Protein AF-A0A355SZR7-F1 (afdb_monomer_lite)

pLDDT: mean 87.85, std 13.96, range [32.34, 98.88]

Structure (mmCIF, N/CA/C/O backbone):
data_AF-A0A355SZR7-F1
#
_entry.id   AF-A0A355SZR7-F1
#
loop_
_atom_site.group_PDB
_atom_site.id
_atom_site.type_symbol
_atom_site.label_atom_id
_atom_site.label_alt_id
_atom_site.label_comp_id
_atom_site.label_asym_id
_atom_site.label_entity_id
_atom_site.label_seq_id
_atom_site.pdbx_PDB_ins_code
_atom_site.Cartn_x
_atom_site.Cartn_y
_atom_site.Cartn_z
_atom_site.occupancy
_atom_site.B_iso_or_equiv
_atom_site.auth_seq_id
_atom_site.auth_comp_id
_atom_site.auth_asym_id
_atom_site.auth_atom_id
_atom_site.pdbx_PDB_model_num
ATOM 1 N N . TYR A 1 1 ? -19.620 11.421 -10.846 1.00 67.75 1 TYR A N 1
ATOM 2 C CA . TYR A 1 1 ? -19.493 11.780 -9.419 1.00 67.75 1 TYR A CA 1
ATOM 3 C C . TYR A 1 1 ? -18.507 12.932 -9.353 1.00 67.75 1 TYR A C 1
ATOM 5 O O . TYR A 1 1 ? -17.582 12.926 -10.152 1.00 67.75 1 TYR A O 1
ATOM 13 N N . VAL A 1 2 ? -18.749 13.939 -8.517 1.00 82.75 2 VAL A N 1
ATOM 14 C CA . VAL A 1 2 ? -17.862 15.102 -8.353 1.00 82.75 2 VAL A CA 1
ATOM 15 C C . VAL A 1 2 ? -17.537 15.192 -6.868 1.00 82.75 2 VAL A C 1
ATOM 17 O O . VAL A 1 2 ? -18.458 15.197 -6.051 1.00 82.75 2 VAL A O 1
ATOM 20 N N . GLU A 1 3 ? -16.251 15.234 -6.526 1.00 87.06 3 GLU A N 1
ATOM 21 C CA . GLU A 1 3 ? -15.758 15.321 -5.148 1.00 87.06 3 GLU A CA 1
ATOM 22 C C . GLU A 1 3 ? -14.974 16.613 -4.923 1.00 87.06 3 GLU A C 1
ATOM 24 O O . GLU A 1 3 ? -14.355 17.156 -5.839 1.00 87.06 3 GLU A O 1
ATOM 29 N N . ARG A 1 4 ? -14.971 17.099 -3.678 1.00 88.81 4 ARG A N 1
ATOM 30 C CA . ARG A 1 4 ? -14.112 18.212 -3.262 1.00 88.81 4 ARG A CA 1
ATOM 31 C C . ARG A 1 4 ? -12.655 17.738 -3.202 1.00 88.81 4 ARG A C 1
ATOM 33 O O . ARG A 1 4 ? -12.348 16.795 -2.482 1.00 88.81 4 ARG A O 1
ATOM 40 N N . LEU A 1 5 ? -11.756 18.454 -3.877 1.00 90.38 5 LEU A N 1
ATOM 41 C CA . LEU A 1 5 ? -10.311 18.232 -3.783 1.00 90.38 5 LEU A CA 1
ATOM 42 C C . LEU A 1 5 ? -9.752 18.743 -2.442 1.00 90.38 5 LEU A C 1
ATOM 44 O O . LEU A 1 5 ? -10.014 19.883 -2.055 1.00 90.38 5 LEU A O 1
ATOM 48 N N . ILE A 1 6 ? -8.936 17.921 -1.777 1.00 91.62 6 ILE A N 1
ATOM 49 C CA . ILE A 1 6 ? -8.095 18.305 -0.633 1.00 91.62 6 ILE A CA 1
ATOM 50 C C . ILE A 1 6 ? -6.640 18.248 -1.105 1.00 91.62 6 ILE A C 1
ATOM 52 O O . ILE A 1 6 ? -6.151 17.183 -1.471 1.00 91.62 6 ILE A O 1
ATOM 56 N N . THR A 1 7 ? -5.958 19.393 -1.143 1.00 86.25 7 THR A N 1
ATOM 57 C CA . THR A 1 7 ? -4.625 19.513 -1.761 1.00 86.25 7 THR A CA 1
ATOM 58 C C . THR A 1 7 ? -3.520 18.914 -0.897 1.00 86.25 7 THR A C 1
ATOM 60 O O . THR A 1 7 ? -2.723 18.120 -1.388 1.00 86.25 7 THR A O 1
ATOM 63 N N . LYS A 1 8 ? -3.485 19.259 0.395 1.00 90.06 8 LYS A N 1
ATOM 64 C CA . LYS A 1 8 ? -2.507 18.747 1.363 1.00 90.06 8 LYS A CA 1
ATOM 65 C C . LYS A 1 8 ? -3.199 17.815 2.356 1.00 90.06 8 LYS A C 1
ATOM 67 O O . LYS A 1 8 ? -3.413 18.150 3.517 1.00 90.06 8 LYS A O 1
ATOM 72 N N . ALA A 1 9 ? -3.615 16.656 1.850 1.00 94.69 9 ALA A N 1
ATOM 73 C CA . ALA A 1 9 ? -4.318 15.657 2.644 1.00 94.69 9 ALA A CA 1
ATOM 74 C C . ALA A 1 9 ? -3.345 14.707 3.348 1.00 94.69 9 ALA A C 1
ATOM 76 O O . ALA A 1 9 ? -2.375 14.247 2.735 1.00 94.69 9 ALA A O 1
ATOM 77 N N . ARG A 1 10 ? -3.669 14.334 4.586 1.00 96.81 10 ARG A N 1
ATOM 78 C CA . ARG A 1 10 ? -3.119 13.164 5.276 1.00 96.81 10 ARG A CA 1
ATOM 79 C C . ARG A 1 10 ? -4.080 11.996 5.122 1.00 96.81 10 ARG A C 1
ATOM 81 O O . ARG A 1 10 ? -5.279 12.146 5.352 1.00 96.81 10 ARG A O 1
ATOM 88 N N . HIS A 1 11 ? -3.558 10.843 4.729 1.00 97.75 11 HIS A N 1
ATOM 89 C CA . HIS A 1 11 ? -4.358 9.636 4.555 1.00 97.75 11 HIS A CA 1
ATOM 90 C C . HIS A 1 11 ? -4.323 8.833 5.857 1.00 97.75 11 HIS A C 1
ATOM 92 O O . HIS A 1 11 ? -3.301 8.228 6.186 1.00 97.75 11 HIS A O 1
ATOM 98 N N . ILE A 1 12 ? -5.430 8.858 6.603 1.00 98.44 12 ILE A N 1
ATOM 99 C CA . ILE A 1 12 ? -5.568 8.191 7.900 1.00 98.44 12 ILE A CA 1
ATOM 100 C C . ILE A 1 12 ? -6.597 7.073 7.805 1.00 98.44 12 ILE A C 1
ATOM 102 O O . ILE A 1 12 ? -7.681 7.245 7.256 1.00 98.44 12 ILE A O 1
ATOM 106 N N . GLU A 1 13 ? -6.281 5.932 8.395 1.00 98.44 13 GLU A N 1
ATOM 107 C CA . GLU A 1 13 ? -7.115 4.742 8.334 1.00 98.44 13 GLU A CA 1
ATOM 108 C C . GLU A 1 13 ? -7.401 4.185 9.709 1.00 98.44 13 GLU A C 1
ATOM 110 O O . GLU A 1 13 ? -6.502 4.126 10.542 1.00 98.44 13 GLU A O 1
ATOM 115 N N . ILE A 1 14 ? -8.617 3.692 9.928 1.00 98.75 14 ILE A N 1
ATOM 116 C CA . ILE A 1 14 ? -9.007 3.048 11.181 1.00 98.75 14 ILE A CA 1
ATOM 117 C C . ILE A 1 14 ? -9.177 1.546 10.961 1.00 98.75 14 ILE A C 1
ATOM 119 O O . ILE A 1 14 ? -9.977 1.120 10.122 1.00 98.75 14 ILE A O 1
ATOM 123 N N . GLN A 1 15 ? -8.461 0.737 11.747 1.00 98.75 15 GLN A N 1
ATOM 124 C CA . GLN A 1 15 ? -8.649 -0.713 11.763 1.00 98.75 15 GLN A CA 1
ATOM 125 C C . GLN A 1 15 ? -9.904 -1.062 12.558 1.00 98.75 15 GLN A C 1
ATOM 127 O O . GLN A 1 15 ? -9.945 -0.839 13.766 1.00 98.75 15 GLN A O 1
ATOM 132 N N . ILE A 1 16 ? -10.888 -1.671 11.905 1.00 98.56 16 ILE A N 1
ATOM 133 C CA . ILE A 1 16 ? -12.131 -2.145 12.515 1.00 98.56 16 ILE A CA 1
ATOM 134 C C . ILE A 1 16 ? -12.128 -3.672 12.622 1.00 98.56 16 ILE A C 1
ATOM 136 O O . ILE A 1 16 ? -11.580 -4.368 11.761 1.00 98.56 16 ILE A O 1
ATOM 140 N N . VAL A 1 17 ? -12.755 -4.180 13.685 1.00 98.50 17 VAL A N 1
ATOM 141 C CA . VAL A 1 17 ? -13.134 -5.586 13.865 1.00 98.50 17 VAL A CA 1
ATOM 142 C C . VAL A 1 17 ? -14.590 -5.625 14.325 1.00 98.50 17 VAL A C 1
ATOM 144 O O . VAL A 1 17 ? -14.932 -5.003 15.331 1.00 98.50 17 VAL A O 1
ATOM 147 N N . GLY A 1 18 ? -15.437 -6.351 13.604 1.00 98.12 18 GLY A N 1
ATOM 148 C CA . GLY A 1 18 ? -16.821 -6.615 13.982 1.00 98.12 18 GLY A CA 1
ATOM 149 C C . GLY A 1 18 ? -17.134 -8.108 14.005 1.00 98.12 18 GLY A C 1
ATOM 150 O O . GLY A 1 18 ? -16.450 -8.899 13.359 1.00 98.12 18 GLY A O 1
ATOM 151 N N . ASP A 1 19 ? -18.152 -8.499 14.767 1.00 97.56 19 ASP A N 1
ATOM 152 C CA . ASP A 1 19 ? -18.697 -9.868 14.800 1.00 97.56 19 ASP A CA 1
ATOM 153 C C . ASP A 1 19 ? -20.162 -9.936 14.315 1.00 97.56 19 ASP A C 1
ATOM 155 O O . ASP A 1 19 ? -20.910 -10.861 14.647 1.00 97.56 19 ASP A O 1
ATOM 159 N N . GLY A 1 20 ? -20.590 -8.909 13.569 1.00 95.81 20 GLY A N 1
ATOM 160 C CA . GLY A 1 20 ? -21.965 -8.707 13.114 1.00 95.81 20 GLY A CA 1
ATOM 161 C C . GLY A 1 20 ? -22.907 -8.121 14.172 1.00 95.81 20 GLY A C 1
ATOM 162 O O . GLY A 1 20 ? -24.040 -7.770 13.842 1.00 95.81 20 GLY A O 1
ATOM 163 N N . LYS A 1 21 ? -22.474 -8.001 15.436 1.00 94.25 21 LYS A N 1
ATOM 164 C CA . LYS A 1 21 ? -23.260 -7.407 16.534 1.00 94.25 21 LYS A CA 1
ATOM 165 C C . LYS A 1 21 ? -22.503 -6.283 17.222 1.00 94.25 21 LYS A C 1
ATOM 167 O O . LYS A 1 21 ? -23.014 -5.172 17.345 1.00 94.25 21 LYS A O 1
ATOM 172 N N . ASP A 1 22 ? -21.289 -6.585 17.655 1.00 97.12 22 ASP A N 1
ATOM 173 C CA . ASP A 1 22 ? -20.379 -5.670 18.314 1.00 97.12 22 ASP A CA 1
ATOM 174 C C . ASP A 1 22 ? -19.264 -5.261 17.348 1.00 97.12 22 ASP A C 1
ATOM 176 O O . ASP A 1 22 ? -18.869 -6.006 16.450 1.00 97.12 22 ASP A O 1
ATOM 180 N N . VAL A 1 23 ? -18.755 -4.044 17.538 1.00 97.94 23 VAL A N 1
ATOM 181 C CA . VAL A 1 23 ? -17.706 -3.445 16.709 1.00 97.94 23 VAL A CA 1
ATOM 182 C C . VAL A 1 23 ? -16.707 -2.735 17.609 1.00 97.94 23 VAL A C 1
ATOM 184 O O . VAL A 1 23 ? -17.099 -1.929 18.458 1.00 97.94 23 VAL A O 1
ATOM 187 N N . VAL A 1 24 ? -15.422 -2.989 17.371 1.00 98.00 24 VAL A N 1
ATOM 188 C CA . VAL A 1 24 ? -14.289 -2.309 18.010 1.00 98.00 24 VAL A CA 1
ATOM 189 C C . VAL A 1 24 ? -13.316 -1.771 16.960 1.00 98.00 24 VAL A C 1
ATOM 191 O O . VAL A 1 24 ? -13.308 -2.228 15.816 1.00 98.00 24 VAL A O 1
ATOM 194 N N . HIS A 1 25 ? -12.477 -0.810 17.353 1.00 98.06 25 HIS A N 1
ATOM 195 C CA . HIS A 1 25 ? -11.328 -0.378 16.558 1.00 98.06 25 HIS A CA 1
ATOM 196 C C . HIS A 1 25 ? -10.021 -0.808 17.226 1.00 98.06 25 HIS A C 1
ATOM 198 O O . HIS A 1 25 ? -9.967 -0.920 18.445 1.00 98.06 25 HIS A O 1
ATOM 204 N N . LEU A 1 26 ? -8.962 -1.006 16.442 1.00 98.25 26 LEU A N 1
ATOM 205 C CA . LEU A 1 26 ? -7.605 -1.304 16.931 1.00 98.25 26 LEU A CA 1
ATOM 206 C C . LEU A 1 26 ? -6.631 -0.137 16.703 1.00 98.25 26 LEU A C 1
ATOM 208 O O . LEU A 1 26 ? -5.421 -0.325 16.624 1.00 98.25 26 LEU A O 1
ATOM 212 N N . GLY A 1 27 ? -7.181 1.073 16.593 1.00 97.25 27 GLY A N 1
ATOM 213 C CA . GLY A 1 27 ? -6.425 2.309 16.401 1.00 97.25 27 GLY A CA 1
ATOM 214 C C . GLY A 1 27 ? -6.285 2.690 14.932 1.00 97.25 27 GLY A C 1
ATOM 215 O O . GLY A 1 27 ? -6.945 2.114 14.058 1.00 97.25 27 GLY A O 1
ATOM 216 N N . GLU A 1 28 ? -5.456 3.698 14.688 1.00 98.19 28 GLU A N 1
ATOM 217 C CA . GLU A 1 28 ? -5.255 4.292 13.375 1.00 98.19 28 GLU A CA 1
ATOM 218 C C . GLU A 1 28 ? -3.884 4.000 12.756 1.00 98.19 28 GLU A C 1
ATOM 220 O O . GLU A 1 28 ? -2.905 3.717 13.451 1.00 98.19 28 GLU A O 1
ATOM 225 N N . ARG A 1 29 ? -3.821 4.137 11.431 1.00 98.62 29 ARG A N 1
ATOM 226 C CA . ARG A 1 29 ? -2.591 4.142 10.639 1.00 98.62 29 ARG A CA 1
ATOM 227 C C . ARG A 1 29 ? -2.522 5.398 9.787 1.00 98.62 29 ARG A C 1
ATOM 229 O O . ARG A 1 29 ? -3.537 5.850 9.266 1.00 98.62 29 ARG A O 1
ATOM 236 N N . GLU A 1 30 ? -1.320 5.919 9.608 1.00 98.06 30 GLU A N 1
ATOM 237 C CA . GLU A 1 30 ? -1.019 6.957 8.634 1.00 98.06 30 GLU A CA 1
ATOM 238 C C . GLU A 1 30 ? -0.367 6.350 7.393 1.00 98.06 30 GLU A C 1
ATOM 240 O O . GLU A 1 30 ? 0.720 5.779 7.470 1.00 98.06 30 GLU A O 1
ATOM 245 N N . CYS A 1 31 ? -1.035 6.516 6.252 1.00 97.94 31 CYS A N 1
ATOM 246 C CA . CYS A 1 31 ? -0.628 6.005 4.943 1.00 97.94 31 CYS A CA 1
ATOM 247 C C . CYS A 1 31 ? -0.402 7.144 3.931 1.00 97.94 31 CYS A C 1
ATOM 249 O O . CYS A 1 31 ? -0.522 6.953 2.721 1.00 97.94 31 CYS A O 1
ATOM 251 N N . SER A 1 32 ? -0.090 8.349 4.425 1.00 97.50 32 SER A N 1
ATOM 252 C CA . SER A 1 32 ? 0.128 9.558 3.617 1.00 97.50 32 SER A CA 1
ATOM 253 C C . SER A 1 32 ? 1.284 9.411 2.619 1.00 97.50 32 SER A C 1
ATOM 255 O O . SER A 1 32 ? 1.269 10.021 1.556 1.00 97.50 32 SER A O 1
ATOM 257 N N . LEU A 1 33 ? 2.294 8.600 2.934 1.00 96.88 33 LEU A N 1
ATOM 258 C CA . LEU A 1 33 ? 3.495 8.435 2.116 1.00 96.88 33 LEU A CA 1
ATOM 259 C C . LEU A 1 33 ? 3.252 7.427 0.991 1.00 96.88 33 LEU A C 1
ATOM 261 O O . LEU A 1 33 ? 3.540 6.231 1.099 1.00 96.88 33 LEU A O 1
ATOM 265 N N . GLN A 1 34 ? 2.718 7.949 -0.109 1.00 94.25 34 GLN A N 1
ATOM 266 C CA . GLN A 1 34 ? 2.347 7.193 -1.297 1.00 94.25 34 GLN A CA 1
ATOM 267 C C . GLN A 1 34 ? 2.900 7.834 -2.575 1.00 94.25 34 GLN A C 1
ATOM 269 O O . GLN A 1 34 ? 3.091 9.046 -2.656 1.00 94.25 34 GLN A O 1
ATOM 274 N N . ARG A 1 35 ? 3.123 7.019 -3.608 1.00 90.12 35 ARG A N 1
ATOM 275 C CA . ARG A 1 35 ? 3.522 7.457 -4.954 1.00 90.12 35 ARG A CA 1
ATOM 276 C C . ARG A 1 35 ? 2.450 7.047 -5.947 1.00 90.12 35 ARG A C 1
ATOM 278 O O . ARG A 1 35 ? 2.148 5.865 -6.041 1.00 90.12 35 ARG A O 1
ATOM 285 N N . ARG A 1 36 ? 1.882 7.995 -6.702 1.00 86.19 36 ARG A N 1
ATOM 286 C CA . ARG A 1 36 ? 0.797 7.720 -7.672 1.00 86.19 36 ARG A CA 1
ATOM 287 C C . ARG A 1 36 ? -0.298 6.808 -7.068 1.00 86.19 36 ARG A C 1
ATOM 289 O O . ARG A 1 36 ? -0.761 5.875 -7.712 1.00 86.19 36 ARG A O 1
ATOM 296 N N . ARG A 1 37 ? -0.692 7.084 -5.812 1.00 87.25 37 ARG A N 1
ATOM 297 C CA . ARG A 1 37 ? -1.677 6.320 -5.006 1.00 87.25 37 ARG A CA 1
ATOM 298 C C . ARG A 1 37 ? -1.243 4.908 -4.568 1.00 87.25 37 ARG A C 1
ATOM 300 O O . ARG A 1 37 ? -2.048 4.162 -4.024 1.00 87.25 37 ARG A O 1
ATOM 307 N N . GLN A 1 38 ? 0.023 4.542 -4.748 1.00 90.94 38 GLN A N 1
ATOM 308 C CA . GLN A 1 38 ? 0.617 3.333 -4.181 1.00 90.94 38 GLN A CA 1
ATOM 309 C C . GLN A 1 38 ? 1.293 3.668 -2.848 1.00 90.94 38 GLN A C 1
ATOM 311 O O . GLN A 1 38 ? 2.256 4.435 -2.817 1.00 90.94 38 GLN A O 1
ATOM 316 N N . LYS A 1 39 ? 0.791 3.107 -1.745 1.00 96.50 39 LYS A N 1
ATOM 317 C CA . LYS A 1 39 ? 1.373 3.283 -0.405 1.00 96.50 39 LYS A CA 1
ATOM 318 C C . LYS A 1 39 ? 2.787 2.700 -0.359 1.00 96.50 39 LYS A C 1
ATOM 320 O O . LYS A 1 39 ? 3.010 1.602 -0.865 1.00 96.50 39 LYS A O 1
ATOM 325 N N . LEU A 1 40 ? 3.725 3.439 0.227 1.00 97.19 40 LEU A N 1
ATOM 326 C CA . LEU A 1 40 ? 5.130 3.037 0.359 1.00 97.19 40 LEU A CA 1
ATOM 327 C C . LEU A 1 40 ? 5.542 2.869 1.821 1.00 97.19 40 LEU A C 1
ATOM 329 O O . LEU A 1 40 ? 6.317 1.961 2.133 1.00 97.19 40 LEU A O 1
ATOM 333 N N . VAL A 1 41 ? 5.037 3.748 2.690 1.00 98.50 41 VAL A N 1
ATOM 334 C CA . VAL A 1 41 ? 5.330 3.754 4.124 1.00 98.50 41 VAL A CA 1
ATOM 335 C C . VAL A 1 41 ? 4.043 3.932 4.909 1.00 98.50 41 VAL A C 1
ATOM 337 O O . VAL A 1 41 ? 3.251 4.827 4.613 1.00 98.50 41 VAL A O 1
ATOM 340 N N . GLU A 1 42 ? 3.866 3.102 5.930 1.00 98.69 42 GLU A N 1
ATOM 341 C CA . GLU A 1 42 ? 2.735 3.170 6.849 1.00 98.69 42 GLU A CA 1
ATOM 342 C C . GLU A 1 42 ? 3.217 3.267 8.291 1.00 98.69 42 GLU A C 1
ATOM 344 O O . GLU A 1 42 ? 4.174 2.598 8.685 1.00 98.69 42 GLU A O 1
ATOM 349 N N . ILE A 1 43 ? 2.555 4.103 9.087 1.00 98.75 43 ILE A N 1
ATOM 350 C CA . ILE A 1 43 ? 2.958 4.406 10.463 1.00 98.75 43 ILE A CA 1
ATOM 351 C C . ILE A 1 43 ? 1.770 4.167 11.390 1.00 98.75 43 ILE A C 1
ATOM 353 O O . ILE A 1 43 ? 0.656 4.586 11.083 1.00 98.75 43 ILE A O 1
ATOM 357 N N . ALA A 1 44 ? 1.989 3.513 12.530 1.00 98.50 44 ALA A N 1
ATOM 358 C CA . ALA A 1 44 ? 0.962 3.352 13.553 1.00 98.50 44 ALA A CA 1
ATOM 359 C C . ALA A 1 44 ? 1.545 3.482 14.972 1.00 98.50 44 ALA A C 1
ATOM 361 O O . ALA A 1 44 ? 2.606 2.911 15.234 1.00 98.50 44 ALA A O 1
ATOM 362 N N . PRO A 1 45 ? 0.864 4.174 15.903 1.00 98.12 45 PRO A N 1
ATOM 363 C CA . PRO A 1 45 ? -0.180 5.169 15.636 1.00 98.12 45 PRO A CA 1
ATOM 364 C C . PRO A 1 45 ? 0.396 6.371 14.865 1.00 98.12 45 PRO A C 1
ATOM 366 O O . PRO A 1 45 ? 1.612 6.501 14.729 1.00 98.12 45 PRO A O 1
ATOM 369 N N . SER A 1 46 ? -0.460 7.269 14.377 1.00 96.94 46 SER A N 1
ATOM 370 C CA . SER A 1 46 ? -0.006 8.498 13.710 1.00 96.94 46 SER A CA 1
ATOM 371 C C . SER A 1 46 ? 0.657 9.460 14.721 1.00 96.94 46 SER A C 1
ATOM 373 O O . SER A 1 46 ? -0.045 9.950 15.616 1.00 96.94 46 SER A O 1
ATOM 375 N N . PRO A 1 47 ? 1.956 9.808 14.581 1.00 95.56 47 PRO A N 1
ATOM 376 C CA . PRO A 1 47 ? 2.699 10.599 15.573 1.00 95.56 47 PRO A CA 1
ATOM 377 C C . PRO A 1 47 ? 2.142 12.000 15.846 1.00 95.56 47 PRO A C 1
ATOM 379 O O . PRO A 1 47 ? 2.165 12.468 16.981 1.00 95.56 47 PRO A O 1
ATOM 382 N N . THR A 1 48 ? 1.639 12.683 14.816 1.00 93.31 48 THR A N 1
ATOM 383 C CA . THR A 1 48 ? 1.209 14.095 14.902 1.00 93.31 48 THR A CA 1
ATOM 384 C C . THR A 1 48 ? -0.308 14.272 14.919 1.00 93.31 48 THR A C 1
ATOM 386 O O . THR A 1 48 ? -0.799 15.395 14.837 1.00 93.31 48 THR A O 1
ATOM 389 N N . LEU A 1 49 ? -1.081 13.184 15.009 1.00 94.69 49 LEU A N 1
ATOM 390 C CA . LEU A 1 49 ? -2.542 13.276 15.075 1.00 94.69 49 LEU A CA 1
ATOM 391 C C . LEU A 1 49 ? -2.985 13.603 16.506 1.00 94.69 49 LEU A C 1
ATOM 393 O O . LEU A 1 49 ? -2.681 12.856 17.444 1.00 94.69 49 LEU A O 1
ATOM 397 N N . SER A 1 50 ? -3.719 14.707 16.674 1.00 94.94 50 SER A N 1
ATOM 398 C CA . SER A 1 50 ? -4.240 15.110 17.985 1.00 94.94 50 SER A CA 1
ATOM 399 C C . SER A 1 50 ? -5.203 14.062 18.551 1.00 94.94 50 SER A C 1
ATOM 401 O O . SER A 1 50 ? -5.920 13.391 17.809 1.00 94.94 50 SER A O 1
ATOM 403 N N . GLU A 1 51 ? -5.254 13.926 19.877 1.00 95.19 51 GLU A N 1
ATOM 404 C CA . GLU A 1 51 ? -6.157 12.977 20.544 1.00 95.19 51 GLU A CA 1
ATOM 405 C C . GLU A 1 51 ? -7.633 13.249 20.212 1.00 95.19 51 GLU A C 1
ATOM 407 O O . GLU A 1 51 ? -8.395 12.319 19.953 1.00 95.19 51 GLU A O 1
ATOM 412 N N . GLY A 1 52 ? -8.018 14.528 20.132 1.00 97.25 52 GLY A N 1
ATOM 413 C CA . GLY A 1 52 ? -9.370 14.934 19.754 1.00 97.25 52 GLY A CA 1
ATOM 414 C C . GLY A 1 52 ? -9.748 14.480 18.343 1.00 97.25 52 GLY A C 1
ATOM 415 O O . GLY A 1 52 ? -10.801 13.871 18.163 1.00 97.25 52 GLY A O 1
ATOM 416 N N . LEU A 1 53 ? -8.878 14.717 17.356 1.00 97.00 53 LEU A N 1
ATOM 417 C CA . LEU A 1 53 ? -9.132 14.303 15.974 1.00 97.00 53 LEU A CA 1
ATOM 418 C C . LEU A 1 53 ? -9.087 12.777 15.819 1.00 97.00 53 LEU A C 1
ATOM 420 O O . LEU A 1 53 ? -9.950 12.202 15.160 1.00 97.00 53 LEU A O 1
ATOM 424 N N . ARG A 1 54 ? -8.143 12.103 16.491 1.00 97.50 54 ARG A N 1
ATOM 425 C CA . ARG A 1 54 ? -8.089 10.634 16.560 1.00 97.50 54 ARG A CA 1
ATOM 426 C C . ARG A 1 54 ? -9.420 10.064 17.037 1.00 97.50 54 ARG A C 1
ATOM 428 O O . ARG A 1 54 ? -9.964 9.180 16.384 1.00 97.50 54 ARG A O 1
ATOM 435 N N . LYS A 1 55 ? -9.968 10.611 18.126 1.00 97.44 55 LYS A N 1
ATOM 436 C CA . LYS A 1 55 ? -11.260 10.181 18.663 1.00 97.44 55 LYS A CA 1
ATOM 437 C C . LYS A 1 55 ? -12.405 10.410 17.672 1.00 97.44 55 LYS A C 1
ATOM 439 O O . LYS A 1 55 ? -13.266 9.551 17.531 1.00 97.44 55 LYS A O 1
ATOM 444 N N . GLN A 1 56 ? -12.427 11.545 16.975 1.00 98.25 56 GLN A N 1
ATOM 445 C CA . GLN A 1 56 ? -13.463 11.821 15.974 1.00 98.25 56 GLN A CA 1
ATOM 446 C C . GLN A 1 56 ? -13.424 10.821 14.810 1.00 98.25 56 GLN A C 1
ATOM 448 O O . GLN A 1 56 ? -14.473 10.319 14.404 1.00 98.25 56 GLN A O 1
ATOM 453 N N . LEU A 1 57 ? -12.228 10.499 14.308 1.00 98.44 57 LEU A N 1
ATOM 454 C CA . LEU A 1 57 ? -12.033 9.523 13.234 1.00 98.44 57 LEU A CA 1
ATOM 455 C C . LEU A 1 57 ? -12.437 8.109 13.674 1.00 98.44 57 LEU A C 1
ATOM 457 O O . LEU A 1 57 ? -13.173 7.427 12.957 1.00 98.44 57 LEU A O 1
ATOM 461 N N . THR A 1 58 ? -12.016 7.672 14.867 1.00 98.12 58 THR A N 1
ATOM 462 C CA . THR A 1 58 ? -12.381 6.344 15.385 1.00 98.12 58 THR A CA 1
ATOM 463 C C . THR A 1 58 ? -13.876 6.236 15.680 1.00 98.12 58 THR A C 1
ATOM 465 O O . THR A 1 58 ? -14.494 5.244 15.291 1.00 98.12 58 THR A O 1
ATOM 468 N N . ASP A 1 59 ? -14.489 7.258 16.286 1.00 98.38 59 ASP A N 1
ATOM 469 C CA . ASP A 1 59 ? -15.934 7.305 16.535 1.00 98.38 59 ASP A CA 1
ATOM 470 C C . ASP A 1 59 ? -16.725 7.238 15.214 1.00 98.38 59 ASP A C 1
ATOM 472 O O . ASP A 1 59 ? -17.721 6.514 15.122 1.00 98.38 59 ASP A O 1
ATOM 476 N N . ALA A 1 60 ? -16.279 7.957 14.174 1.00 98.56 60 ALA A N 1
ATOM 477 C CA . ALA A 1 60 ? -16.905 7.937 12.853 1.00 98.56 60 ALA A CA 1
ATOM 478 C C . ALA A 1 60 ? -16.809 6.552 12.193 1.00 98.56 60 ALA A C 1
ATOM 480 O O . ALA A 1 60 ? -17.824 6.025 11.731 1.00 98.56 60 ALA A O 1
ATOM 481 N N . ALA A 1 61 ? -15.625 5.931 12.204 1.00 98.62 61 ALA A N 1
ATOM 482 C CA . ALA A 1 61 ? -15.413 4.589 11.662 1.00 98.62 61 ALA A CA 1
ATOM 483 C C . ALA A 1 61 ? -16.272 3.537 12.379 1.00 98.62 61 ALA A C 1
ATOM 485 O O . ALA A 1 61 ? -16.968 2.752 11.735 1.00 98.62 61 ALA A O 1
ATOM 486 N N . VAL A 1 62 ? -16.291 3.558 13.717 1.00 98.38 62 VAL A N 1
ATOM 487 C CA . VAL A 1 62 ? -17.114 2.641 14.519 1.00 98.38 62 VAL A CA 1
ATOM 488 C C . VAL A 1 62 ? -18.601 2.860 14.251 1.00 98.38 62 VAL A C 1
ATOM 490 O O . VAL A 1 62 ? -19.347 1.887 14.156 1.00 98.38 62 VAL A O 1
ATOM 493 N N . LYS A 1 63 ? -19.054 4.111 14.109 1.00 98.44 63 LYS A N 1
ATOM 494 C CA . LYS A 1 63 ? -20.454 4.415 13.785 1.00 98.44 63 LYS A CA 1
ATOM 495 C C . LYS A 1 63 ? -20.858 3.830 12.430 1.00 98.44 63 LYS A C 1
ATOM 497 O O . LYS A 1 63 ? -21.893 3.174 12.354 1.00 98.44 63 LYS A O 1
ATOM 502 N N . LEU A 1 64 ? -20.045 4.039 11.391 1.00 98.19 64 LEU A N 1
ATOM 503 C CA . LEU A 1 64 ? -20.299 3.496 10.052 1.00 98.19 64 LEU A CA 1
ATOM 504 C C . LEU A 1 64 ? -20.322 1.962 10.063 1.00 98.19 64 LEU A C 1
ATOM 506 O O . LEU A 1 64 ? -21.238 1.351 9.517 1.00 98.19 64 LEU A O 1
ATOM 510 N N . ALA A 1 65 ? -19.356 1.337 10.736 1.00 98.31 65 ALA A N 1
ATOM 511 C CA . ALA A 1 65 ? -19.283 -0.113 10.862 1.00 98.31 65 ALA A CA 1
ATOM 512 C C . ALA A 1 65 ? -20.481 -0.707 11.629 1.00 98.31 65 ALA A C 1
ATOM 514 O O . ALA A 1 65 ? -21.032 -1.725 11.213 1.00 98.31 65 ALA A O 1
ATOM 515 N N . LYS A 1 66 ? -20.933 -0.067 12.715 1.00 98.12 66 LYS A N 1
ATOM 516 C CA . LYS A 1 66 ? -22.125 -0.511 13.459 1.00 98.12 66 LYS A CA 1
ATOM 517 C C . LYS A 1 66 ? -23.387 -0.458 12.606 1.00 98.12 66 LYS A C 1
ATOM 519 O O . LYS A 1 66 ? -24.139 -1.426 12.593 1.00 98.12 66 LYS A O 1
ATOM 524 N N . GLU A 1 67 ? -23.593 0.634 11.872 1.00 97.75 67 GLU A N 1
ATOM 525 C CA . GLU A 1 67 ? -24.748 0.775 10.975 1.00 97.75 67 GLU A CA 1
ATOM 526 C C . GLU A 1 67 ? -24.746 -0.303 9.880 1.00 97.75 67 GLU A C 1
ATOM 528 O O . GLU A 1 67 ? -25.782 -0.873 9.550 1.00 97.75 67 GLU A O 1
ATOM 533 N N . ALA A 1 68 ? -23.563 -0.653 9.371 1.00 96.81 68 ALA A N 1
ATOM 534 C CA . ALA A 1 68 ? -23.391 -1.713 8.384 1.00 96.81 68 ALA A CA 1
ATOM 535 C C . ALA A 1 68 ? -23.482 -3.139 8.965 1.00 96.81 68 ALA A C 1
ATOM 537 O O . ALA A 1 68 ? -23.353 -4.096 8.204 1.00 96.81 68 ALA A O 1
ATOM 538 N N . SER A 1 69 ? -23.677 -3.299 10.284 1.00 97.25 69 SER A N 1
ATOM 539 C CA . SER A 1 69 ? -23.573 -4.590 10.987 1.00 97.25 69 SER A CA 1
ATOM 540 C C . SER A 1 69 ? -22.289 -5.339 10.607 1.00 97.25 69 SER A C 1
ATOM 542 O O . SER A 1 69 ? -22.328 -6.504 10.213 1.00 97.25 69 SER A O 1
ATOM 544 N N . TYR A 1 70 ? -21.158 -4.625 10.650 1.00 97.88 70 TYR A N 1
ATOM 545 C CA . TYR A 1 70 ? -19.894 -5.099 10.098 1.00 97.88 70 TYR A CA 1
ATOM 546 C C . TYR A 1 70 ? -19.480 -6.447 10.688 1.00 97.88 70 TYR A C 1
ATOM 548 O O . TYR A 1 70 ? -19.481 -6.637 11.907 1.00 97.88 70 TYR A O 1
ATOM 556 N N . ASP A 1 71 ? -19.084 -7.363 9.813 1.00 97.56 71 ASP A N 1
ATOM 557 C CA . ASP A 1 71 ? -18.613 -8.691 10.175 1.00 97.56 71 ASP A CA 1
ATOM 558 C C . ASP A 1 71 ? -17.173 -8.857 9.695 1.00 97.56 71 ASP A C 1
ATOM 560 O O . ASP A 1 71 ? -16.821 -8.460 8.582 1.00 97.56 71 ASP A O 1
ATOM 564 N N . ASN A 1 72 ? -16.349 -9.465 10.542 1.00 97.94 72 ASN A N 1
ATOM 565 C CA . ASN A 1 72 ? -14.916 -9.622 10.355 1.00 97.94 72 ASN A CA 1
ATOM 566 C C . ASN A 1 72 ? -14.142 -8.290 10.447 1.00 97.94 72 ASN A C 1
ATOM 568 O O . ASN A 1 72 ? -14.577 -7.325 11.077 1.00 97.94 72 ASN A O 1
ATOM 572 N N . ILE A 1 73 ? -12.927 -8.252 9.903 1.00 98.06 73 ILE A N 1
ATOM 573 C CA . ILE A 1 73 ? -12.071 -7.065 9.937 1.00 98.06 73 ILE A CA 1
ATOM 574 C C . ILE A 1 73 ? -12.254 -6.196 8.697 1.00 98.06 73 ILE A C 1
ATOM 576 O O . ILE A 1 73 ? -12.527 -6.687 7.601 1.00 98.06 73 ILE A O 1
ATOM 580 N N . GLY A 1 74 ? -12.008 -4.905 8.863 1.00 98.25 74 GLY A N 1
ATOM 581 C CA . GLY A 1 74 ? -12.069 -3.938 7.780 1.00 98.25 74 GLY A CA 1
ATOM 582 C C . GLY A 1 74 ? -11.239 -2.710 8.070 1.00 98.25 74 GLY A C 1
ATOM 583 O O . GLY A 1 74 ? -10.793 -2.493 9.196 1.00 98.25 74 GLY A O 1
ATOM 584 N N . THR A 1 75 ? -11.029 -1.898 7.046 1.00 98.62 75 THR A N 1
ATOM 585 C CA . THR A 1 75 ? -10.350 -0.613 7.183 1.00 98.62 75 THR A CA 1
ATOM 586 C C . THR A 1 75 ? -11.235 0.498 6.652 1.00 98.62 75 THR A C 1
ATOM 588 O O . THR A 1 75 ? -11.750 0.392 5.542 1.00 98.62 75 THR A O 1
ATOM 591 N N . PHE A 1 76 ? -11.407 1.549 7.448 1.00 98.62 76 PHE A N 1
ATOM 592 C CA . PHE A 1 76 ? -12.158 2.745 7.079 1.00 98.62 76 PHE A CA 1
ATOM 593 C C . PHE A 1 76 ? -11.163 3.872 6.836 1.00 98.62 76 PHE A C 1
ATOM 595 O O . PHE A 1 76 ? -10.390 4.205 7.735 1.00 98.62 76 PHE A O 1
ATOM 602 N N . GLU A 1 77 ? -11.162 4.409 5.622 1.00 98.56 77 GLU A N 1
ATOM 603 C CA . GLU A 1 77 ? -10.147 5.344 5.145 1.00 98.56 77 GLU A CA 1
ATOM 604 C C . GLU A 1 77 ? -10.696 6.772 5.132 1.00 98.56 77 GLU A C 1
ATOM 606 O O . GLU A 1 77 ? -11.837 7.023 4.729 1.00 98.56 77 GLU A O 1
ATOM 611 N N . PHE A 1 78 ? -9.875 7.709 5.591 1.00 98.38 78 PHE A N 1
ATOM 612 C CA . PHE A 1 78 ? -10.203 9.118 5.719 1.00 98.38 78 PHE A CA 1
ATOM 613 C C . PHE A 1 78 ? -9.090 9.983 5.133 1.00 98.38 78 PHE A C 1
ATOM 615 O O . PHE A 1 78 ? -7.901 9.674 5.240 1.00 98.38 78 PHE A O 1
ATOM 622 N N . LEU A 1 79 ? -9.491 11.121 4.576 1.00 97.38 79 LEU A N 1
ATOM 623 C CA . LEU A 1 79 ? -8.590 12.209 4.222 1.00 97.38 79 LEU A CA 1
ATOM 624 C C . LEU A 1 79 ? -8.739 13.312 5.261 1.00 97.38 79 LEU A C 1
ATOM 626 O O . LEU A 1 79 ? -9.830 13.854 5.423 1.00 97.38 79 LEU A O 1
ATOM 630 N N . VAL A 1 80 ? -7.654 13.632 5.958 1.00 97.06 80 VAL A N 1
ATOM 631 C CA . VAL A 1 80 ? -7.573 14.763 6.887 1.00 97.06 80 VAL A CA 1
ATOM 632 C C . VAL A 1 80 ? -6.934 15.938 6.155 1.00 97.06 80 VAL A C 1
ATOM 634 O O . VAL A 1 80 ? -5.832 15.803 5.626 1.00 97.06 80 VAL A O 1
ATOM 637 N N . ASP A 1 81 ? -7.608 17.081 6.123 1.00 94.50 81 ASP A N 1
ATOM 638 C CA . ASP A 1 81 ? -7.067 18.326 5.582 1.00 94.50 81 ASP A CA 1
ATOM 639 C C . ASP A 1 81 ? -6.125 18.960 6.613 1.00 94.50 81 ASP A C 1
ATOM 641 O O . ASP A 1 81 ? -6.520 19.253 7.744 1.00 94.50 81 ASP A O 1
ATOM 645 N N . GLU A 1 82 ? -4.856 19.165 6.255 1.00 87.06 82 GLU A N 1
ATOM 646 C CA . GLU A 1 82 ? -3.909 19.793 7.176 1.00 87.06 82 GLU A CA 1
ATOM 647 C C . GLU A 1 82 ? -4.265 21.244 7.511 1.00 87.06 82 GLU A C 1
ATOM 649 O O . GLU A 1 82 ? -3.931 21.700 8.607 1.00 87.06 82 GLU A O 1
ATOM 654 N N . ALA A 1 83 ? -4.940 21.959 6.604 1.00 85.81 83 ALA A N 1
ATOM 655 C CA . ALA A 1 83 ? -5.186 23.390 6.741 1.00 85.81 83 ALA A CA 1
ATOM 656 C C . ALA A 1 83 ? -6.145 23.716 7.893 1.00 85.81 83 ALA A C 1
ATOM 658 O O . ALA A 1 83 ? -5.924 24.681 8.627 1.00 85.81 83 ALA A O 1
ATOM 659 N N . ASP A 1 84 ? -7.203 22.920 8.054 1.00 87.19 84 ASP A N 1
ATOM 660 C CA . ASP A 1 84 ? -8.263 23.160 9.038 1.00 87.19 84 ASP A CA 1
ATOM 661 C C . ASP A 1 84 ? -8.550 21.959 9.953 1.00 87.19 84 ASP A C 1
ATOM 663 O O . ASP A 1 84 ? -9.416 22.051 10.825 1.00 87.19 84 ASP A O 1
ATOM 667 N N . GLN A 1 85 ? -7.804 20.856 9.801 1.00 88.25 85 GLN A N 1
ATOM 668 C CA . GLN A 1 85 ? -7.976 19.607 10.552 1.00 88.25 85 GLN A CA 1
ATOM 669 C C . GLN A 1 85 ? -9.365 18.968 10.373 1.00 88.25 85 GLN A C 1
ATOM 671 O O . GLN A 1 85 ? -9.752 18.094 11.155 1.00 88.25 85 GLN A O 1
ATOM 676 N N . SER A 1 86 ? -10.123 19.380 9.352 1.00 93.94 86 SER A N 1
ATOM 677 C CA . SER A 1 86 ? -11.339 18.686 8.943 1.00 93.94 86 SER A CA 1
ATOM 678 C C . SER A 1 86 ? -10.992 17.351 8.286 1.00 93.94 86 SER A C 1
ATOM 680 O O . SER A 1 86 ? -9.863 17.118 7.851 1.00 93.94 86 SER A O 1
ATOM 682 N N . PHE A 1 87 ? -11.961 16.440 8.227 1.00 97.00 87 PHE A N 1
ATOM 683 C CA . PHE A 1 87 ? -11.765 15.158 7.566 1.00 97.00 87 PHE A CA 1
ATOM 684 C C . PHE A 1 87 ? -12.968 14.762 6.718 1.00 97.00 87 PHE A C 1
ATOM 686 O O . PHE A 1 87 ? -14.115 15.089 7.030 1.00 97.00 87 PHE A O 1
ATOM 693 N N . ALA A 1 88 ? -12.688 14.017 5.656 1.00 97.12 88 ALA A N 1
ATOM 694 C CA . ALA A 1 88 ? -13.674 13.379 4.804 1.00 97.12 88 ALA A CA 1
ATOM 695 C C . ALA A 1 88 ? -13.504 11.860 4.874 1.00 97.12 88 ALA A C 1
ATOM 697 O O . ALA A 1 88 ? -12.384 11.350 4.895 1.00 97.12 88 ALA A O 1
ATOM 698 N N . PHE A 1 89 ? -14.621 11.137 4.913 1.00 97.62 89 PHE A N 1
ATOM 699 C CA . PHE A 1 89 ? -14.624 9.698 4.668 1.00 97.62 89 PHE A CA 1
ATOM 700 C C . PHE A 1 89 ? -14.359 9.450 3.182 1.00 97.62 89 PHE A C 1
ATOM 702 O O . PHE A 1 89 ? -14.989 10.097 2.347 1.00 97.62 89 PHE A O 1
ATOM 709 N N . MET A 1 90 ? -13.449 8.529 2.874 1.00 95.44 90 MET A N 1
ATOM 710 C CA . MET A 1 90 ? -13.085 8.179 1.504 1.00 95.44 90 MET A CA 1
ATOM 711 C C . MET A 1 90 ? -13.745 6.861 1.099 1.00 95.44 90 MET A C 1
ATOM 713 O O . MET A 1 90 ? -14.628 6.836 0.247 1.00 95.44 90 MET A O 1
ATOM 717 N N . GLU A 1 91 ? -13.363 5.762 1.747 1.00 96.50 91 GLU A N 1
ATOM 718 C CA . GLU A 1 91 ? -13.912 4.445 1.439 1.00 96.50 91 GLU A CA 1
ATOM 719 C C . GLU A 1 91 ? -13.767 3.454 2.598 1.00 96.50 91 GLU A C 1
ATOM 721 O O . GLU A 1 91 ? -13.181 3.729 3.648 1.00 96.50 91 GLU A O 1
ATOM 726 N N . THR A 1 92 ? -14.341 2.265 2.414 1.00 97.56 92 THR A N 1
ATOM 727 C CA . THR A 1 92 ? -14.151 1.126 3.311 1.00 97.56 92 THR A CA 1
ATOM 728 C C . THR A 1 92 ? -13.607 -0.058 2.536 1.00 97.56 92 THR A C 1
ATOM 730 O O . THR A 1 92 ? -14.233 -0.550 1.599 1.00 97.56 92 THR A O 1
ATOM 733 N N . ASN A 1 93 ? -12.483 -0.584 3.000 1.00 97.88 93 ASN A N 1
ATOM 734 C CA . ASN A 1 93 ? -11.882 -1.800 2.488 1.00 97.88 93 ASN A CA 1
ATOM 735 C C . ASN A 1 93 ? -12.293 -2.988 3.369 1.00 97.88 93 ASN A C 1
ATOM 737 O O . ASN A 1 93 ? -11.765 -3.183 4.466 1.00 97.88 93 ASN A O 1
ATOM 741 N N . ALA A 1 94 ? -13.242 -3.792 2.877 1.00 97.00 94 ALA A N 1
ATOM 742 C CA . ALA A 1 94 ? -13.774 -4.983 3.553 1.00 97.00 94 ALA A CA 1
ATOM 743 C C . ALA A 1 94 ? -12.883 -6.220 3.417 1.00 97.00 94 ALA A C 1
ATOM 745 O O . ALA A 1 94 ? -13.294 -7.279 2.945 1.00 97.00 94 ALA A O 1
ATOM 746 N N . ARG A 1 95 ? -11.616 -6.048 3.794 1.00 97.69 95 ARG A N 1
ATOM 747 C CA . ARG A 1 95 ? -10.566 -7.066 3.754 1.00 97.69 95 ARG A CA 1
ATOM 748 C C . ARG A 1 95 ? -9.432 -6.694 4.707 1.00 97.69 95 ARG A C 1
ATOM 750 O O . ARG A 1 95 ? -9.308 -5.545 5.131 1.00 97.69 95 ARG A O 1
ATOM 757 N N . LEU A 1 96 ? -8.552 -7.657 4.973 1.00 98.19 96 LEU A N 1
ATOM 758 C CA . LEU A 1 96 ? -7.247 -7.384 5.572 1.00 98.19 96 LEU A CA 1
ATOM 759 C C . LEU A 1 96 ? -6.452 -6.444 4.649 1.00 98.19 96 LEU A C 1
ATOM 761 O O . LEU A 1 96 ? -6.335 -6.696 3.445 1.00 98.19 96 LEU A O 1
ATOM 765 N N . GLN A 1 97 ? -5.917 -5.359 5.205 1.00 98.19 97 GLN A N 1
ATOM 766 C CA . GLN A 1 97 ? -5.011 -4.465 4.482 1.00 98.19 97 GLN A CA 1
ATOM 767 C C . GLN A 1 97 ? -3.571 -4.982 4.540 1.00 98.19 97 GLN A C 1
ATOM 769 O O . GLN A 1 97 ? -3.206 -5.738 5.439 1.00 98.19 97 GLN A O 1
ATOM 774 N N . VAL A 1 98 ? -2.730 -4.586 3.584 1.00 98.44 98 VAL A N 1
ATOM 775 C CA . VAL A 1 98 ? -1.322 -5.031 3.510 1.00 98.44 98 VAL A CA 1
ATOM 776 C C . VAL A 1 98 ? -0.552 -4.597 4.768 1.00 98.44 98 VAL A C 1
ATOM 778 O O . VAL A 1 98 ? 0.200 -5.380 5.353 1.00 98.44 98 VAL A O 1
ATOM 781 N N . GLU A 1 99 ? -0.837 -3.377 5.207 1.00 98.38 99 GLU A N 1
ATOM 782 C CA . GLU A 1 99 ? -0.329 -2.615 6.346 1.00 98.38 99 GLU A CA 1
ATOM 783 C C . GLU A 1 99 ? -0.995 -2.939 7.691 1.00 98.38 99 GLU A C 1
ATOM 785 O O . GLU A 1 99 ? -0.785 -2.238 8.674 1.00 98.38 99 GLU A O 1
ATOM 790 N N . HIS A 1 100 ? -1.768 -4.023 7.788 1.00 98.75 100 HIS A N 1
ATOM 791 C CA . HIS A 1 100 ? -2.320 -4.470 9.074 1.00 98.75 100 HIS A CA 1
ATOM 792 C C . HIS A 1 100 ? -1.231 -4.747 10.128 1.00 98.75 100 HIS A C 1
ATOM 794 O O . HIS A 1 100 ? -1.477 -4.641 11.325 1.00 98.75 100 HIS A O 1
ATOM 800 N N . THR A 1 101 ? -0.020 -5.075 9.679 1.00 98.81 101 THR A N 1
ATOM 801 C CA . THR A 1 101 ? 1.132 -5.457 10.504 1.00 98.81 101 THR A CA 1
ATOM 802 C C . THR A 1 101 ? 1.532 -4.377 11.506 1.00 98.81 101 THR A C 1
ATOM 804 O O . THR A 1 101 ? 1.824 -4.710 12.648 1.00 98.81 101 THR A O 1
ATOM 807 N N . VAL A 1 102 ? 1.482 -3.087 11.145 1.00 98.81 102 VAL A N 1
ATOM 808 C CA . VAL A 1 102 ? 1.798 -2.004 12.094 1.00 98.81 102 VAL A CA 1
ATOM 809 C C . VAL A 1 102 ? 0.758 -1.915 13.207 1.00 98.81 102 VAL A C 1
ATOM 811 O O . VAL A 1 102 ? 1.110 -1.611 14.343 1.00 98.81 102 VAL A O 1
ATOM 814 N N . THR A 1 103 ? -0.504 -2.251 12.916 1.00 98.75 103 THR A N 1
ATOM 815 C CA . THR A 1 103 ? -1.548 -2.379 13.937 1.00 98.75 103 THR A CA 1
ATOM 816 C C . THR A 1 103 ? -1.277 -3.582 14.844 1.00 98.75 103 THR A C 1
ATOM 818 O O . THR A 1 103 ? -1.415 -3.462 16.061 1.00 98.75 103 THR A O 1
ATOM 821 N N . GLU A 1 104 ? -0.853 -4.723 14.294 1.00 98.69 104 GLU A N 1
ATOM 822 C CA . GLU A 1 104 ? -0.492 -5.897 15.105 1.00 98.69 104 GLU A CA 1
ATOM 823 C C . GLU A 1 104 ? 0.676 -5.596 16.054 1.00 98.69 104 GLU A C 1
ATOM 825 O O . GLU A 1 104 ? 0.596 -5.935 17.231 1.00 98.69 104 GLU A O 1
ATOM 830 N N . GLU A 1 105 ? 1.730 -4.915 15.587 1.00 98.50 105 GLU A N 1
ATOM 831 C CA . GLU A 1 105 ? 2.915 -4.617 16.407 1.00 98.50 105 GLU A CA 1
ATOM 832 C C . GLU A 1 105 ? 2.601 -3.719 17.613 1.00 98.50 105 GLU A C 1
ATOM 834 O O . GLU A 1 105 ? 3.115 -3.952 18.708 1.00 98.50 105 GLU A O 1
ATOM 839 N N . ILE A 1 106 ? 1.739 -2.707 17.450 1.00 98.31 106 ILE A N 1
ATOM 840 C CA . ILE A 1 106 ? 1.409 -1.784 18.551 1.00 98.31 106 ILE A CA 1
ATOM 841 C C . ILE A 1 106 ? 0.333 -2.326 19.496 1.00 98.31 106 ILE A C 1
ATOM 843 O O . ILE A 1 106 ? 0.269 -1.886 20.643 1.00 98.31 106 ILE A O 1
ATOM 847 N N . THR A 1 107 ? -0.513 -3.257 19.043 1.00 98.12 107 THR A N 1
ATOM 848 C CA . THR A 1 107 ? -1.630 -3.795 19.845 1.00 98.12 107 THR A CA 1
ATOM 849 C C . THR A 1 107 ? -1.373 -5.197 20.399 1.00 98.12 107 THR A C 1
ATOM 851 O O . THR A 1 107 ? -2.002 -5.600 21.377 1.00 98.12 107 THR A O 1
ATOM 854 N N . GLY A 1 108 ? -0.473 -5.963 19.779 1.00 97.56 108 GLY A N 1
ATOM 855 C CA . GLY A 1 108 ? -0.271 -7.388 20.043 1.00 97.56 108 GLY A CA 1
ATOM 856 C C . GLY A 1 108 ? -1.413 -8.288 19.551 1.00 97.56 108 GLY A C 1
ATOM 857 O O . GLY A 1 108 ? -1.447 -9.472 19.897 1.00 97.56 108 GLY A O 1
ATOM 858 N N . VAL A 1 109 ? -2.368 -7.753 18.783 1.00 98.12 109 VAL A N 1
ATOM 859 C CA . VAL A 1 109 ? -3.499 -8.516 18.243 1.00 98.12 109 VAL A CA 1
ATOM 860 C C . VAL A 1 109 ? -3.105 -9.140 16.910 1.00 98.12 109 VAL A C 1
ATOM 862 O O . VAL A 1 109 ? -2.813 -8.432 15.957 1.00 98.12 109 VAL A O 1
ATOM 865 N N . ASP A 1 110 ? -3.162 -10.468 16.829 1.00 98.31 110 ASP A N 1
ATOM 866 C CA . ASP A 1 110 ? -3.049 -11.212 15.570 1.00 98.31 110 ASP A CA 1
ATOM 867 C C . ASP A 1 110 ? -4.367 -11.080 14.791 1.00 98.31 110 ASP A C 1
ATOM 869 O O . ASP A 1 110 ? -5.406 -11.649 15.167 1.00 98.31 110 ASP A O 1
ATOM 873 N N . LEU A 1 111 ? -4.338 -10.273 13.734 1.00 98.44 111 LEU A N 1
ATOM 874 C CA . LEU A 1 111 ? -5.506 -9.910 12.947 1.00 98.44 111 LEU A CA 1
ATOM 875 C C . LEU A 1 111 ? -5.979 -11.076 12.087 1.00 98.44 111 LEU A C 1
ATOM 877 O O . LEU A 1 111 ? -7.183 -11.314 12.026 1.00 98.44 111 LEU A O 1
ATOM 881 N N . VAL A 1 112 ? -5.074 -11.869 11.510 1.00 98.44 112 VAL A N 1
ATOM 882 C CA . VAL A 1 112 ? -5.440 -13.052 10.709 1.00 98.44 112 VAL A CA 1
ATOM 883 C C . VAL A 1 112 ? -6.143 -14.095 11.580 1.00 98.44 112 VAL A C 1
ATOM 885 O O . VAL A 1 112 ? -7.215 -14.600 11.238 1.00 98.44 112 VAL A O 1
ATOM 888 N N . LYS A 1 113 ? -5.601 -14.384 12.765 1.00 98.25 113 LYS A N 1
ATOM 889 C CA . LYS A 1 113 ? -6.237 -15.270 13.749 1.00 98.25 113 LYS A CA 1
ATOM 890 C C . LYS A 1 113 ? -7.572 -14.719 14.232 1.00 98.25 113 LYS A C 1
ATOM 892 O O . LYS A 1 113 ? -8.496 -15.498 14.474 1.00 98.25 113 LYS A O 1
ATOM 897 N N . THR A 1 114 ? -7.683 -13.401 14.376 1.00 98.19 114 THR A N 1
ATOM 898 C CA . THR A 1 114 ? -8.944 -12.725 14.697 1.00 98.19 114 THR A CA 1
ATOM 899 C C . THR A 1 114 ? -9.978 -12.968 13.598 1.00 98.19 114 THR A C 1
ATOM 901 O O . THR A 1 114 ? -11.061 -13.459 13.918 1.00 98.19 114 THR A O 1
ATOM 904 N N . GLN A 1 115 ? -9.628 -12.769 12.319 1.00 98.12 115 GLN A N 1
ATOM 905 C CA . GLN A 1 115 ? -10.518 -13.061 11.185 1.00 98.12 115 GLN A CA 1
ATOM 906 C C . GLN A 1 115 ? -11.039 -14.493 11.219 1.00 98.12 115 GLN A C 1
ATOM 908 O O . GLN A 1 115 ? -12.243 -14.717 11.095 1.00 98.12 115 GLN A O 1
ATOM 913 N N . LEU A 1 116 ? -10.136 -15.463 11.402 1.00 98.44 116 LEU A N 1
ATOM 914 C CA . LEU A 1 116 ? -10.485 -16.882 11.428 1.00 98.44 116 LEU A CA 1
ATOM 915 C C . LEU A 1 116 ? -11.420 -17.206 12.596 1.00 98.44 116 LEU A C 1
ATOM 917 O O . LEU A 1 116 ? -12.372 -17.964 12.440 1.00 98.44 116 LEU A O 1
ATOM 921 N N . ARG A 1 117 ? -11.182 -16.623 13.775 1.00 98.00 117 ARG A N 1
ATOM 922 C CA . ARG A 1 117 ? -12.038 -16.849 14.944 1.00 98.00 117 ARG A CA 1
ATOM 923 C C . ARG A 1 117 ? -13.429 -16.239 14.765 1.00 98.00 117 ARG A C 1
ATOM 925 O O . ARG A 1 117 ? -14.401 -16.925 15.081 1.00 98.00 117 ARG A O 1
ATOM 932 N N . ILE A 1 118 ? -13.535 -15.020 14.241 1.00 97.81 118 ILE A N 1
ATOM 933 C CA . ILE A 1 118 ? -14.834 -14.401 13.933 1.00 97.81 118 ILE A CA 1
ATOM 934 C C . ILE A 1 118 ? -15.579 -15.206 12.867 1.00 97.81 118 ILE A C 1
ATOM 936 O O . ILE A 1 118 ? -16.741 -15.541 13.068 1.00 97.81 118 ILE A O 1
ATOM 940 N N . ALA A 1 119 ? -14.893 -15.650 11.810 1.00 97.56 119 ALA A N 1
ATOM 941 C CA . ALA A 1 119 ? -15.490 -16.485 10.764 1.00 97.56 119 ALA A CA 1
ATOM 942 C C . ALA A 1 119 ? -16.055 -17.821 11.290 1.00 97.56 119 ALA A C 1
ATOM 944 O O . ALA A 1 119 ? -16.958 -18.393 10.685 1.00 97.56 119 ALA A O 1
ATOM 945 N N . THR A 1 120 ? -15.570 -18.318 12.437 1.00 97.62 120 THR A N 1
ATOM 946 C CA . THR A 1 120 ? -16.154 -19.486 13.131 1.00 97.62 120 THR A CA 1
ATOM 947 C C . THR A 1 120 ? -17.365 -19.154 14.018 1.00 97.62 120 THR A C 1
ATOM 949 O O . THR A 1 120 ? -17.830 -20.015 14.763 1.00 97.62 120 THR A O 1
ATOM 952 N N . GLY A 1 121 ? -17.872 -17.920 13.972 1.00 96.25 121 GLY A N 1
ATOM 953 C CA . GLY A 1 121 ? -19.021 -17.446 14.747 1.00 96.25 121 GLY A CA 1
ATOM 954 C C . GLY A 1 121 ? -18.701 -17.045 16.191 1.00 96.25 121 GLY A C 1
ATOM 955 O O . GLY A 1 121 ? -19.616 -16.937 17.009 1.00 96.25 121 GLY A O 1
ATOM 956 N N . LYS A 1 122 ? -17.422 -16.861 16.550 1.00 97.62 122 LYS A N 1
ATOM 957 C CA . LYS A 1 122 ? -17.055 -16.361 17.886 1.00 97.62 122 LYS A CA 1
ATOM 958 C C . LYS A 1 122 ? -17.319 -14.862 17.983 1.00 97.62 122 LYS A C 1
ATOM 960 O O . LYS A 1 122 ? -17.058 -14.137 17.035 1.00 97.62 122 LYS A O 1
ATOM 965 N N . THR A 1 123 ? -17.756 -14.409 19.156 1.00 97.88 123 THR A N 1
ATOM 966 C CA . THR A 1 123 ? -17.933 -12.979 19.444 1.00 97.88 123 THR A CA 1
ATOM 967 C C . THR A 1 123 ? -16.611 -12.300 19.799 1.00 97.88 123 THR A C 1
ATOM 969 O O . THR A 1 123 ? -15.660 -12.972 20.216 1.00 97.88 123 THR A O 1
ATOM 972 N N . LEU A 1 124 ? -16.563 -10.966 19.729 1.00 97.00 124 LEU A N 1
ATOM 973 C CA . LEU A 1 124 ? -15.404 -10.160 20.138 1.00 97.00 124 LEU A CA 1
ATOM 974 C C . LEU A 1 124 ? -14.968 -10.468 21.578 1.00 97.00 124 LEU A C 1
ATOM 976 O O . LEU A 1 124 ? -13.786 -10.686 21.848 1.00 97.00 124 LEU A O 1
ATOM 980 N N . SER A 1 125 ? -15.924 -10.582 22.504 1.00 96.00 125 SER A N 1
ATOM 981 C CA . SER A 1 125 ? -15.645 -10.960 23.895 1.00 96.00 125 SER A CA 1
ATOM 982 C C 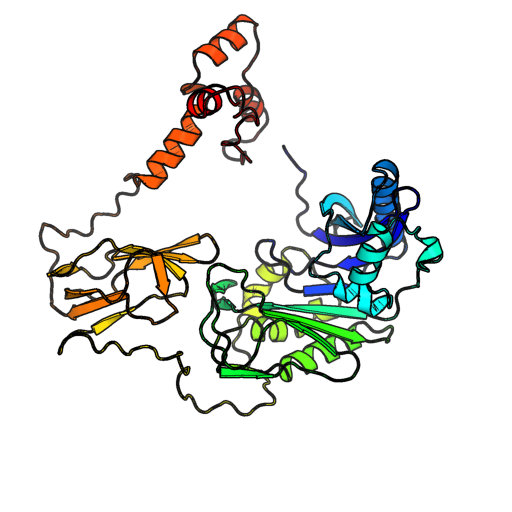. SER A 1 125 ? -14.999 -12.350 23.999 1.00 96.00 125 SER A C 1
ATOM 984 O O . SER A 1 125 ? -13.980 -12.511 24.672 1.00 96.00 125 SER A O 1
ATOM 986 N N . ALA A 1 126 ? -15.516 -13.341 23.262 1.00 96.62 126 ALA A N 1
ATOM 987 C CA . ALA A 1 126 ? -15.018 -14.719 23.296 1.00 96.62 126 ALA A CA 1
ATOM 988 C C . ALA A 1 126 ? -13.591 -14.878 22.741 1.00 96.62 126 ALA A C 1
ATOM 990 O O . ALA A 1 126 ? -12.920 -15.873 23.028 1.00 96.62 126 ALA A O 1
ATOM 991 N N . ILE A 1 127 ? -13.121 -13.922 21.937 1.00 96.00 127 ILE A N 1
ATOM 992 C CA . ILE A 1 127 ? -11.763 -13.921 21.381 1.00 96.00 127 ILE A CA 1
ATOM 993 C C . ILE A 1 127 ? -10.798 -13.006 22.140 1.00 96.00 127 ILE A C 1
ATOM 995 O O . ILE A 1 127 ? -9.627 -12.952 21.767 1.00 96.00 127 ILE A O 1
ATOM 999 N N . GLY A 1 128 ? -11.261 -12.357 23.214 1.00 94.62 128 GLY A N 1
ATOM 1000 C CA . GLY A 1 128 ? -10.455 -11.470 24.053 1.00 94.62 128 GLY A CA 1
ATOM 1001 C C . GLY A 1 128 ? -10.413 -10.012 23.589 1.00 94.62 128 GLY A C 1
ATOM 1002 O O . GLY A 1 128 ? -9.579 -9.266 24.082 1.00 94.62 128 GLY A O 1
ATOM 1003 N N . LEU A 1 129 ? -11.303 -9.599 22.679 1.00 95.94 129 LEU A N 1
ATOM 1004 C CA . LEU A 1 129 ? -11.436 -8.220 22.185 1.00 95.94 129 LEU A CA 1
ATOM 1005 C C . LEU A 1 129 ? -12.666 -7.494 22.758 1.00 95.94 129 LEU A C 1
ATOM 1007 O O . LEU A 1 129 ? -13.104 -6.487 22.215 1.00 95.94 129 LEU A O 1
ATOM 1011 N N . GLY A 1 130 ? -13.224 -7.981 23.873 1.00 89.62 130 GLY A N 1
ATOM 1012 C CA . GLY A 1 130 ? -14.238 -7.234 24.630 1.00 89.62 130 GLY A CA 1
ATOM 1013 C C . GLY A 1 130 ? -13.678 -5.971 25.301 1.00 89.62 130 GLY A C 1
ATOM 1014 O O . GLY A 1 130 ? -14.426 -5.040 25.578 1.00 89.62 130 GLY A O 1
ATOM 1015 N N . ILE A 1 131 ? -12.363 -5.937 25.540 1.00 89.88 131 ILE A N 1
ATOM 1016 C CA . ILE A 1 131 ? -11.600 -4.751 25.936 1.00 89.88 131 ILE A CA 1
ATOM 1017 C C . ILE A 1 131 ? -10.455 -4.629 24.934 1.00 89.88 131 ILE A C 1
ATOM 1019 O O . ILE A 1 131 ? -9.665 -5.561 24.784 1.00 89.88 131 ILE A O 1
ATOM 1023 N N . VAL A 1 132 ? -10.390 -3.500 24.234 1.00 91.88 132 VAL A N 1
ATOM 1024 C CA . VAL A 1 132 ? -9.352 -3.241 23.234 1.00 91.88 132 VAL A CA 1
ATOM 1025 C C . VAL A 1 132 ? -8.029 -2.925 23.942 1.00 91.88 132 VAL A C 1
ATOM 1027 O O . VAL A 1 132 ? -8.031 -2.132 24.885 1.00 91.88 132 VAL A O 1
ATOM 1030 N N . PRO A 1 133 ? -6.900 -3.526 23.529 1.00 92.75 133 PRO A N 1
ATOM 1031 C CA . PRO A 1 133 ? -5.594 -3.147 24.050 1.00 92.75 133 PRO A CA 1
ATOM 1032 C C . PRO A 1 133 ? -5.192 -1.749 23.568 1.00 92.75 133 PRO A C 1
ATOM 1034 O O . PRO A 1 133 ? -5.267 -1.447 22.379 1.00 92.75 133 PRO A O 1
ATOM 1037 N N . GLU A 1 134 ? -4.706 -0.921 24.492 1.00 93.44 134 GLU A N 1
ATOM 1038 C CA . GLU A 1 134 ? -4.120 0.376 24.151 1.00 93.44 134 GLU A CA 1
ATOM 1039 C C . GLU A 1 134 ? -2.842 0.193 23.313 1.00 93.44 134 GLU A C 1
ATOM 1041 O O . GLU A 1 134 ? -1.985 -0.619 23.693 1.00 93.44 134 GLU A O 1
ATOM 1046 N N . PRO A 1 135 ? -2.677 0.954 22.215 1.00 95.06 135 PRO A N 1
ATOM 1047 C CA . PRO A 1 135 ? -1.444 0.981 21.441 1.00 95.06 135 PRO A CA 1
ATOM 1048 C C . PRO A 1 135 ? -0.212 1.275 22.300 1.00 95.06 135 PRO A C 1
ATOM 1050 O O . PRO A 1 135 ? -0.218 2.173 23.144 1.00 95.06 135 PRO A O 1
ATOM 1053 N N . ARG A 1 136 ? 0.882 0.548 22.065 1.00 96.88 136 ARG A N 1
ATOM 1054 C CA . ARG A 1 136 ? 2.158 0.756 22.761 1.00 96.88 136 ARG A CA 1
ATOM 1055 C C . ARG A 1 136 ? 3.261 1.113 21.787 1.00 96.88 136 ARG A C 1
ATOM 1057 O O . ARG A 1 136 ? 3.659 0.262 21.002 1.00 96.88 136 ARG A O 1
ATOM 1064 N N . GLY A 1 137 ? 3.834 2.303 21.932 1.00 97.88 137 GLY A N 1
ATOM 1065 C CA . GLY A 1 137 ? 4.951 2.759 21.108 1.00 97.88 137 GLY A CA 1
ATOM 1066 C C . GLY A 1 137 ? 4.550 3.025 19.657 1.00 97.88 137 GLY A C 1
ATOM 1067 O O . GLY A 1 137 ? 3.399 3.366 19.399 1.00 97.88 137 GLY A O 1
ATOM 1068 N N . TYR A 1 138 ? 5.496 2.870 18.729 1.00 98.62 138 TYR A N 1
ATOM 1069 C CA . TYR A 1 138 ? 5.314 3.147 17.302 1.00 98.62 138 TYR A CA 1
ATOM 1070 C C . TYR A 1 138 ? 5.843 2.011 16.432 1.00 98.62 138 TYR A C 1
ATOM 1072 O O . TYR A 1 138 ? 6.903 1.441 16.706 1.00 98.62 138 TYR A O 1
ATOM 1080 N N . ALA A 1 139 ? 5.136 1.737 15.344 1.00 98.75 139 ALA A N 1
ATOM 1081 C CA . ALA A 1 139 ? 5.540 0.837 14.280 1.00 98.75 139 ALA A CA 1
ATOM 1082 C C . ALA A 1 139 ? 5.563 1.577 12.938 1.00 98.75 139 ALA A C 1
ATOM 1084 O O . ALA A 1 139 ? 4.681 2.383 12.644 1.00 98.75 139 ALA A O 1
ATOM 1085 N N . ILE A 1 140 ? 6.574 1.280 12.126 1.00 98.81 140 ILE A N 1
ATOM 1086 C CA . ILE A 1 140 ? 6.720 1.766 10.753 1.00 98.81 140 ILE A CA 1
ATOM 1087 C C . ILE A 1 140 ? 6.830 0.545 9.850 1.00 98.81 140 ILE A C 1
ATOM 1089 O O . ILE A 1 140 ? 7.704 -0.292 10.072 1.00 98.81 140 ILE A O 1
ATOM 1093 N N . GLN A 1 141 ? 5.982 0.451 8.832 1.00 98.88 141 GLN A N 1
ATOM 1094 C CA . GLN A 1 141 ? 6.123 -0.509 7.744 1.00 98.88 141 GLN A CA 1
ATOM 1095 C C . GLN A 1 141 ? 6.682 0.192 6.509 1.00 98.88 141 GLN A C 1
ATOM 1097 O O . GLN A 1 141 ? 6.252 1.281 6.146 1.00 98.88 141 GLN A O 1
ATOM 1102 N N . LEU A 1 142 ? 7.635 -0.466 5.857 1.00 98.75 142 LEU A N 1
ATOM 1103 C CA . LEU A 1 142 ? 8.215 -0.080 4.579 1.00 98.75 142 LEU A CA 1
ATOM 1104 C C . LEU A 1 142 ? 7.917 -1.181 3.562 1.00 98.75 142 LEU A C 1
ATOM 1106 O O . LEU A 1 142 ? 8.239 -2.352 3.794 1.00 98.75 142 LEU A O 1
ATOM 1110 N N . ARG A 1 143 ? 7.316 -0.815 2.429 1.00 98.50 143 ARG A N 1
ATOM 1111 C CA . ARG A 1 143 ? 7.061 -1.741 1.320 1.00 98.50 143 ARG A CA 1
ATOM 1112 C C . ARG A 1 143 ? 8.301 -1.887 0.449 1.00 98.50 143 ARG A C 1
ATOM 1114 O O . ARG A 1 143 ? 8.684 -0.953 -0.251 1.00 98.50 143 ARG A O 1
ATOM 1121 N N . ILE A 1 144 ? 8.942 -3.049 0.508 1.00 98.00 144 ILE A N 1
ATOM 1122 C CA . ILE A 1 144 ? 10.120 -3.365 -0.296 1.00 98.00 144 ILE A CA 1
ATOM 1123 C C . ILE A 1 144 ? 9.649 -3.940 -1.627 1.00 98.00 144 ILE A C 1
ATOM 1125 O O . ILE A 1 144 ? 9.213 -5.090 -1.693 1.00 98.00 144 ILE A O 1
ATOM 1129 N N . ASN A 1 145 ? 9.729 -3.133 -2.678 1.00 96.25 145 ASN A N 1
ATOM 1130 C CA . ASN A 1 145 ? 9.287 -3.473 -4.024 1.00 96.25 145 ASN A CA 1
ATOM 1131 C C . ASN A 1 145 ? 10.491 -3.730 -4.937 1.00 96.25 145 ASN A C 1
ATOM 1133 O O . ASN A 1 145 ? 11.536 -3.089 -4.796 1.00 96.25 145 ASN A O 1
ATOM 1137 N N . MET A 1 146 ? 10.326 -4.647 -5.891 1.00 93.94 146 MET A N 1
ATOM 1138 C CA . MET A 1 146 ? 11.262 -4.892 -6.991 1.00 93.94 146 MET A CA 1
ATOM 1139 C C . MET A 1 146 ? 11.091 -3.807 -8.058 1.00 93.94 146 MET A C 1
ATOM 1141 O O . MET A 1 146 ? 10.507 -4.010 -9.118 1.00 93.94 146 MET A O 1
ATOM 1145 N N . GLU A 1 147 ? 11.526 -2.602 -7.728 1.00 90.75 147 GLU A N 1
ATOM 1146 C CA . GLU A 1 147 ? 11.481 -1.436 -8.603 1.00 90.75 147 GLU A CA 1
ATOM 1147 C C . GLU A 1 147 ? 12.631 -0.494 -8.244 1.00 90.75 147 GLU A C 1
ATOM 1149 O O . GLU A 1 147 ? 13.119 -0.497 -7.116 1.00 90.75 147 GLU A O 1
ATOM 1154 N N . SER A 1 148 ? 13.048 0.343 -9.181 1.00 86.38 148 SER A N 1
ATOM 1155 C CA . SER A 1 148 ? 13.939 1.480 -8.924 1.00 86.38 148 SER A CA 1
ATOM 1156 C C . SER A 1 148 ? 13.230 2.787 -9.254 1.00 86.38 148 SER A C 1
ATOM 1158 O O . SER A 1 148 ? 12.200 2.772 -9.918 1.00 86.38 148 SER A O 1
ATOM 1160 N N . MET A 1 149 ? 13.758 3.917 -8.785 1.00 84.81 149 MET A N 1
ATOM 1161 C CA . MET A 1 149 ? 13.255 5.235 -9.170 1.00 84.81 149 MET A CA 1
ATOM 1162 C C . MET A 1 149 ? 14.284 5.919 -10.069 1.00 84.81 149 MET A C 1
ATOM 1164 O O . MET A 1 149 ? 15.459 5.967 -9.705 1.00 84.81 149 MET A O 1
ATOM 1168 N N . ASN A 1 150 ? 13.860 6.411 -11.234 1.00 81.75 150 ASN A N 1
ATOM 1169 C CA . ASN A 1 150 ? 14.725 7.204 -12.110 1.00 81.75 150 ASN A CA 1
ATOM 1170 C C . ASN A 1 150 ? 14.860 8.651 -11.596 1.00 81.75 150 ASN A C 1
ATOM 1172 O O . ASN A 1 150 ? 14.225 9.037 -10.615 1.00 81.75 150 ASN A O 1
ATOM 1176 N N . ALA A 1 151 ? 15.694 9.461 -12.255 1.00 78.31 151 ALA A N 1
ATOM 1177 C CA . ALA A 1 151 ? 15.933 10.851 -11.859 1.00 78.31 151 ALA A CA 1
ATOM 1178 C C . ALA A 1 151 ? 14.653 11.713 -11.845 1.00 78.31 151 ALA A C 1
ATOM 1180 O O . ALA A 1 151 ? 14.542 12.611 -11.008 1.00 78.31 151 ALA A O 1
ATOM 1181 N N . ASP A 1 152 ? 13.687 11.388 -12.707 1.00 76.81 152 ASP A N 1
ATOM 1182 C CA . ASP A 1 152 ? 12.408 12.090 -12.865 1.00 76.81 152 ASP A CA 1
ATOM 1183 C C . ASP A 1 152 ? 11.332 11.635 -11.858 1.00 76.81 152 ASP A C 1
ATOM 1185 O O . ASP A 1 152 ? 10.208 12.139 -11.863 1.00 76.81 152 ASP A O 1
ATOM 1189 N N . GLY A 1 153 ? 11.659 10.699 -10.959 1.00 74.88 153 GLY A N 1
ATOM 1190 C CA . GLY A 1 153 ? 10.743 10.205 -9.927 1.00 74.88 153 GLY A CA 1
ATOM 1191 C C . GLY A 1 153 ? 9.819 9.076 -10.379 1.00 74.88 153 GLY A C 1
ATOM 1192 O O . GLY A 1 153 ? 8.917 8.672 -9.637 1.00 74.88 153 GLY A O 1
ATOM 1193 N N . GLU A 1 154 ? 10.030 8.543 -11.579 1.00 82.50 154 GLU A N 1
ATOM 1194 C CA . GLU A 1 154 ? 9.252 7.435 -12.110 1.00 82.50 154 GLU A CA 1
ATOM 1195 C C . GLU A 1 154 ? 9.763 6.090 -11.607 1.00 82.50 154 GLU A C 1
ATOM 1197 O O . GLU A 1 154 ? 10.963 5.857 -11.456 1.00 82.50 154 GLU A O 1
ATOM 1202 N N . ALA A 1 155 ? 8.817 5.191 -11.347 1.00 83.88 155 ALA A N 1
ATOM 1203 C CA . ALA A 1 155 ? 9.093 3.823 -10.949 1.00 83.88 155 ALA A CA 1
ATOM 1204 C C . ALA A 1 155 ? 9.438 2.986 -12.176 1.00 83.88 155 ALA A C 1
ATOM 1206 O O . ALA A 1 155 ? 8.617 2.855 -13.080 1.00 83.88 155 ALA A O 1
ATOM 1207 N N . LEU A 1 156 ? 10.615 2.381 -12.173 1.00 83.19 156 LEU A N 1
ATOM 1208 C CA . LEU A 1 156 ? 11.010 1.394 -13.162 1.00 83.19 156 LEU A CA 1
ATOM 1209 C C . LEU A 1 156 ? 10.882 0.005 -12.531 1.00 83.19 156 LEU A C 1
ATOM 1211 O O . LEU A 1 156 ? 11.591 -0.260 -11.550 1.00 83.19 156 LEU A O 1
ATOM 1215 N N . PRO A 1 157 ? 9.998 -0.872 -13.042 1.00 81.81 157 PRO A N 1
ATOM 1216 C CA . PRO A 1 157 ? 9.896 -2.238 -12.549 1.00 81.81 157 PRO A CA 1
ATOM 1217 C C . PRO A 1 157 ? 11.228 -2.956 -12.727 1.00 81.81 157 PRO A C 1
ATOM 1219 O O . PRO A 1 157 ? 11.933 -2.771 -13.718 1.00 81.81 157 PRO A O 1
ATOM 1222 N N . SER A 1 158 ? 11.565 -3.797 -11.759 1.00 84.38 158 SER A N 1
ATOM 1223 C CA . SER A 1 158 ? 12.741 -4.647 -11.818 1.00 84.38 158 SER A CA 1
ATOM 1224 C C . SER A 1 158 ? 12.351 -6.086 -11.545 1.00 84.38 158 SER A C 1
ATOM 1226 O O . SER A 1 158 ? 11.481 -6.387 -10.729 1.00 84.38 158 SER A O 1
ATOM 1228 N N . GLY A 1 159 ? 13.055 -6.997 -12.195 1.00 83.75 159 GLY A N 1
ATOM 1229 C CA . GLY A 1 159 ? 12.917 -8.407 -11.928 1.00 83.75 159 GLY A CA 1
ATOM 1230 C C . GLY A 1 159 ? 14.067 -9.191 -12.498 1.00 83.75 159 GLY A C 1
ATOM 1231 O O . GLY A 1 159 ? 14.975 -8.650 -13.123 1.00 83.75 159 GLY A O 1
ATOM 1232 N N . GLY A 1 160 ? 14.033 -10.479 -12.217 1.00 88.38 160 GLY A N 1
ATOM 1233 C CA . GLY A 1 160 ? 15.136 -11.383 -12.454 1.00 88.38 160 GLY A CA 1
ATOM 1234 C C . GLY A 1 160 ? 15.155 -12.422 -11.353 1.00 88.38 160 GLY A C 1
ATOM 1235 O O . GLY A 1 160 ? 14.126 -12.725 -10.748 1.00 88.38 160 GLY A O 1
ATOM 1236 N N . THR A 1 161 ? 16.334 -12.968 -11.086 1.00 89.62 161 THR A N 1
ATOM 1237 C CA . THR A 1 161 ? 16.514 -13.982 -10.048 1.00 89.62 161 THR A CA 1
ATOM 1238 C C . THR A 1 161 ? 17.269 -13.403 -8.869 1.00 89.62 161 THR A C 1
ATOM 1240 O O . THR A 1 161 ? 18.334 -12.818 -9.044 1.00 89.62 161 THR A O 1
ATOM 1243 N N . LEU A 1 162 ? 16.732 -13.585 -7.664 1.00 93.19 162 LEU A N 1
ATOM 1244 C CA . LEU A 1 162 ? 17.380 -13.159 -6.429 1.00 93.19 162 LEU A CA 1
ATOM 1245 C C . LEU A 1 162 ? 18.647 -13.990 -6.208 1.00 93.19 162 LEU A C 1
ATOM 1247 O O . LEU A 1 162 ? 18.571 -15.166 -5.855 1.00 93.19 162 LEU A O 1
ATOM 1251 N N . THR A 1 163 ? 19.821 -13.397 -6.393 1.00 91.75 163 THR A N 1
ATOM 1252 C CA . THR A 1 163 ? 21.111 -14.073 -6.165 1.00 91.75 163 THR A CA 1
ATOM 1253 C C . THR A 1 163 ? 21.484 -14.080 -4.686 1.00 91.75 163 THR A C 1
ATOM 1255 O O . THR A 1 163 ? 22.187 -14.976 -4.219 1.00 91.75 163 THR A O 1
ATOM 1258 N N . ALA A 1 164 ? 20.961 -13.116 -3.929 1.00 92.19 164 ALA A N 1
ATOM 1259 C CA . ALA A 1 164 ? 21.021 -13.090 -2.480 1.00 92.19 164 ALA A CA 1
ATOM 1260 C C . ALA A 1 164 ? 19.751 -12.464 -1.899 1.00 92.19 164 ALA A C 1
ATOM 1262 O O . ALA A 1 164 ? 19.236 -11.471 -2.410 1.00 92.19 164 ALA A O 1
ATOM 1263 N N . TYR A 1 165 ? 19.282 -13.033 -0.790 1.00 95.31 165 TYR A N 1
ATOM 1264 C CA . TYR A 1 165 ? 18.202 -12.479 0.015 1.00 95.31 165 TYR A CA 1
ATOM 1265 C C . TYR A 1 165 ? 18.518 -12.684 1.499 1.00 95.31 165 TYR A C 1
ATOM 1267 O O . TYR A 1 165 ? 18.493 -13.807 2.003 1.00 95.31 165 TYR A O 1
ATOM 1275 N N . GLN A 1 166 ? 18.842 -11.601 2.199 1.00 95.25 166 GLN A N 1
ATOM 1276 C CA . GLN A 1 166 ? 19.100 -11.580 3.636 1.00 95.25 166 GLN A CA 1
ATOM 1277 C C . GLN A 1 166 ? 18.224 -10.504 4.270 1.00 95.25 166 GLN A C 1
ATOM 1279 O O . GLN A 1 166 ? 18.541 -9.314 4.241 1.00 95.25 166 GLN A O 1
ATOM 1284 N N . ALA A 1 167 ? 17.088 -10.940 4.807 1.00 96.25 167 ALA A N 1
ATOM 1285 C CA . ALA A 1 167 ? 16.176 -10.074 5.534 1.00 96.25 167 ALA A CA 1
ATOM 1286 C C . ALA A 1 167 ? 16.769 -9.676 6.901 1.00 96.25 167 ALA A C 1
ATOM 1288 O O . ALA A 1 167 ? 17.383 -10.518 7.568 1.00 96.25 167 ALA A O 1
ATOM 1289 N N . PRO A 1 168 ? 16.571 -8.424 7.351 1.00 96.62 168 PRO A N 1
ATOM 1290 C CA . PRO A 1 168 ? 17.001 -7.990 8.671 1.00 96.62 168 PRO A CA 1
ATOM 1291 C C . PRO A 1 168 ? 16.199 -8.712 9.758 1.00 96.62 168 PRO A C 1
ATOM 1293 O O . PRO A 1 168 ? 15.074 -9.167 9.544 1.00 96.62 168 PRO A O 1
ATOM 1296 N N . SER A 1 169 ? 16.778 -8.812 10.951 1.00 94.56 169 SER A N 1
ATOM 1297 C CA . SER A 1 169 ? 16.165 -9.511 12.080 1.00 94.56 169 SER A CA 1
ATOM 1298 C C . SER A 1 169 ? 16.548 -8.864 13.414 1.00 94.56 169 SER A C 1
ATOM 1300 O O . SER A 1 169 ? 17.216 -7.830 13.463 1.00 94.56 169 SER A O 1
ATOM 1302 N N . GLY A 1 170 ? 16.104 -9.464 14.517 1.00 95.31 170 GLY A N 1
ATOM 1303 C CA . GLY A 1 170 ? 16.400 -9.006 15.872 1.00 95.31 170 GLY A CA 1
ATOM 1304 C C . GLY A 1 170 ? 15.246 -8.239 16.529 1.00 95.31 170 GLY A C 1
ATOM 1305 O O . GLY A 1 170 ? 14.164 -8.112 15.958 1.00 95.31 170 GLY A O 1
ATOM 1306 N N . PRO A 1 171 ? 15.444 -7.748 17.766 1.00 96.75 171 PRO A N 1
ATOM 1307 C CA . PRO A 1 171 ? 14.365 -7.168 18.559 1.00 96.75 171 PRO A CA 1
ATOM 1308 C C . PRO A 1 171 ? 13.684 -5.980 17.869 1.00 96.75 171 PRO A C 1
ATOM 1310 O O . PRO A 1 171 ? 14.344 -5.004 17.502 1.00 96.75 171 PRO A O 1
ATOM 1313 N N . GLY A 1 172 ? 12.355 -6.059 17.757 1.00 97.25 172 GLY A N 1
ATOM 1314 C CA . GLY A 1 172 ? 11.513 -5.029 17.147 1.00 97.25 172 GLY A CA 1
ATOM 1315 C C . GLY A 1 172 ? 11.598 -4.951 15.623 1.00 97.25 172 GLY A C 1
ATOM 1316 O O . GLY A 1 172 ? 11.170 -3.944 15.075 1.00 97.25 172 GLY A O 1
ATOM 1317 N N . ILE A 1 173 ? 12.169 -5.954 14.950 1.00 98.69 173 ILE A N 1
ATOM 1318 C CA . ILE A 1 173 ? 12.167 -6.058 13.488 1.00 98.69 173 ILE A CA 1
ATOM 1319 C C . ILE A 1 173 ? 11.362 -7.292 13.082 1.00 98.69 173 ILE A C 1
ATOM 1321 O O . ILE A 1 173 ? 11.682 -8.409 13.493 1.00 98.69 173 ILE A O 1
ATOM 1325 N N . ARG A 1 174 ? 10.342 -7.083 12.250 1.00 98.62 174 ARG A N 1
ATOM 1326 C CA . ARG A 1 174 ? 9.542 -8.128 11.605 1.00 98.62 174 ARG A CA 1
ATOM 1327 C C . ARG A 1 174 ? 9.636 -7.954 10.094 1.00 98.62 174 ARG A C 1
ATOM 1329 O O . ARG A 1 174 ? 9.603 -6.833 9.592 1.00 98.62 174 ARG A O 1
ATOM 1336 N N . VAL A 1 175 ? 9.749 -9.062 9.369 1.00 98.62 175 VAL A N 1
ATOM 1337 C CA . VAL A 1 175 ? 9.736 -9.060 7.905 1.00 98.62 175 VAL A CA 1
ATOM 1338 C C . VAL A 1 175 ? 8.718 -10.077 7.422 1.00 98.62 175 VAL A C 1
ATOM 1340 O O . VAL A 1 175 ? 8.879 -11.274 7.645 1.00 98.62 175 VAL A O 1
ATOM 1343 N N . ASP A 1 176 ? 7.699 -9.588 6.724 1.00 98.56 176 ASP A N 1
ATOM 1344 C CA . ASP A 1 176 ? 6.710 -10.416 6.041 1.00 98.56 176 ASP A CA 1
ATOM 1345 C C . ASP A 1 176 ? 7.029 -10.361 4.542 1.00 98.56 176 ASP A C 1
ATOM 1347 O O . ASP A 1 176 ? 6.728 -9.370 3.879 1.00 98.56 176 ASP A O 1
ATOM 1351 N N . GLY A 1 177 ? 7.653 -11.397 3.989 1.00 96.06 177 GLY A N 1
ATOM 1352 C CA . GLY A 1 177 ? 8.010 -11.454 2.570 1.00 96.06 177 GLY A CA 1
ATOM 1353 C C . GLY A 1 177 ? 8.126 -12.886 2.067 1.00 96.06 177 GLY A C 1
ATOM 1354 O O . GLY A 1 177 ? 8.139 -13.825 2.861 1.00 96.06 177 GLY A O 1
ATOM 1355 N N . PHE A 1 178 ? 8.205 -13.051 0.748 1.00 95.31 178 PHE A N 1
ATOM 1356 C CA . PHE A 1 178 ? 8.309 -14.369 0.103 1.00 95.31 178 PHE A CA 1
ATOM 1357 C C . PHE A 1 178 ? 9.653 -14.602 -0.599 1.00 95.31 178 PHE A C 1
ATOM 1359 O O . PHE A 1 178 ? 9.853 -15.660 -1.192 1.00 95.31 178 PHE A O 1
ATOM 1366 N N . GLY A 1 179 ? 10.564 -13.625 -0.564 1.00 93.12 179 GLY A N 1
ATOM 1367 C CA . GLY A 1 179 ? 11.869 -13.726 -1.211 1.00 93.12 179 GLY A CA 1
ATOM 1368 C C . GLY A 1 179 ? 12.757 -14.811 -0.599 1.00 93.12 179 GLY A C 1
ATOM 1369 O O . GLY A 1 179 ? 12.802 -14.994 0.617 1.00 93.12 179 GLY A O 1
ATOM 1370 N N . TYR A 1 180 ? 13.489 -15.517 -1.456 1.00 93.81 180 TYR A N 1
ATOM 1371 C CA . TYR A 1 180 ? 14.554 -16.448 -1.089 1.00 93.81 180 TYR A CA 1
ATOM 1372 C C . TYR A 1 180 ? 15.596 -16.495 -2.212 1.00 93.81 180 TYR A C 1
ATOM 1374 O O . TYR A 1 180 ? 15.284 -16.210 -3.368 1.00 93.81 180 TYR A O 1
ATOM 1382 N N . THR A 1 181 ? 16.842 -16.847 -1.890 1.00 94.25 181 THR A N 1
ATOM 1383 C CA . THR A 1 181 ? 17.899 -17.000 -2.902 1.00 94.25 181 THR A CA 1
ATOM 1384 C C . THR A 1 181 ? 17.503 -18.047 -3.946 1.00 94.25 181 THR A C 1
ATOM 1386 O O . THR A 1 181 ? 17.164 -19.174 -3.594 1.00 94.25 181 THR A O 1
ATOM 1389 N N . GLY A 1 182 ? 17.571 -17.681 -5.224 1.00 90.88 182 GLY A N 1
ATOM 1390 C CA . GLY A 1 182 ? 17.141 -18.494 -6.361 1.00 90.88 182 GLY A CA 1
ATOM 1391 C C . GLY A 1 182 ? 15.703 -18.234 -6.817 1.00 90.88 182 GLY A C 1
ATOM 1392 O O . GLY A 1 182 ? 15.299 -18.779 -7.838 1.00 90.88 182 GLY A O 1
ATOM 1393 N N . TYR A 1 183 ? 14.929 -17.402 -6.112 1.00 93.19 183 TYR A N 1
ATOM 1394 C CA . TYR A 1 183 ? 13.598 -17.000 -6.567 1.00 93.19 183 TYR A CA 1
ATOM 1395 C C . TYR A 1 183 ? 13.684 -16.143 -7.836 1.00 93.19 183 TYR A C 1
ATOM 1397 O O . TYR A 1 183 ? 14.357 -15.113 -7.829 1.00 93.19 183 TYR A O 1
ATOM 1405 N N . THR A 1 184 ? 12.963 -16.528 -8.889 1.00 90.06 184 THR A N 1
ATOM 1406 C CA . THR A 1 184 ? 12.815 -15.748 -10.126 1.00 90.06 184 THR A CA 1
ATOM 1407 C C . THR A 1 184 ? 11.474 -15.020 -10.127 1.00 90.06 184 THR A C 1
ATOM 1409 O O . THR A 1 184 ? 10.426 -15.651 -9.981 1.00 90.06 184 THR A O 1
ATOM 1412 N N . SER A 1 185 ? 11.488 -13.697 -10.286 1.00 86.94 185 SER A N 1
ATOM 1413 C CA . SER A 1 185 ? 10.266 -12.894 -10.315 1.00 86.94 185 SER A CA 1
ATOM 1414 C C . SER A 1 185 ? 9.489 -13.066 -11.623 1.00 86.94 185 SER A C 1
ATOM 1416 O O . SER A 1 185 ? 10.047 -13.369 -12.676 1.00 86.94 185 SER A O 1
ATOM 1418 N N . SER A 1 186 ? 8.175 -12.850 -11.552 1.00 85.06 186 SER A N 1
ATOM 1419 C CA . SER A 1 186 ? 7.266 -12.892 -12.698 1.00 85.06 186 SER A CA 1
ATOM 1420 C C . SER A 1 186 ? 6.571 -11.537 -12.839 1.00 85.06 186 SER A C 1
ATOM 1422 O O . SER A 1 186 ? 6.088 -11.018 -11.831 1.00 85.06 186 SER A O 1
ATOM 1424 N N . PRO A 1 187 ? 6.473 -10.975 -14.058 1.00 78.38 187 PRO A N 1
ATOM 1425 C CA . PRO A 1 187 ? 5.813 -9.690 -14.294 1.00 78.38 187 PRO A CA 1
ATOM 1426 C C . PRO A 1 187 ? 4.287 -9.761 -14.121 1.00 78.38 187 PRO A C 1
ATOM 1428 O O . PRO A 1 187 ? 3.620 -8.734 -14.098 1.00 78.38 187 PRO A O 1
ATOM 1431 N N . HIS A 1 188 ? 3.722 -10.966 -13.985 1.00 81.38 188 HIS A N 1
ATOM 1432 C CA . HIS A 1 188 ? 2.283 -11.180 -13.815 1.00 81.38 188 HIS A CA 1
ATOM 1433 C C . HIS A 1 188 ? 1.769 -10.822 -12.411 1.00 81.38 188 HIS A C 1
ATOM 1435 O O . HIS A 1 188 ? 0.559 -10.811 -12.184 1.00 81.38 188 HIS A O 1
ATOM 1441 N N . TYR A 1 189 ? 2.670 -10.581 -11.456 1.00 87.75 189 TYR A N 1
ATOM 1442 C CA . TYR A 1 189 ? 2.337 -10.322 -10.058 1.00 87.75 189 TYR A CA 1
ATOM 1443 C C . TYR A 1 189 ? 2.848 -8.954 -9.603 1.00 87.75 189 TYR A C 1
ATOM 1445 O O . TYR A 1 189 ? 3.647 -8.308 -10.278 1.00 87.75 189 TYR A O 1
ATOM 1453 N N . ASP A 1 190 ? 2.359 -8.511 -8.444 1.00 89.06 190 ASP A N 1
ATOM 1454 C CA . ASP A 1 190 ? 2.768 -7.250 -7.825 1.00 89.06 190 ASP A CA 1
ATOM 1455 C C . ASP A 1 190 ? 4.273 -7.237 -7.496 1.00 89.06 190 ASP A C 1
ATOM 1457 O O . ASP A 1 190 ? 4.863 -8.269 -7.165 1.00 89.06 190 ASP A O 1
ATOM 1461 N N . SER A 1 191 ? 4.895 -6.056 -7.568 1.00 91.81 191 SER A N 1
ATOM 1462 C CA . SER A 1 191 ? 6.329 -5.886 -7.321 1.00 91.81 191 SER A CA 1
ATOM 1463 C C . SER A 1 191 ? 6.714 -5.969 -5.839 1.00 91.81 191 SER A C 1
ATOM 1465 O O . SER A 1 191 ? 7.905 -6.042 -5.537 1.00 91.81 191 SER A O 1
ATOM 1467 N N . LEU A 1 192 ? 5.757 -5.948 -4.904 1.00 96.19 192 LEU A N 1
ATOM 1468 C CA . LEU A 1 192 ? 6.005 -6.059 -3.466 1.00 96.19 192 LEU A CA 1
ATOM 1469 C C . LEU A 1 192 ? 6.673 -7.397 -3.136 1.00 96.19 192 LEU A C 1
ATOM 1471 O O . LEU A 1 192 ? 6.044 -8.445 -3.205 1.00 96.19 192 LEU A O 1
ATOM 1475 N N . LEU A 1 193 ? 7.934 -7.355 -2.713 1.00 97.06 193 LEU A N 1
ATOM 1476 C CA . LEU A 1 193 ? 8.733 -8.526 -2.352 1.00 97.06 193 LEU A CA 1
ATOM 1477 C C . LEU A 1 193 ? 8.663 -8.836 -0.853 1.00 97.06 193 LEU A C 1
ATOM 1479 O O . LEU A 1 193 ? 8.603 -9.998 -0.438 1.00 97.06 193 LEU A O 1
ATOM 1483 N N . ALA A 1 194 ? 8.701 -7.786 -0.034 1.00 98.25 194 ALA A N 1
ATOM 1484 C CA . ALA A 1 194 ? 8.653 -7.893 1.414 1.00 98.25 194 ALA A CA 1
ATOM 1485 C C . ALA A 1 194 ? 8.063 -6.633 2.047 1.00 98.25 194 ALA A C 1
ATOM 1487 O O . ALA A 1 194 ? 8.150 -5.531 1.512 1.00 98.25 194 ALA A O 1
ATOM 1488 N N . LYS A 1 195 ? 7.509 -6.793 3.240 1.00 98.75 195 LYS A N 1
ATOM 1489 C CA . LYS A 1 195 ? 7.142 -5.712 4.148 1.00 98.75 195 LYS A CA 1
ATOM 1490 C C . LYS A 1 195 ? 8.165 -5.734 5.271 1.00 98.75 195 LYS A C 1
ATOM 1492 O O . LYS A 1 195 ? 8.303 -6.755 5.944 1.00 98.75 195 LYS A O 1
ATOM 1497 N N . LEU A 1 196 ? 8.890 -4.639 5.456 1.00 98.81 196 LEU A N 1
ATOM 1498 C CA . LEU A 1 196 ? 9.810 -4.466 6.575 1.00 98.81 196 LEU A CA 1
ATOM 1499 C C . LEU A 1 196 ? 9.111 -3.643 7.652 1.00 98.81 196 LEU A C 1
ATOM 1501 O O . LEU A 1 196 ? 8.794 -2.483 7.415 1.00 98.81 196 LEU A O 1
ATOM 1505 N N . ILE A 1 197 ? 8.892 -4.230 8.823 1.00 98.88 197 ILE A N 1
ATOM 1506 C CA . ILE A 1 197 ? 8.237 -3.579 9.950 1.00 98.88 197 ILE A CA 1
ATOM 1507 C C . ILE A 1 197 ? 9.263 -3.340 11.054 1.00 98.88 197 ILE A C 1
ATOM 1509 O O . ILE A 1 197 ? 9.908 -4.270 11.543 1.00 98.88 197 ILE A O 1
ATOM 1513 N N . ALA A 1 198 ? 9.402 -2.081 11.455 1.00 98.75 198 ALA A N 1
ATOM 1514 C CA . ALA A 1 198 ? 10.229 -1.655 12.569 1.00 98.75 198 ALA A CA 1
ATOM 1515 C C . ALA A 1 198 ? 9.343 -1.123 13.694 1.00 98.75 198 ALA A C 1
ATOM 1517 O O . ALA A 1 198 ? 8.664 -0.110 13.546 1.00 98.75 198 ALA A O 1
ATOM 1518 N N . TYR A 1 199 ? 9.391 -1.801 14.832 1.00 98.75 199 TYR A N 1
ATOM 1519 C CA . TYR A 1 199 ? 8.644 -1.478 16.036 1.00 98.75 199 TYR A CA 1
ATOM 1520 C C . TYR A 1 199 ? 9.569 -0.936 17.125 1.00 98.75 199 TYR A C 1
ATOM 1522 O O . TYR A 1 199 ? 10.657 -1.473 17.358 1.00 98.75 199 TYR A O 1
ATOM 1530 N N . SER A 1 200 ? 9.125 0.093 17.845 1.00 98.31 200 SER A N 1
ATOM 1531 C CA . SER A 1 200 ? 9.740 0.575 19.080 1.00 98.31 200 SER A CA 1
ATOM 1532 C C . SER A 1 200 ? 8.675 0.754 20.164 1.00 98.31 200 SER A C 1
ATOM 1534 O O . SER A 1 200 ? 7.711 1.473 19.927 1.00 98.31 200 SER A O 1
ATOM 1536 N N . PRO A 1 201 ? 8.860 0.203 21.379 1.00 97.56 201 PRO A N 1
ATOM 1537 C CA . PRO A 1 201 ? 7.955 0.454 22.504 1.00 97.56 201 PRO A CA 1
ATOM 1538 C C . PRO A 1 201 ? 8.132 1.855 23.124 1.00 97.56 201 PRO A C 1
ATOM 1540 O O . PRO A 1 201 ? 7.438 2.190 24.079 1.00 97.56 201 PRO A O 1
ATOM 1543 N N . SER A 1 202 ? 9.094 2.646 22.632 1.00 96.94 202 SER A N 1
ATOM 1544 C CA . SER A 1 202 ? 9.357 4.016 23.084 1.00 96.94 202 SER A CA 1
ATOM 1545 C C . SER A 1 202 ? 8.186 4.940 22.760 1.00 96.94 202 SER A C 1
ATOM 1547 O O . SER A 1 202 ? 7.534 4.790 21.729 1.00 96.94 202 SER A O 1
ATOM 1549 N N . THR A 1 203 ? 7.961 5.943 23.607 1.00 95.06 203 THR A N 1
ATOM 1550 C CA . THR A 1 203 ? 7.044 7.053 23.308 1.00 95.06 203 THR A CA 1
ATOM 1551 C C . THR A 1 203 ? 7.650 8.062 22.332 1.00 95.06 203 THR A C 1
ATOM 1553 O O . THR A 1 203 ? 6.959 8.986 21.913 1.00 95.06 203 THR A O 1
ATOM 1556 N N . ASP A 1 204 ? 8.929 7.910 21.980 1.00 96.06 204 ASP A N 1
ATOM 1557 C CA . ASP A 1 204 ? 9.589 8.686 20.936 1.00 96.06 204 ASP A CA 1
ATOM 1558 C C . ASP A 1 204 ? 9.522 7.941 19.593 1.00 96.06 204 ASP A C 1
ATOM 1560 O O . ASP A 1 204 ? 10.172 6.908 19.390 1.00 96.06 204 ASP A O 1
ATOM 1564 N N . TYR A 1 205 ? 8.749 8.497 18.655 1.00 96.69 205 TYR A N 1
ATOM 1565 C CA . TYR A 1 205 ? 8.627 8.016 17.276 1.00 96.69 205 TYR A CA 1
ATOM 1566 C C . TYR A 1 205 ? 9.994 7.874 16.583 1.00 96.69 205 TYR A C 1
ATOM 1568 O O . TYR A 1 205 ? 10.208 6.934 15.812 1.00 96.69 205 TYR A O 1
ATOM 1576 N N . GLN A 1 206 ? 10.966 8.732 16.915 1.00 97.00 206 GLN A N 1
ATOM 1577 C CA . GLN A 1 206 ? 12.304 8.684 16.323 1.00 97.00 206 GLN A CA 1
ATOM 1578 C C . GLN A 1 206 ? 13.039 7.374 16.583 1.00 97.00 206 GLN A C 1
ATOM 1580 O O . GLN A 1 206 ? 13.903 6.983 15.794 1.00 97.00 206 GLN A O 1
ATOM 1585 N N . ASP A 1 207 ? 12.708 6.656 17.651 1.00 97.31 207 ASP A N 1
ATOM 1586 C CA . ASP A 1 207 ? 13.333 5.367 17.918 1.00 97.31 207 ASP A CA 1
ATOM 1587 C C . ASP A 1 207 ? 12.859 4.282 16.943 1.00 97.31 207 ASP A C 1
ATOM 1589 O O . ASP A 1 207 ? 13.655 3.415 16.570 1.00 97.31 207 ASP A O 1
ATOM 1593 N N . ALA A 1 208 ? 11.609 4.344 16.470 1.00 97.88 208 ALA A N 1
ATOM 1594 C CA . ALA A 1 208 ? 11.129 3.477 15.393 1.00 97.88 208 ALA A CA 1
ATOM 1595 C C . ALA A 1 208 ? 11.807 3.836 14.060 1.00 97.88 208 ALA A C 1
ATOM 1597 O O . ALA A 1 208 ? 12.272 2.940 13.354 1.00 97.88 208 ALA A O 1
ATOM 1598 N N . VAL A 1 209 ? 11.982 5.133 13.768 1.00 97.81 209 VAL A N 1
ATOM 1599 C CA . VAL A 1 209 ? 12.701 5.612 12.570 1.00 97.81 209 VAL A CA 1
ATOM 1600 C C . VAL A 1 209 ? 14.144 5.103 12.542 1.00 97.81 209 VAL A C 1
ATOM 1602 O O . VAL A 1 209 ? 14.576 4.522 11.548 1.00 97.81 209 VAL A O 1
ATOM 1605 N N . LYS A 1 210 ? 14.892 5.241 13.646 1.00 96.62 210 LYS A N 1
ATOM 1606 C CA . LYS A 1 210 ? 16.277 4.738 13.753 1.00 96.62 210 LYS A CA 1
ATOM 1607 C C . LYS A 1 210 ? 16.354 3.219 13.568 1.00 96.62 210 LYS A C 1
ATOM 1609 O O . LYS A 1 210 ? 17.295 2.720 12.950 1.00 96.62 210 LYS A O 1
ATOM 1614 N N . ARG A 1 211 ? 15.375 2.467 14.092 1.00 97.56 211 ARG A N 1
ATOM 1615 C CA . ARG A 1 211 ? 15.286 1.009 13.888 1.00 97.56 211 ARG A CA 1
ATOM 1616 C C . ARG A 1 211 ? 15.011 0.662 12.426 1.00 97.56 211 ARG A C 1
ATOM 1618 O O . ARG A 1 211 ? 15.675 -0.231 11.907 1.00 97.56 211 ARG A O 1
ATOM 1625 N N . ALA A 1 212 ? 14.106 1.384 11.767 1.00 97.88 212 ALA A N 1
ATOM 1626 C CA . ALA A 1 212 ? 13.802 1.214 10.349 1.00 97.88 212 ALA A CA 1
ATOM 1627 C C . ALA A 1 212 ? 15.030 1.502 9.468 1.00 97.88 212 ALA A C 1
ATOM 1629 O O . ALA A 1 212 ? 15.389 0.680 8.629 1.00 97.88 212 ALA A O 1
ATOM 1630 N N . GLN A 1 213 ? 15.740 2.606 9.728 1.00 96.12 213 GLN A N 1
ATOM 1631 C CA . GLN A 1 213 ? 17.000 2.943 9.054 1.00 96.12 213 GLN A CA 1
ATOM 1632 C C . GLN A 1 213 ? 18.041 1.828 9.211 1.00 96.12 213 GLN A C 1
ATOM 1634 O O . GLN A 1 213 ? 18.615 1.371 8.226 1.00 96.12 213 GLN A O 1
ATOM 1639 N N . ARG A 1 214 ? 18.248 1.342 10.444 1.00 95.88 214 ARG A N 1
ATOM 1640 C CA . ARG A 1 214 ? 19.167 0.229 10.717 1.00 95.88 214 ARG A CA 1
ATOM 1641 C C . ARG A 1 214 ? 18.779 -1.028 9.938 1.00 95.88 214 ARG A C 1
ATOM 1643 O O . ARG A 1 214 ? 19.650 -1.679 9.376 1.00 95.88 214 ARG A O 1
ATOM 1650 N N . ALA A 1 215 ? 17.497 -1.377 9.940 1.00 97.44 215 ALA A N 1
ATOM 1651 C CA . ALA A 1 215 ? 17.015 -2.585 9.291 1.00 97.44 215 ALA A CA 1
ATOM 1652 C C . ALA A 1 215 ? 17.137 -2.513 7.762 1.00 97.44 215 ALA A C 1
ATOM 1654 O O . ALA A 1 215 ? 17.490 -3.513 7.150 1.00 97.44 215 ALA A O 1
ATOM 1655 N N . LEU A 1 216 ? 16.938 -1.342 7.148 1.00 96.44 216 LEU A N 1
ATOM 1656 C CA . LEU A 1 216 ? 17.219 -1.140 5.722 1.00 96.44 216 LEU A CA 1
ATOM 1657 C C . LEU A 1 216 ? 18.708 -1.307 5.389 1.00 96.44 216 LEU A C 1
ATOM 1659 O O . LEU A 1 216 ? 19.034 -1.932 4.386 1.00 96.44 216 LEU A O 1
ATOM 1663 N N . ASP A 1 217 ? 19.608 -0.793 6.233 1.00 93.94 217 ASP A N 1
ATOM 1664 C CA . ASP A 1 217 ? 21.065 -0.946 6.059 1.00 93.94 217 ASP A CA 1
ATOM 1665 C C . ASP A 1 217 ? 21.527 -2.420 6.192 1.00 93.94 217 ASP A C 1
ATOM 1667 O O . ASP A 1 217 ? 22.582 -2.810 5.680 1.00 93.94 217 ASP A O 1
ATOM 1671 N N . GLU A 1 218 ? 20.738 -3.239 6.895 1.00 94.62 218 GLU A N 1
ATOM 1672 C CA . GLU A 1 218 ? 20.918 -4.685 7.074 1.00 94.62 218 GLU A CA 1
ATOM 1673 C C . GLU A 1 218 ? 20.167 -5.525 6.021 1.00 94.62 218 GLU A C 1
ATOM 1675 O O . GLU A 1 218 ? 20.463 -6.710 5.884 1.00 94.62 218 GLU A O 1
ATOM 1680 N N . PHE A 1 219 ? 19.225 -4.951 5.262 1.00 95.81 219 PHE A N 1
ATOM 1681 C CA . PHE A 1 219 ? 18.450 -5.694 4.268 1.00 95.81 219 PHE A CA 1
ATOM 1682 C C . PHE A 1 219 ? 19.244 -5.831 2.967 1.00 95.81 219 PHE A C 1
ATOM 1684 O O . PHE A 1 219 ? 19.321 -4.913 2.145 1.00 95.81 219 PHE A O 1
ATOM 1691 N N . PHE A 1 220 ? 19.829 -7.009 2.763 1.00 93.94 220 PHE A N 1
ATOM 1692 C CA . PHE A 1 220 ? 20.607 -7.301 1.568 1.00 93.94 220 PHE A CA 1
ATOM 1693 C C . PHE A 1 220 ? 19.813 -8.133 0.568 1.00 93.94 220 PHE A C 1
ATOM 1695 O O . PHE A 1 220 ? 19.521 -9.306 0.791 1.00 93.94 220 PHE A O 1
ATOM 1702 N N . ILE A 1 221 ? 19.486 -7.501 -0.554 1.00 93.44 221 ILE A N 1
ATOM 1703 C CA . ILE A 1 221 ? 18.890 -8.129 -1.730 1.00 93.44 221 ILE A CA 1
ATOM 1704 C C . ILE A 1 221 ? 19.829 -7.856 -2.905 1.00 93.44 221 ILE A C 1
ATOM 1706 O O . ILE A 1 221 ? 20.287 -6.715 -3.074 1.00 93.44 221 ILE A O 1
ATOM 1710 N N . ASP A 1 222 ? 20.121 -8.904 -3.669 1.00 91.62 222 ASP A N 1
ATOM 1711 C CA . ASP A 1 222 ? 20.952 -8.865 -4.872 1.00 91.62 222 ASP A CA 1
ATOM 1712 C C . ASP A 1 222 ? 20.293 -9.660 -6.014 1.00 91.62 222 ASP A C 1
ATOM 1714 O O . ASP A 1 222 ? 19.442 -10.522 -5.777 1.00 91.62 222 ASP A O 1
ATOM 1718 N N . GLY A 1 223 ? 20.660 -9.343 -7.255 1.00 88.00 223 GLY A N 1
ATOM 1719 C CA . GLY A 1 223 ? 20.097 -9.926 -8.480 1.00 88.00 223 GLY A CA 1
ATOM 1720 C C . GLY A 1 223 ? 18.871 -9.198 -9.048 1.00 88.00 223 GLY A C 1
ATOM 1721 O O . GLY A 1 223 ? 18.563 -9.364 -10.225 1.00 88.00 223 GLY A O 1
ATOM 1722 N N . VAL A 1 224 ? 18.211 -8.341 -8.261 1.00 90.50 224 VAL A N 1
ATOM 1723 C CA . VAL A 1 224 ? 17.146 -7.426 -8.721 1.00 90.50 224 VAL A CA 1
ATOM 1724 C C . VAL A 1 224 ? 17.308 -6.049 -8.073 1.00 90.50 224 VAL A C 1
ATOM 1726 O O . VAL A 1 224 ? 17.763 -5.946 -6.929 1.00 90.50 224 VAL A O 1
ATOM 1729 N N . LYS A 1 225 ? 16.919 -4.978 -8.777 1.00 91.62 225 LYS A N 1
ATOM 1730 C CA . LYS A 1 225 ? 16.866 -3.630 -8.191 1.00 91.62 225 LYS A CA 1
ATOM 1731 C C . LYS A 1 225 ? 15.642 -3.536 -7.271 1.00 91.62 225 LYS A C 1
ATOM 1733 O O . LYS A 1 225 ? 14.601 -4.132 -7.538 1.00 91.62 225 LYS A O 1
ATOM 1738 N N . THR A 1 226 ? 15.773 -2.796 -6.172 1.00 94.38 226 THR A N 1
ATOM 1739 C CA . THR A 1 226 ? 14.685 -2.590 -5.202 1.00 94.38 226 THR A CA 1
ATOM 1740 C C . THR A 1 226 ? 14.589 -1.131 -4.787 1.00 94.38 226 THR A C 1
ATOM 1742 O O . THR A 1 226 ? 15.551 -0.373 -4.929 1.00 94.38 226 THR A O 1
ATOM 1745 N N . ASN A 1 227 ? 13.452 -0.751 -4.205 1.00 94.62 227 ASN A N 1
ATOM 1746 C CA . ASN A 1 227 ? 13.213 0.598 -3.694 1.00 94.62 227 ASN A CA 1
ATOM 1747 C C . ASN A 1 227 ? 13.831 0.843 -2.299 1.00 94.62 227 ASN A C 1
ATOM 1749 O O . ASN A 1 227 ? 13.545 1.857 -1.669 1.00 94.62 227 ASN A O 1
ATOM 1753 N N . ILE A 1 228 ? 14.713 -0.034 -1.802 1.00 95.44 228 ILE A N 1
ATOM 1754 C CA . ILE A 1 228 ? 15.439 0.181 -0.535 1.00 95.44 228 ILE A CA 1
ATOM 1755 C C . ILE A 1 228 ? 16.173 1.537 -0.502 1.00 95.44 228 ILE A C 1
ATOM 1757 O O . ILE A 1 228 ? 16.029 2.241 0.501 1.00 95.44 228 ILE A O 1
ATOM 1761 N N . PRO A 1 229 ? 16.904 1.965 -1.555 1.00 92.81 229 PRO A N 1
ATOM 1762 C CA . PRO A 1 229 ? 17.563 3.273 -1.561 1.00 92.81 229 PRO A CA 1
ATOM 1763 C C . PRO A 1 229 ? 16.579 4.440 -1.416 1.00 92.81 229 PRO A C 1
ATOM 1765 O O . PRO A 1 229 ? 16.867 5.400 -0.701 1.00 92.81 229 PRO A O 1
ATOM 1768 N N . LEU A 1 230 ? 15.391 4.327 -2.024 1.00 93.75 230 LEU A N 1
ATOM 1769 C CA . LEU A 1 230 ? 14.317 5.313 -1.889 1.00 93.75 230 LEU A CA 1
ATOM 1770 C C . LEU A 1 230 ? 13.910 5.465 -0.420 1.00 93.75 230 LEU A C 1
ATOM 1772 O O . LEU A 1 230 ? 13.879 6.578 0.102 1.00 93.75 230 LEU A O 1
ATOM 1776 N N . HIS A 1 231 ? 13.658 4.345 0.264 1.00 95.88 231 HIS A N 1
ATOM 1777 C CA . HIS A 1 231 ? 13.312 4.341 1.687 1.00 95.88 231 HIS A CA 1
ATOM 1778 C C . HIS A 1 231 ? 14.446 4.888 2.555 1.00 95.88 231 HIS A C 1
ATOM 1780 O O . HIS A 1 231 ? 14.201 5.689 3.454 1.00 95.88 231 HIS A O 1
ATOM 1786 N N . GLN A 1 232 ? 15.699 4.520 2.274 1.00 94.88 232 GLN A N 1
ATOM 1787 C CA . GLN A 1 232 ? 16.859 5.046 3.001 1.00 94.88 232 GLN A CA 1
ATOM 1788 C C . GLN A 1 232 ? 16.969 6.570 2.883 1.00 94.88 232 GLN A C 1
ATOM 1790 O O . GLN A 1 232 ? 17.293 7.233 3.871 1.00 94.88 232 GLN A O 1
ATOM 1795 N N . ASN A 1 233 ? 16.692 7.127 1.703 1.00 93.62 233 ASN A N 1
ATOM 1796 C CA . ASN A 1 233 ? 16.667 8.570 1.486 1.00 93.62 233 ASN A CA 1
ATOM 1797 C C . ASN A 1 233 ? 15.471 9.225 2.185 1.00 93.62 233 ASN A C 1
ATOM 1799 O O . ASN A 1 233 ? 15.658 10.211 2.898 1.00 93.62 233 ASN A O 1
ATOM 1803 N N . LEU A 1 234 ? 14.275 8.643 2.061 1.00 94.75 234 LEU A N 1
ATOM 1804 C CA . LEU A 1 234 ? 13.045 9.133 2.687 1.00 94.75 234 LEU A CA 1
ATOM 1805 C C . LEU A 1 234 ? 13.184 9.269 4.207 1.00 94.75 234 LEU A C 1
ATOM 1807 O O . LEU A 1 234 ? 12.914 10.335 4.758 1.00 94.75 234 LEU A O 1
ATOM 1811 N N . LEU A 1 235 ? 13.690 8.232 4.882 1.00 94.69 235 LEU A N 1
ATOM 1812 C CA . LEU A 1 235 ? 13.860 8.233 6.339 1.00 94.69 235 LEU A CA 1
ATOM 1813 C C . LEU A 1 235 ? 14.905 9.244 6.842 1.00 94.69 235 LEU A C 1
ATOM 1815 O O . LEU A 1 235 ? 15.028 9.432 8.052 1.00 94.69 235 LEU A O 1
ATOM 1819 N N . ARG A 1 236 ? 15.704 9.855 5.958 1.00 91.81 236 ARG A N 1
ATOM 1820 C CA . ARG A 1 236 ? 16.695 10.890 6.309 1.00 91.81 236 ARG A CA 1
ATOM 1821 C C . ARG A 1 236 ? 16.163 12.307 6.126 1.00 91.81 236 ARG A C 1
ATOM 1823 O O . ARG A 1 236 ? 16.829 13.249 6.555 1.00 91.81 236 ARG A O 1
ATOM 1830 N N . ILE A 1 237 ? 15.003 12.474 5.495 1.00 93.44 237 ILE A N 1
ATOM 1831 C CA . ILE A 1 237 ? 14.400 13.790 5.312 1.00 93.44 237 ILE A CA 1
ATOM 1832 C C . ILE A 1 237 ? 13.937 14.308 6.688 1.00 93.44 237 ILE A C 1
ATOM 1834 O O . ILE A 1 237 ? 13.185 13.614 7.373 1.00 93.44 237 ILE A O 1
ATOM 1838 N N . PRO A 1 238 ? 14.340 15.520 7.118 1.00 91.38 238 PRO A N 1
ATOM 1839 C CA . PRO A 1 238 ? 13.967 16.048 8.434 1.00 91.38 238 PRO A CA 1
ATOM 1840 C C . PRO A 1 238 ? 12.453 16.117 8.687 1.00 91.38 238 PRO A C 1
ATOM 1842 O O . PRO A 1 238 ? 12.010 15.847 9.798 1.00 91.38 238 PRO A O 1
ATOM 1845 N N . THR A 1 239 ? 11.655 16.420 7.661 1.00 92.50 239 THR A N 1
ATOM 1846 C CA . THR A 1 239 ? 10.185 16.488 7.758 1.00 92.50 239 THR A CA 1
ATOM 1847 C C . THR A 1 239 ? 9.537 15.118 7.962 1.00 92.50 239 THR A C 1
ATOM 1849 O O . THR A 1 239 ? 8.520 15.022 8.646 1.00 92.50 239 THR A O 1
ATOM 1852 N N . PHE A 1 240 ? 10.162 14.033 7.486 1.00 94.12 240 PHE A N 1
ATOM 1853 C CA . PHE A 1 240 ? 9.737 12.675 7.834 1.00 94.12 240 PHE A CA 1
ATOM 1854 C C . PHE A 1 240 ? 9.929 12.411 9.334 1.00 94.12 240 PHE A C 1
ATOM 1856 O O . PHE A 1 240 ? 9.063 11.829 9.985 1.00 94.12 240 PHE A O 1
ATOM 1863 N N . ALA A 1 241 ? 11.045 12.871 9.912 1.00 86.19 241 ALA A N 1
ATOM 1864 C CA . ALA A 1 241 ? 11.319 12.692 11.334 1.00 86.19 241 ALA A CA 1
ATOM 1865 C C . ALA A 1 241 ? 10.301 13.437 12.223 1.00 86.19 241 ALA A C 1
ATOM 1867 O O . ALA A 1 241 ? 9.846 12.903 13.234 1.00 86.19 241 ALA A O 1
ATOM 1868 N N . SER A 1 242 ? 9.874 14.636 11.827 1.00 90.06 242 SER A N 1
ATOM 1869 C CA . SER A 1 242 ? 8.795 15.351 12.519 1.00 90.06 242 SER A CA 1
ATOM 1870 C C . SER A 1 242 ? 7.387 14.864 12.157 1.00 90.06 242 SER A C 1
ATOM 1872 O O . SER A 1 242 ? 6.425 15.396 12.702 1.00 90.06 242 SER A O 1
ATOM 1874 N N . ASN A 1 243 ? 7.256 13.881 11.257 1.00 94.69 243 ASN A N 1
ATOM 1875 C CA . ASN A 1 243 ? 5.984 13.405 10.709 1.00 94.69 243 ASN A CA 1
ATOM 1876 C C . ASN A 1 243 ? 5.106 14.544 10.137 1.00 94.69 243 ASN A C 1
ATOM 1878 O O . ASN A 1 243 ? 3.892 14.584 10.346 1.00 94.69 243 ASN A O 1
ATOM 1882 N N . ASP A 1 244 ? 5.751 15.488 9.444 1.00 94.38 244 ASP A N 1
ATOM 1883 C CA . ASP A 1 244 ? 5.114 16.505 8.596 1.00 94.38 244 ASP A CA 1
ATOM 1884 C C . ASP A 1 244 ? 5.054 15.943 7.171 1.00 94.38 244 ASP A C 1
ATOM 1886 O O . ASP A 1 244 ? 5.951 16.153 6.348 1.00 94.38 244 ASP A O 1
ATOM 1890 N N . VAL A 1 245 ? 4.053 15.091 6.941 1.00 95.19 245 VAL A N 1
ATOM 1891 C CA . VAL A 1 245 ? 3.911 14.266 5.738 1.00 95.19 245 VAL A CA 1
ATOM 1892 C C . VAL A 1 245 ? 2.482 14.324 5.219 1.00 95.19 245 VAL A C 1
ATOM 1894 O O . VAL A 1 245 ? 1.530 14.409 5.983 1.00 95.19 245 VAL A O 1
ATOM 1897 N N . TYR A 1 246 ? 2.333 14.239 3.902 1.00 95.56 246 TY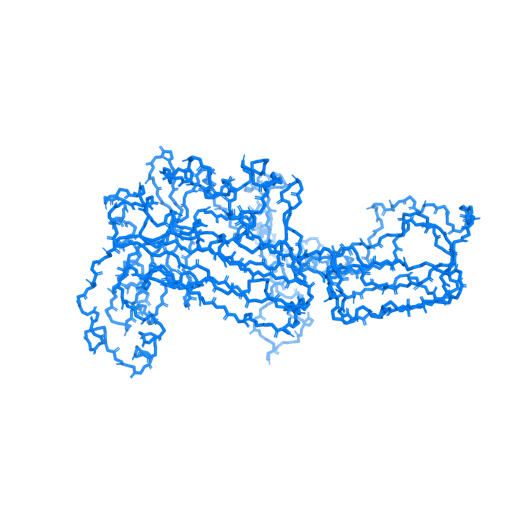R A N 1
ATOM 1898 C CA . TYR A 1 246 ? 1.067 14.421 3.196 1.00 95.56 246 TYR A CA 1
ATOM 1899 C C . TYR A 1 246 ? 1.091 13.641 1.874 1.00 95.56 246 TYR A C 1
ATOM 1901 O O . TYR A 1 246 ? 2.131 13.152 1.437 1.00 95.56 246 TYR A O 1
ATOM 1909 N N . THR A 1 247 ? -0.061 13.501 1.228 1.00 94.69 247 THR A N 1
ATOM 1910 C CA . THR A 1 247 ? -0.260 12.586 0.087 1.00 94.69 247 THR A CA 1
ATOM 1911 C C . THR A 1 247 ? 0.557 12.895 -1.173 1.00 94.69 247 THR A C 1
ATOM 1913 O O . THR A 1 247 ? 0.785 11.979 -1.965 1.00 94.69 247 THR A O 1
ATOM 1916 N N . THR A 1 248 ? 1.040 14.130 -1.360 1.00 93.50 248 THR A N 1
ATOM 1917 C CA . THR A 1 248 ? 1.953 14.514 -2.461 1.00 93.50 248 THR A CA 1
ATOM 1918 C C . THR A 1 248 ? 3.426 14.564 -2.049 1.00 93.50 248 THR A C 1
ATOM 1920 O O . THR A 1 248 ? 4.284 14.824 -2.889 1.00 93.50 248 THR A O 1
ATOM 1923 N N . PHE A 1 249 ? 3.755 14.232 -0.794 1.00 94.75 249 PHE A N 1
ATOM 1924 C CA . PHE A 1 249 ? 5.096 14.396 -0.223 1.00 94.75 249 PHE A CA 1
ATOM 1925 C C . PHE A 1 249 ? 6.206 13.758 -1.066 1.00 94.75 249 PHE A C 1
ATOM 1927 O O . PHE A 1 249 ? 7.259 14.364 -1.250 1.00 94.75 249 PHE A O 1
ATOM 1934 N N . ILE A 1 250 ? 5.981 12.545 -1.586 1.00 92.94 250 ILE A N 1
ATOM 1935 C CA . ILE A 1 250 ? 6.966 11.836 -2.416 1.00 92.94 250 ILE A CA 1
ATOM 1936 C C . ILE A 1 250 ? 7.256 12.610 -3.705 1.00 92.94 250 ILE A C 1
ATOM 1938 O O . ILE A 1 250 ? 8.420 12.763 -4.064 1.00 92.94 250 ILE A O 1
ATOM 1942 N N . ALA A 1 251 ? 6.217 13.134 -4.365 1.00 90.94 251 ALA A N 1
ATOM 1943 C CA . ALA A 1 251 ? 6.368 13.924 -5.584 1.00 90.94 251 ALA A CA 1
ATOM 1944 C C . ALA A 1 251 ? 7.136 15.226 -5.304 1.00 90.94 251 ALA A C 1
ATOM 1946 O O . ALA A 1 251 ? 8.100 15.536 -6.006 1.00 90.94 251 ALA A O 1
ATOM 1947 N N . ASP A 1 252 ? 6.792 15.916 -4.216 1.00 92.19 252 ASP A N 1
ATOM 1948 C CA . ASP A 1 252 ? 7.403 17.195 -3.838 1.00 92.19 252 ASP A CA 1
ATOM 1949 C C . ASP A 1 252 ? 8.870 17.057 -3.383 1.00 92.19 252 ASP A C 1
ATOM 1951 O O . ASP A 1 252 ? 9.644 18.011 -3.463 1.00 92.19 252 ASP A O 1
ATOM 1955 N N . HIS A 1 253 ? 9.290 15.858 -2.960 1.00 92.12 253 HIS A N 1
ATOM 1956 C CA . HIS A 1 253 ? 10.660 15.567 -2.514 1.00 92.12 253 HIS A CA 1
ATOM 1957 C C . HIS A 1 253 ? 11.460 14.685 -3.485 1.00 92.12 253 HIS A C 1
ATOM 1959 O O . HIS A 1 253 ? 12.541 14.212 -3.120 1.00 92.12 253 HIS A O 1
ATOM 1965 N N . THR A 1 254 ? 10.991 14.495 -4.723 1.00 90.75 254 THR A N 1
ATOM 1966 C CA . THR A 1 254 ? 11.614 13.613 -5.731 1.00 90.75 254 THR A CA 1
ATOM 1967 C C . THR A 1 254 ? 13.129 13.816 -5.839 1.00 90.75 254 THR A C 1
ATOM 1969 O O . THR A 1 254 ? 13.892 12.868 -5.682 1.00 90.75 254 THR A O 1
ATOM 1972 N N . ALA A 1 255 ? 13.592 15.063 -5.976 1.00 88.19 255 ALA A N 1
ATOM 1973 C CA . ALA A 1 255 ? 15.017 15.375 -6.126 1.00 88.19 255 ALA A CA 1
ATOM 1974 C C . ALA A 1 255 ? 15.885 15.002 -4.907 1.00 88.19 255 ALA A C 1
ATOM 1976 O O . ALA A 1 255 ? 17.096 14.840 -5.035 1.00 88.19 255 ALA A O 1
ATOM 1977 N N . ALA A 1 256 ? 15.313 14.912 -3.702 1.00 88.12 256 ALA A N 1
ATOM 1978 C CA . ALA A 1 256 ? 16.030 14.425 -2.522 1.00 88.12 256 ALA A CA 1
ATOM 1979 C C . ALA A 1 256 ? 16.034 12.892 -2.457 1.00 88.12 256 ALA A C 1
ATOM 1981 O O . ALA A 1 256 ? 16.998 12.297 -1.978 1.00 88.12 256 ALA A O 1
ATOM 1982 N N . LEU A 1 257 ? 14.964 12.272 -2.950 1.00 89.38 257 LEU A N 1
ATOM 1983 C CA . LEU A 1 257 ? 14.728 10.835 -2.925 1.00 89.38 257 LEU A CA 1
ATOM 1984 C C . LEU A 1 257 ? 15.527 10.073 -3.992 1.00 89.38 257 LEU A C 1
ATOM 1986 O O . LEU A 1 257 ? 15.934 8.941 -3.736 1.00 89.38 257 LEU A O 1
ATOM 1990 N N . THR A 1 258 ? 15.806 10.703 -5.136 1.00 85.25 258 THR A N 1
ATOM 1991 C CA . THR A 1 258 ? 16.535 10.114 -6.277 1.00 85.25 258 THR A CA 1
ATOM 1992 C C . THR A 1 258 ? 18.045 10.349 -6.240 1.00 85.25 258 THR A C 1
ATOM 1994 O O . THR A 1 258 ? 18.764 9.874 -7.114 1.00 85.25 258 THR A O 1
ATOM 1997 N N . LYS A 1 259 ? 18.565 11.058 -5.227 1.00 80.56 259 LYS A N 1
ATOM 1998 C CA . LYS A 1 259 ? 20.015 11.225 -5.066 1.00 80.56 259 LYS A CA 1
ATOM 1999 C C . LYS A 1 259 ? 20.681 9.872 -4.860 1.00 80.56 259 LYS A C 1
ATOM 2001 O O . LYS A 1 259 ? 20.278 9.124 -3.964 1.00 80.56 259 LYS A O 1
ATOM 2006 N N . ASP A 1 260 ? 21.758 9.640 -5.611 1.00 66.75 260 ASP A N 1
ATOM 2007 C CA . ASP A 1 260 ? 22.692 8.537 -5.396 1.00 66.75 260 ASP A CA 1
ATOM 2008 C C . ASP A 1 260 ? 23.282 8.639 -3.991 1.00 66.75 260 ASP A C 1
ATOM 2010 O O . ASP A 1 260 ? 24.300 9.283 -3.724 1.00 66.75 260 ASP A O 1
ATOM 2014 N N . SER A 1 261 ? 22.596 8.026 -3.036 1.00 56.03 261 SER A N 1
ATOM 2015 C CA . SER A 1 261 ? 23.148 7.828 -1.716 1.00 56.03 261 SER A CA 1
ATOM 2016 C C . SER A 1 261 ? 24.065 6.621 -1.810 1.00 56.03 261 SER A C 1
ATOM 2018 O O . SER A 1 261 ? 23.638 5.545 -2.229 1.00 56.03 261 SER A O 1
ATOM 2020 N N . ALA A 1 262 ? 25.333 6.793 -1.433 1.00 52.78 262 ALA A N 1
ATOM 2021 C CA . ALA A 1 262 ? 26.237 5.669 -1.245 1.00 52.78 262 ALA A CA 1
ATOM 2022 C C . ALA A 1 262 ? 25.528 4.649 -0.343 1.00 52.78 262 ALA A C 1
ATOM 2024 O O . ALA A 1 262 ? 25.282 4.935 0.836 1.00 52.78 262 ALA A O 1
ATOM 2025 N N . ARG A 1 263 ? 25.126 3.511 -0.928 1.00 56.59 263 ARG A N 1
ATOM 2026 C CA . ARG A 1 263 ? 24.365 2.454 -0.258 1.00 56.59 263 ARG A CA 1
ATOM 2027 C C . ARG A 1 263 ? 25.084 2.164 1.055 1.00 56.59 263 ARG A C 1
ATOM 2029 O O . ARG A 1 263 ? 26.208 1.662 1.040 1.00 56.59 263 ARG A O 1
ATOM 2036 N N . ARG A 1 264 ? 24.465 2.481 2.199 1.00 60.44 264 ARG A N 1
ATOM 2037 C CA . ARG A 1 264 ? 24.969 2.044 3.511 1.00 60.44 264 ARG A CA 1
ATOM 2038 C C . ARG A 1 264 ? 24.611 0.574 3.687 1.00 60.44 264 ARG A C 1
ATOM 2040 O O . ARG A 1 264 ? 23.853 0.195 4.563 1.00 60.44 264 ARG A O 1
ATOM 2047 N N . SER A 1 265 ? 25.125 -0.252 2.788 1.00 63.62 265 SER A N 1
ATOM 2048 C CA . SER A 1 265 ? 25.090 -1.690 2.951 1.00 63.62 265 SER A CA 1
ATOM 2049 C C . SER A 1 265 ? 26.143 -2.050 3.988 1.00 63.62 265 SER A C 1
ATOM 2051 O O . SER A 1 265 ? 27.311 -1.684 3.844 1.00 63.62 265 SER A O 1
ATOM 2053 N N . ARG A 1 266 ? 25.751 -2.782 5.034 1.00 69.12 266 ARG A N 1
ATOM 2054 C CA . ARG A 1 266 ? 26.728 -3.425 5.931 1.00 69.12 266 ARG A CA 1
ATOM 2055 C C . ARG A 1 266 ? 27.494 -4.563 5.258 1.00 69.12 266 ARG A C 1
ATOM 2057 O O . ARG A 1 266 ? 28.482 -5.046 5.803 1.00 69.12 266 ARG A O 1
ATOM 2064 N N . TYR A 1 267 ? 27.045 -4.973 4.079 1.00 63.81 267 TYR A N 1
ATOM 2065 C CA . TYR A 1 267 ? 27.699 -5.957 3.238 1.00 63.81 267 TYR A CA 1
ATOM 2066 C C . TYR A 1 267 ? 28.644 -5.248 2.280 1.00 63.81 267 TYR A C 1
ATOM 2068 O O . TYR A 1 267 ? 28.259 -4.259 1.647 1.00 63.81 267 TYR A O 1
ATOM 2076 N N . ALA A 1 268 ? 29.868 -5.767 2.168 1.00 57.75 268 ALA A N 1
ATOM 2077 C CA . ALA A 1 268 ? 30.771 -5.368 1.101 1.00 57.75 268 ALA A CA 1
ATOM 2078 C C . ALA A 1 268 ? 30.045 -5.554 -0.232 1.00 57.75 268 ALA A C 1
ATOM 2080 O O . ALA A 1 268 ? 29.387 -6.579 -0.426 1.00 57.75 268 ALA A O 1
ATOM 2081 N N . ALA A 1 269 ? 30.150 -4.566 -1.124 1.00 53.62 269 ALA A N 1
ATOM 2082 C CA . ALA A 1 269 ? 29.678 -4.736 -2.486 1.00 53.62 269 ALA A CA 1
ATOM 2083 C C . ALA A 1 269 ? 30.267 -6.048 -3.013 1.00 53.62 269 ALA A C 1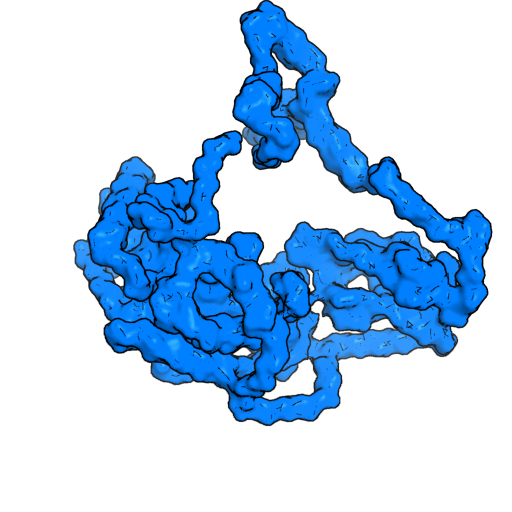
ATOM 2085 O O . ALA A 1 269 ? 31.490 -6.241 -2.970 1.00 53.62 269 ALA A O 1
ATOM 2086 N N . SER A 1 270 ? 29.410 -6.961 -3.475 1.00 48.41 270 SER A N 1
ATOM 2087 C CA . SER A 1 270 ? 29.861 -7.951 -4.439 1.00 48.41 270 SER A CA 1
ATOM 2088 C C . SER A 1 270 ? 30.607 -7.139 -5.498 1.00 48.41 270 SER A C 1
ATOM 2090 O O . SER A 1 270 ? 30.071 -6.154 -6.010 1.00 48.41 270 SER A O 1
ATOM 2092 N N . LYS A 1 271 ? 31.887 -7.464 -5.760 1.00 39.50 271 LYS A N 1
ATOM 2093 C CA . LYS A 1 271 ? 32.542 -6.985 -6.989 1.00 39.50 271 LYS A CA 1
ATOM 2094 C C . LYS A 1 271 ? 31.505 -7.159 -8.082 1.00 39.50 271 LYS A C 1
ATOM 2096 O O . LYS A 1 271 ? 30.891 -8.228 -8.067 1.00 39.50 271 LYS A O 1
ATOM 2101 N N . GLU A 1 272 ? 31.319 -6.154 -8.938 1.00 38.81 272 GLU A N 1
ATOM 2102 C CA . GLU A 1 272 ? 30.518 -6.223 -10.163 1.00 38.81 272 GLU A CA 1
ATOM 2103 C C . GLU A 1 272 ? 30.888 -7.490 -10.944 1.00 38.81 272 GLU A C 1
ATOM 2105 O O . GLU A 1 272 ? 31.692 -7.524 -11.865 1.00 38.81 272 GLU A O 1
ATOM 2110 N N . THR A 1 273 ? 30.329 -8.592 -10.494 1.00 35.34 273 THR A N 1
ATOM 2111 C CA . THR A 1 273 ? 30.059 -9.787 -11.232 1.00 35.34 273 THR A CA 1
ATOM 2112 C C . THR A 1 273 ? 28.684 -9.401 -11.692 1.00 35.34 273 THR A C 1
ATOM 2114 O O . THR A 1 273 ? 27.734 -9.468 -10.911 1.00 35.34 273 THR A O 1
ATOM 2117 N N . GLY A 1 274 ? 28.660 -8.737 -12.860 1.00 34.53 274 GLY A N 1
ATOM 2118 C CA . GLY A 1 274 ? 27.445 -8.212 -13.470 1.00 34.53 274 GLY A CA 1
ATOM 2119 C C . GLY A 1 274 ? 26.336 -9.207 -13.218 1.00 34.53 274 GLY A C 1
ATOM 2120 O O . GLY A 1 274 ? 26.629 -10.402 -13.308 1.00 34.53 274 GLY A O 1
ATOM 2121 N N . ALA A 1 275 ? 25.180 -8.692 -12.771 1.00 33.94 275 ALA A N 1
ATOM 2122 C CA . ALA A 1 275 ? 24.009 -9.449 -12.348 1.00 33.94 275 ALA A CA 1
ATOM 2123 C C . ALA A 1 275 ? 24.120 -10.883 -12.848 1.00 33.94 275 ALA A C 1
ATOM 2125 O O . ALA A 1 275 ? 24.202 -11.073 -14.062 1.00 33.94 275 ALA A O 1
ATOM 2126 N N . VAL A 1 276 ? 24.197 -11.878 -11.956 1.00 34.75 276 VAL A N 1
ATOM 2127 C CA . VAL A 1 276 ? 24.002 -13.260 -12.398 1.00 34.75 276 VAL A CA 1
ATOM 2128 C C . VAL A 1 276 ? 22.548 -13.313 -12.838 1.00 34.75 276 VAL A C 1
ATOM 2130 O O . VAL A 1 276 ? 21.649 -13.660 -12.077 1.00 34.75 276 VAL A O 1
ATOM 2133 N N . VAL A 1 277 ? 22.327 -12.850 -14.065 1.00 37.00 277 VAL A N 1
ATOM 2134 C CA . VAL A 1 277 ? 21.151 -13.074 -14.856 1.00 37.00 277 VAL A CA 1
ATOM 2135 C C . VAL A 1 277 ? 21.036 -14.582 -14.781 1.00 37.00 277 VAL A C 1
ATOM 2137 O O . VAL A 1 277 ? 21.972 -15.284 -15.177 1.00 37.00 277 VAL A O 1
ATOM 2140 N N . ALA A 1 278 ? 19.966 -15.095 -14.164 1.00 33.44 278 ALA A N 1
ATOM 2141 C CA . ALA A 1 278 ? 19.577 -16.479 -14.413 1.00 33.44 278 ALA A CA 1
ATOM 2142 C C . ALA A 1 278 ? 19.697 -16.655 -15.909 1.00 33.44 278 ALA A C 1
ATOM 2144 O O . ALA A 1 278 ? 19.087 -15.828 -16.583 1.00 33.44 278 ALA A O 1
ATOM 2145 N N . PRO A 1 279 ? 20.587 -17.564 -16.354 1.00 32.34 279 PRO A N 1
ATOM 2146 C CA . PRO A 1 279 ? 21.441 -17.357 -17.512 1.00 32.34 279 PRO A CA 1
ATOM 2147 C C . PRO A 1 279 ? 20.686 -16.479 -18.483 1.00 32.34 279 PRO A C 1
ATOM 2149 O O . PRO A 1 279 ? 19.729 -16.950 -19.104 1.00 32.34 279 PRO A O 1
ATOM 2152 N N . SER A 1 280 ? 21.070 -15.196 -18.591 1.00 39.00 280 SER A N 1
ATOM 2153 C CA . SER A 1 280 ? 20.919 -14.623 -19.908 1.00 39.00 280 SER A CA 1
ATOM 2154 C C . SER A 1 280 ? 21.700 -15.630 -20.708 1.00 39.00 280 SER A C 1
ATOM 2156 O O . SER A 1 280 ? 22.914 -15.797 -20.570 1.00 39.00 280 SER A O 1
ATOM 2158 N N . VAL A 1 281 ? 20.966 -16.414 -21.479 1.00 41.81 281 VAL A N 1
ATOM 2159 C CA . VAL A 1 281 ? 21.474 -16.783 -22.762 1.00 41.81 281 VAL A CA 1
ATOM 2160 C C . VAL A 1 281 ? 21.920 -15.409 -23.270 1.00 41.81 281 VAL A C 1
ATOM 2162 O O . VAL A 1 281 ? 21.104 -14.576 -23.658 1.00 41.81 281 VAL A O 1
ATOM 2165 N N . GLN A 1 282 ? 23.216 -15.098 -23.143 1.00 45.75 282 GLN A N 1
ATOM 2166 C CA . GLN A 1 282 ? 23.903 -14.430 -24.221 1.00 45.75 282 GLN A CA 1
ATOM 2167 C C . GLN A 1 282 ? 23.594 -15.373 -25.368 1.00 45.75 282 GLN A C 1
ATOM 2169 O O . GLN A 1 282 ? 24.312 -16.340 -25.606 1.00 45.75 282 GLN A O 1
ATOM 2174 N N . ALA A 1 283 ? 22.400 -15.205 -25.936 1.00 54.03 283 ALA A N 1
ATOM 2175 C CA . ALA A 1 283 ? 22.057 -15.758 -27.202 1.00 54.03 283 ALA A CA 1
ATOM 2176 C C . ALA A 1 283 ? 23.077 -15.026 -28.047 1.00 54.03 283 ALA A C 1
ATOM 2178 O O . ALA A 1 283 ? 23.041 -13.811 -28.229 1.00 54.03 283 ALA A O 1
ATOM 2179 N N . THR A 1 284 ? 24.169 -15.729 -28.306 1.00 62.28 284 THR A N 1
ATOM 2180 C CA . THR A 1 284 ? 25.102 -15.330 -29.324 1.00 62.28 284 THR A CA 1
ATOM 2181 C C . THR A 1 284 ? 24.273 -15.476 -30.573 1.00 62.28 284 THR A C 1
ATOM 2183 O O . THR A 1 284 ? 24.077 -16.592 -31.054 1.00 62.28 284 THR A O 1
ATOM 2186 N N . GLY A 1 285 ? 23.690 -14.358 -30.998 1.00 71.56 285 GLY A N 1
ATOM 2187 C CA . GLY A 1 285 ? 23.092 -14.275 -32.308 1.00 71.56 285 GLY A CA 1
ATOM 2188 C C . GLY A 1 285 ? 24.144 -14.586 -33.372 1.00 71.56 285 GLY A C 1
ATOM 2189 O O . GLY A 1 285 ? 25.330 -14.768 -33.065 1.00 71.56 285 GLY A O 1
ATOM 2190 N N . PRO A 1 286 ? 23.733 -14.636 -34.638 1.00 82.38 286 PRO A N 1
ATOM 2191 C CA . PRO A 1 286 ? 24.625 -14.957 -35.739 1.00 82.38 286 PRO A CA 1
ATOM 2192 C C . PRO A 1 286 ? 25.865 -14.047 -35.747 1.00 82.38 286 PRO A C 1
ATOM 2194 O O . PRO A 1 286 ? 25.787 -12.874 -35.364 1.00 82.38 286 PRO A O 1
ATOM 2197 N N . ASP A 1 287 ? 27.011 -14.573 -36.188 1.00 81.50 287 ASP A N 1
ATOM 2198 C CA . ASP A 1 287 ? 28.263 -13.811 -36.257 1.00 81.50 287 ASP A CA 1
ATOM 2199 C C . ASP A 1 287 ? 28.058 -12.472 -36.990 1.00 81.50 287 ASP A C 1
ATOM 2201 O O . ASP A 1 287 ? 27.513 -12.423 -38.093 1.00 81.50 287 ASP A O 1
ATOM 2205 N N . GLY A 1 288 ? 28.509 -11.375 -36.375 1.00 82.12 288 GLY A N 1
ATOM 2206 C CA . GLY A 1 288 ? 28.362 -10.020 -36.922 1.00 82.12 288 GLY A CA 1
ATOM 2207 C C . GLY A 1 288 ? 27.037 -9.322 -36.594 1.00 82.12 288 GLY A C 1
ATOM 2208 O O . GLY A 1 288 ? 26.807 -8.218 -37.085 1.00 82.12 288 GLY A O 1
ATOM 2209 N N . THR A 1 289 ? 26.185 -9.920 -35.758 1.00 86.94 289 THR A N 1
ATOM 2210 C CA . THR A 1 289 ? 24.953 -9.287 -35.265 1.00 86.94 289 THR A CA 1
ATOM 2211 C C . THR A 1 289 ? 25.108 -8.718 -33.855 1.00 86.94 289 THR A C 1
ATOM 2213 O O . THR A 1 289 ? 25.981 -9.121 -33.082 1.00 86.94 289 THR A O 1
ATOM 2216 N N . ARG A 1 290 ? 24.252 -7.754 -33.510 1.00 86.69 290 ARG A N 1
ATOM 2217 C CA . ARG A 1 290 ? 24.133 -7.166 -32.174 1.00 86.69 290 ARG A CA 1
ATOM 2218 C C . ARG A 1 290 ? 22.714 -7.371 -31.641 1.00 86.69 290 ARG A C 1
ATOM 2220 O O . ARG A 1 290 ? 21.767 -7.305 -32.424 1.00 86.69 290 ARG A O 1
ATOM 2227 N N . PRO A 1 291 ? 22.542 -7.630 -30.336 1.00 89.44 291 PRO A N 1
ATOM 2228 C CA . PRO A 1 291 ? 21.218 -7.750 -29.751 1.00 89.44 291 PRO A CA 1
ATOM 2229 C C . PRO A 1 291 ? 20.548 -6.382 -29.663 1.00 89.44 291 PRO A C 1
ATOM 2231 O O . PRO A 1 291 ? 21.172 -5.400 -29.259 1.00 89.44 291 PRO A O 1
ATOM 2234 N N . LEU A 1 292 ? 19.261 -6.351 -29.977 1.00 87.75 292 LEU A N 1
ATOM 2235 C CA . LEU A 1 292 ? 18.370 -5.261 -29.627 1.00 87.75 292 LEU A CA 1
ATOM 2236 C C . LEU A 1 292 ? 17.522 -5.741 -28.446 1.00 87.75 292 LEU A C 1
ATOM 2238 O O . LEU A 1 292 ? 16.718 -6.668 -28.581 1.00 87.75 292 LEU A O 1
ATOM 2242 N N . SER A 1 293 ? 17.778 -5.173 -27.271 1.00 90.12 293 SER A N 1
ATOM 2243 C CA . SER A 1 293 ? 17.300 -5.708 -25.994 1.00 90.12 293 SER A CA 1
ATOM 2244 C C . SER A 1 293 ? 16.096 -4.961 -25.425 1.00 90.12 293 SER A C 1
ATOM 2246 O O . SER A 1 293 ? 15.878 -3.781 -25.693 1.00 90.12 293 SER A O 1
ATOM 2248 N N . ALA A 1 294 ? 15.332 -5.644 -24.572 1.00 87.25 294 ALA A N 1
ATOM 2249 C CA . ALA A 1 294 ? 14.285 -5.028 -23.769 1.00 87.25 294 ALA A CA 1
ATOM 2250 C C . ALA A 1 294 ? 14.884 -4.007 -22.781 1.00 87.25 294 ALA A C 1
ATOM 2252 O O . ALA A 1 294 ? 15.795 -4.333 -22.019 1.00 87.25 294 ALA A O 1
ATOM 2253 N N . HIS A 1 295 ? 14.352 -2.783 -22.755 1.00 81.31 295 HIS A N 1
ATOM 2254 C CA . HIS A 1 295 ? 14.809 -1.712 -21.853 1.00 81.31 295 HIS A CA 1
ATOM 2255 C C . HIS A 1 295 ? 14.212 -1.808 -20.435 1.00 81.31 295 HIS A C 1
ATOM 2257 O O . HIS A 1 295 ? 14.641 -1.099 -19.529 1.00 81.31 295 HIS A O 1
ATOM 2263 N N . LEU A 1 296 ? 13.218 -2.679 -20.236 1.00 81.69 296 LEU A N 1
ATOM 2264 C CA . LEU A 1 296 ? 12.578 -2.971 -18.954 1.00 81.69 296 LEU A CA 1
ATOM 2265 C C . LEU A 1 296 ? 12.057 -4.410 -18.934 1.00 81.69 296 LEU A C 1
ATOM 2267 O O . LEU A 1 296 ? 11.933 -5.052 -19.977 1.00 81.69 296 LEU A O 1
ATOM 2271 N N . GLN A 1 297 ? 11.747 -4.925 -17.744 1.00 82.62 297 GLN A N 1
ATOM 2272 C CA . GLN A 1 297 ? 11.078 -6.218 -17.614 1.00 82.62 297 GLN A CA 1
ATOM 2273 C C . GLN A 1 297 ? 9.607 -6.102 -18.021 1.00 82.62 297 GLN A C 1
ATOM 2275 O O . GLN A 1 297 ? 8.913 -5.219 -17.524 1.00 82.62 297 GLN A O 1
ATOM 2280 N N . GLY A 1 298 ? 9.099 -7.043 -18.815 1.00 87.00 298 GLY A N 1
ATOM 2281 C CA . GLY A 1 298 ? 7.683 -7.105 -19.174 1.00 87.00 298 GLY A CA 1
ATOM 2282 C C . GLY A 1 298 ? 7.312 -8.369 -19.946 1.00 87.00 298 GLY A C 1
ATOM 2283 O O . GLY A 1 298 ? 8.153 -9.232 -20.201 1.00 87.00 298 GLY A O 1
ATOM 2284 N N . ARG A 1 299 ? 6.035 -8.481 -20.308 1.00 88.69 299 ARG A N 1
ATOM 2285 C CA . ARG A 1 299 ? 5.533 -9.472 -21.266 1.00 88.69 299 ARG A CA 1
ATOM 2286 C C . ARG A 1 299 ? 5.545 -8.869 -22.669 1.00 88.69 299 ARG A C 1
ATOM 2288 O O . ARG A 1 299 ? 5.097 -7.742 -22.839 1.00 88.69 299 ARG A O 1
ATOM 2295 N N . VAL A 1 300 ? 6.023 -9.598 -23.671 1.00 90.69 300 VAL A N 1
ATOM 2296 C CA . VAL A 1 300 ? 5.979 -9.152 -25.070 1.00 90.69 300 VAL A CA 1
ATOM 2297 C C . VAL A 1 300 ? 4.531 -9.185 -25.564 1.00 90.69 300 VAL A C 1
ATOM 2299 O O . VAL A 1 300 ? 3.930 -10.254 -25.631 1.00 90.69 300 VAL A O 1
ATOM 2302 N N . VAL A 1 301 ? 3.965 -8.027 -25.902 1.00 90.56 301 VAL A N 1
ATOM 2303 C CA . VAL A 1 301 ? 2.601 -7.904 -26.448 1.00 90.56 301 VAL A CA 1
ATOM 2304 C C . VAL A 1 301 ? 2.626 -8.132 -27.953 1.00 90.56 301 VAL A C 1
ATOM 2306 O O . VAL A 1 301 ? 1.900 -8.979 -28.469 1.00 90.56 301 VAL A O 1
ATOM 2309 N N . SER A 1 302 ? 3.502 -7.412 -28.651 1.00 90.62 302 SER A N 1
ATOM 2310 C CA . SER A 1 302 ? 3.713 -7.551 -30.089 1.00 90.62 302 SER A CA 1
ATOM 2311 C C . SER A 1 302 ? 5.186 -7.392 -30.439 1.00 90.62 302 SER A C 1
ATOM 2313 O O . SER A 1 302 ? 5.957 -6.760 -29.711 1.00 90.62 302 SER A O 1
ATOM 2315 N N . ILE A 1 303 ? 5.558 -7.981 -31.572 1.00 90.94 303 ILE A N 1
ATOM 2316 C CA . ILE A 1 303 ? 6.802 -7.690 -32.271 1.00 90.94 303 ILE A CA 1
ATOM 2317 C C . ILE A 1 303 ? 6.409 -7.294 -33.689 1.00 90.94 303 ILE A C 1
ATOM 2319 O O . ILE A 1 303 ? 5.745 -8.061 -34.385 1.00 90.94 303 ILE A O 1
ATOM 2323 N N . ASP A 1 304 ? 6.794 -6.086 -34.081 1.00 89.56 304 ASP A N 1
ATOM 2324 C CA . ASP A 1 304 ? 6.294 -5.402 -35.275 1.00 89.56 304 ASP A CA 1
ATOM 2325 C C . ASP A 1 304 ? 7.265 -5.529 -36.468 1.00 89.56 304 ASP A C 1
ATOM 2327 O O . ASP A 1 304 ? 7.067 -4.910 -37.511 1.00 89.56 304 ASP A O 1
ATOM 2331 N N . VAL A 1 305 ? 8.321 -6.337 -36.314 1.00 89.94 305 VAL A N 1
ATOM 2332 C CA . VAL A 1 305 ? 9.359 -6.617 -37.319 1.00 89.94 305 VAL A CA 1
ATOM 2333 C C . VAL A 1 305 ? 9.608 -8.122 -37.442 1.00 89.94 305 VAL A C 1
ATOM 2335 O O . VAL A 1 305 ? 9.442 -8.871 -36.479 1.00 89.94 305 VAL A O 1
ATOM 2338 N N . SER A 1 306 ? 10.017 -8.567 -38.628 1.00 90.62 306 SER A N 1
ATOM 2339 C CA . SER A 1 306 ? 10.308 -9.967 -38.958 1.00 90.62 306 SER A CA 1
ATOM 2340 C C . SER A 1 306 ? 11.766 -10.173 -39.381 1.00 90.62 306 SER A C 1
ATOM 2342 O O . SER A 1 306 ? 12.481 -9.233 -39.726 1.00 90.62 306 SER A O 1
ATOM 2344 N N . GLU A 1 307 ? 12.225 -11.428 -39.389 1.00 90.88 307 GLU A N 1
ATOM 2345 C CA . GLU A 1 307 ? 13.552 -11.767 -39.916 1.00 90.88 307 GLU A CA 1
ATOM 2346 C C . GLU A 1 307 ? 13.692 -11.346 -41.384 1.00 90.88 307 GLU A C 1
ATOM 2348 O O . GLU A 1 307 ? 12.845 -11.649 -42.224 1.00 90.88 307 GLU A O 1
ATOM 2353 N N . GLY A 1 308 ? 14.796 -10.672 -41.702 1.00 88.44 308 GLY A N 1
ATOM 2354 C CA . GLY A 1 308 ? 15.072 -10.107 -43.020 1.00 88.44 308 GLY A CA 1
ATOM 2355 C C . GLY A 1 308 ? 14.611 -8.661 -43.200 1.00 88.44 308 GLY A C 1
ATOM 2356 O O . GLY A 1 308 ? 15.053 -8.028 -44.162 1.00 88.44 308 GLY A O 1
ATOM 2357 N N . ASP A 1 309 ? 13.804 -8.120 -42.283 1.00 88.69 309 ASP A N 1
ATOM 2358 C CA . ASP A 1 309 ? 13.356 -6.733 -42.362 1.00 88.69 309 ASP A CA 1
ATOM 2359 C C . ASP A 1 309 ? 14.502 -5.757 -42.104 1.00 88.69 309 ASP A C 1
ATOM 2361 O O . ASP A 1 309 ? 15.433 -6.008 -41.332 1.00 88.69 309 ASP A O 1
ATOM 2365 N N . SER A 1 310 ? 14.413 -4.608 -42.765 1.00 87.94 310 SER A N 1
ATOM 2366 C CA . SER A 1 310 ? 15.309 -3.490 -42.530 1.00 87.94 310 SER A CA 1
ATOM 2367 C C . SER A 1 310 ? 14.712 -2.566 -41.478 1.00 87.94 310 SER A C 1
ATOM 2369 O O . SER A 1 310 ? 13.582 -2.109 -41.632 1.00 87.94 310 SER A O 1
ATOM 2371 N N . VAL A 1 311 ? 15.490 -2.245 -40.449 1.00 88.94 311 VAL A N 1
ATOM 2372 C CA . VAL A 1 311 ? 15.070 -1.394 -39.331 1.00 88.94 311 VAL A CA 1
ATOM 2373 C C . VAL A 1 311 ? 15.905 -0.122 -39.327 1.00 88.94 311 VAL A C 1
ATOM 2375 O O . VAL A 1 311 ? 17.128 -0.178 -39.468 1.00 88.94 311 VAL A O 1
ATOM 2378 N N . ALA A 1 312 ? 15.249 1.027 -39.189 1.00 86.25 312 ALA A N 1
ATOM 2379 C CA . ALA A 1 312 ? 15.909 2.320 -39.038 1.00 86.25 312 ALA A CA 1
ATOM 2380 C C . ALA A 1 312 ? 16.124 2.669 -37.551 1.00 86.25 312 ALA A C 1
ATOM 2382 O O . ALA A 1 312 ? 15.318 2.266 -36.707 1.00 86.25 312 ALA A O 1
ATOM 2383 N N . PRO A 1 313 ? 17.150 3.468 -37.203 1.00 86.19 313 PRO A N 1
ATOM 2384 C CA . PRO A 1 313 ? 17.273 4.018 -35.855 1.00 86.19 313 PRO A CA 1
ATOM 2385 C C . PRO A 1 313 ? 15.996 4.774 -35.451 1.00 86.19 313 PRO A C 1
ATOM 2387 O O . PRO A 1 313 ? 15.473 5.581 -36.217 1.00 86.19 313 PRO A O 1
ATOM 2390 N N . GLY A 1 314 ? 15.491 4.514 -34.248 1.00 84.25 314 GLY A N 1
ATOM 2391 C CA . GLY A 1 314 ? 14.264 5.088 -33.691 1.00 84.25 314 GLY A CA 1
ATOM 2392 C C . GLY A 1 314 ? 12.967 4.378 -34.094 1.00 84.25 314 GLY A C 1
ATOM 2393 O O . GLY A 1 314 ? 11.929 4.648 -33.489 1.00 84.25 314 GLY A O 1
ATOM 2394 N N . GLN A 1 315 ? 12.998 3.453 -35.059 1.00 87.19 315 GLN A N 1
ATOM 2395 C CA . GLN A 1 315 ? 11.815 2.695 -35.472 1.00 87.19 315 GLN A CA 1
ATOM 2396 C C . GLN A 1 315 ? 11.318 1.795 -34.333 1.00 87.19 315 GLN A C 1
ATOM 2398 O O . GLN A 1 315 ? 12.113 1.119 -33.682 1.00 87.19 315 GLN A O 1
ATOM 2403 N N . GLN A 1 316 ? 10.003 1.774 -34.103 1.00 90.31 316 GLN A N 1
ATOM 2404 C CA . GLN A 1 316 ? 9.367 0.835 -33.179 1.00 90.31 316 GLN A CA 1
ATOM 2405 C C . GLN A 1 316 ? 9.546 -0.605 -33.675 1.00 90.31 316 GLN A C 1
ATOM 2407 O O . GLN A 1 316 ? 9.314 -0.895 -34.847 1.00 90.31 316 GLN A O 1
ATOM 2412 N N . ILE A 1 317 ? 9.939 -1.498 -32.768 1.00 92.00 317 ILE A N 1
ATOM 2413 C CA . ILE A 1 317 ? 10.152 -2.919 -33.071 1.00 92.00 317 ILE A CA 1
ATOM 2414 C C . ILE A 1 317 ? 9.229 -3.848 -32.284 1.00 92.00 317 ILE A C 1
ATOM 2416 O O . ILE A 1 317 ? 8.992 -4.969 -32.722 1.00 92.00 317 ILE A O 1
ATOM 2420 N N . ALA A 1 318 ? 8.776 -3.439 -31.098 1.00 91.75 318 ALA A N 1
ATOM 2421 C CA . ALA A 1 318 ? 8.016 -4.283 -30.185 1.00 91.75 318 ALA A CA 1
ATOM 2422 C C . ALA A 1 318 ? 7.297 -3.440 -29.130 1.00 91.75 318 ALA A C 1
ATOM 2424 O O . ALA A 1 318 ? 7.726 -2.329 -28.803 1.00 91.75 318 ALA A O 1
ATOM 2425 N N . VAL A 1 319 ? 6.255 -4.017 -28.539 1.00 91.12 319 VAL A N 1
ATOM 2426 C CA . VAL A 1 319 ? 5.526 -3.454 -27.398 1.00 91.12 319 VAL A CA 1
ATOM 2427 C C . VAL A 1 319 ? 5.616 -4.424 -26.221 1.00 91.12 319 VAL A C 1
ATOM 2429 O O . VAL A 1 319 ? 5.336 -5.614 -26.368 1.00 91.12 319 VAL A O 1
ATOM 2432 N N . LEU A 1 320 ? 6.007 -3.923 -25.047 1.00 89.81 320 LEU A N 1
ATOM 2433 C CA . LEU A 1 320 ? 6.078 -4.685 -23.797 1.00 89.81 320 LEU A CA 1
ATOM 2434 C C . LEU A 1 320 ? 4.986 -4.230 -22.827 1.00 89.81 320 LEU A C 1
ATOM 2436 O O . LEU A 1 320 ? 4.823 -3.038 -22.596 1.00 89.81 320 LEU A O 1
ATOM 2440 N N . GLU A 1 321 ? 4.289 -5.165 -22.192 1.00 86.81 321 GLU A N 1
ATOM 2441 C CA . GLU A 1 321 ? 3.394 -4.894 -21.069 1.00 86.81 321 GLU A CA 1
ATOM 2442 C C . GLU A 1 321 ? 4.161 -5.066 -19.754 1.00 86.81 321 GLU A C 1
ATOM 2444 O O . GLU A 1 321 ? 4.663 -6.149 -19.439 1.00 86.81 321 GLU A O 1
ATOM 2449 N N . SER A 1 322 ? 4.225 -4.008 -18.953 1.00 81.12 322 SER A N 1
ATOM 2450 C CA . SER A 1 322 ? 4.802 -4.038 -17.614 1.00 81.12 322 SER A CA 1
ATOM 2451 C C . SER A 1 322 ? 4.010 -3.153 -16.668 1.00 81.12 322 SER A C 1
ATOM 2453 O O . SER A 1 322 ? 3.587 -2.063 -17.032 1.00 81.12 322 SER A O 1
ATOM 2455 N N . MET A 1 323 ? 3.756 -3.627 -15.446 1.00 73.12 323 MET A N 1
ATOM 2456 C CA . MET A 1 323 ? 2.965 -2.892 -14.446 1.00 73.12 323 MET A CA 1
ATOM 2457 C C . MET A 1 323 ? 1.599 -2.387 -14.967 1.00 73.12 323 MET A C 1
ATOM 2459 O O . MET A 1 323 ? 1.134 -1.324 -14.555 1.00 73.12 323 MET A O 1
ATOM 2463 N N . LYS A 1 324 ? 0.931 -3.167 -15.835 1.00 73.31 324 LYS A N 1
ATOM 2464 C CA . LYS A 1 324 ? -0.338 -2.815 -16.517 1.00 73.31 324 LYS A CA 1
ATOM 2465 C C . LYS A 1 324 ? -0.240 -1.625 -17.486 1.00 73.31 324 LYS A C 1
ATOM 2467 O O . LYS A 1 324 ? -1.259 -1.017 -17.802 1.00 73.31 324 LYS A O 1
ATOM 2472 N N . MET A 1 325 ? 0.968 -1.289 -17.924 1.00 73.88 325 MET A N 1
ATOM 2473 C CA . MET A 1 325 ? 1.254 -0.249 -18.906 1.00 73.88 325 MET A CA 1
ATOM 2474 C C . MET A 1 325 ? 1.968 -0.858 -20.112 1.00 73.88 325 MET A C 1
ATOM 2476 O O . MET A 1 325 ? 2.776 -1.774 -19.963 1.00 73.88 325 MET A O 1
ATOM 2480 N N . GLU A 1 326 ? 1.681 -0.332 -21.299 1.00 85.88 326 GLU A N 1
ATOM 2481 C CA . GLU A 1 326 ? 2.404 -0.669 -22.525 1.00 85.88 326 GLU A CA 1
ATOM 2482 C C . GLU A 1 326 ? 3.608 0.258 -22.706 1.00 85.88 326 GLU A C 1
ATOM 2484 O O . GLU A 1 326 ? 3.508 1.474 -22.538 1.00 85.88 326 GLU A O 1
ATOM 2489 N N . HIS A 1 327 ? 4.743 -0.324 -23.075 1.00 82.94 327 HIS A N 1
ATOM 2490 C CA . HIS A 1 327 ? 6.001 0.362 -23.318 1.00 82.94 327 HIS A CA 1
ATOM 2491 C C . HIS A 1 327 ? 6.513 0.012 -24.712 1.00 82.94 327 HIS A C 1
ATOM 2493 O O . HIS A 1 327 ? 6.727 -1.159 -25.033 1.00 82.94 327 HIS A O 1
ATOM 2499 N N . ILE A 1 328 ? 6.731 1.035 -25.534 1.00 88.69 328 ILE A N 1
ATOM 2500 C CA . ILE A 1 328 ? 7.292 0.879 -26.877 1.00 88.69 328 ILE A CA 1
ATOM 2501 C C . ILE A 1 328 ? 8.797 0.635 -26.767 1.00 88.69 328 ILE A C 1
ATOM 2503 O O . ILE A 1 328 ? 9.509 1.367 -26.079 1.00 88.69 328 ILE A O 1
ATOM 2507 N N . VAL A 1 329 ? 9.286 -0.383 -27.470 1.00 88.69 329 VAL A N 1
ATOM 2508 C CA . VAL A 1 329 ? 10.713 -0.605 -27.700 1.00 88.69 329 VAL A CA 1
ATOM 2509 C C . VAL A 1 329 ? 11.047 -0.105 -29.099 1.00 88.69 329 VAL A C 1
ATOM 2511 O O . VAL A 1 329 ? 10.447 -0.546 -30.081 1.00 88.69 329 VAL A O 1
ATOM 2514 N N . SER A 1 330 ? 12.015 0.804 -29.183 1.00 90.31 330 SER A N 1
ATOM 2515 C CA . SER A 1 330 ? 12.527 1.357 -30.439 1.00 90.31 330 SER A CA 1
ATOM 2516 C C . SER A 1 330 ? 13.954 0.885 -30.702 1.00 90.31 330 SER A C 1
ATOM 2518 O O . SER A 1 330 ? 14.703 0.597 -29.769 1.00 90.31 330 SER A O 1
ATOM 2520 N N . ALA A 1 331 ? 14.348 0.830 -31.972 1.00 87.44 331 ALA A N 1
ATOM 2521 C CA . ALA A 1 331 ? 15.694 0.442 -32.361 1.00 87.44 331 ALA A CA 1
ATOM 2522 C C . ALA A 1 331 ? 16.729 1.533 -32.085 1.00 87.44 331 ALA A C 1
ATOM 2524 O O . ALA A 1 331 ? 16.590 2.663 -32.542 1.00 87.44 331 ALA A O 1
ATOM 2525 N N . GLU A 1 332 ? 17.801 1.193 -31.370 1.00 84.06 332 GLU A N 1
ATOM 2526 C CA . GLU A 1 332 ? 18.911 2.124 -31.116 1.00 84.06 332 GLU A CA 1
ATOM 2527 C C . GLU A 1 332 ? 19.777 2.346 -32.365 1.00 84.06 332 GLU A C 1
ATOM 2529 O O . GLU A 1 332 ? 20.293 3.442 -32.584 1.00 84.06 332 GLU A O 1
ATOM 2534 N N . THR A 1 333 ? 19.925 1.313 -33.199 1.00 83.25 333 THR A N 1
ATOM 2535 C CA . THR A 1 333 ? 20.734 1.334 -34.423 1.00 83.25 333 THR A CA 1
ATOM 2536 C C . THR A 1 333 ? 19.967 0.762 -35.612 1.00 83.25 333 THR A C 1
ATOM 2538 O O . THR A 1 333 ? 18.983 0.040 -35.456 1.00 83.25 333 THR A O 1
ATOM 2541 N N . GLY A 1 334 ? 20.401 1.138 -36.817 1.00 86.19 334 GLY A N 1
ATOM 2542 C CA . GLY A 1 334 ? 19.823 0.668 -38.071 1.00 86.19 334 GLY A CA 1
ATOM 2543 C C . GLY A 1 334 ? 20.531 -0.573 -38.609 1.00 86.19 334 GLY A C 1
ATOM 2544 O O . GLY A 1 334 ? 21.727 -0.772 -38.380 1.00 86.19 334 GLY A O 1
ATOM 2545 N N . GLY A 1 335 ? 19.804 -1.408 -39.345 1.00 90.75 335 GLY A N 1
ATOM 2546 C CA . GLY A 1 335 ? 20.353 -2.645 -39.890 1.00 90.75 335 GLY A CA 1
ATOM 2547 C C . GLY A 1 335 ? 19.296 -3.630 -40.371 1.00 90.75 335 GLY A C 1
ATOM 2548 O O . GLY A 1 335 ? 18.142 -3.267 -40.583 1.00 90.75 335 GLY A O 1
ATOM 2549 N N . ILE A 1 336 ? 19.708 -4.883 -40.559 1.00 90.62 336 ILE A N 1
ATOM 2550 C CA . ILE A 1 336 ? 18.834 -5.970 -41.019 1.00 90.62 336 ILE A CA 1
ATOM 2551 C C . ILE A 1 336 ? 18.603 -6.951 -39.873 1.00 90.62 336 ILE A C 1
ATOM 2553 O O . ILE A 1 336 ? 19.569 -7.456 -39.297 1.00 90.62 336 ILE A O 1
ATOM 2557 N N . VAL A 1 337 ? 17.340 -7.255 -39.570 1.00 92.06 337 VAL A N 1
ATOM 2558 C CA . VAL A 1 337 ? 16.973 -8.278 -38.583 1.00 92.06 337 VAL A CA 1
ATOM 2559 C C . VAL A 1 337 ? 17.427 -9.641 -39.096 1.00 92.06 337 VAL A C 1
ATOM 2561 O O . VAL A 1 337 ? 17.096 -10.040 -40.213 1.00 92.06 337 VAL A O 1
ATOM 2564 N N . ARG A 1 338 ? 18.213 -10.363 -38.300 1.00 91.06 338 ARG A N 1
ATOM 2565 C CA . ARG A 1 338 ? 18.750 -11.682 -38.666 1.00 91.06 338 ARG A CA 1
ATOM 2566 C C . ARG A 1 338 ? 18.109 -12.831 -37.916 1.00 91.06 338 ARG A C 1
ATOM 2568 O O . ARG A 1 338 ? 18.010 -13.905 -38.494 1.00 91.06 338 ARG A O 1
ATOM 2575 N N . GLU A 1 339 ? 17.703 -12.607 -36.675 1.00 90.94 339 GLU A N 1
ATOM 2576 C CA . GLU A 1 339 ? 17.136 -13.651 -35.825 1.00 90.94 339 GLU A CA 1
ATOM 2577 C C . GLU A 1 339 ? 16.211 -13.036 -34.774 1.00 90.94 339 GLU A C 1
ATOM 2579 O O . GLU A 1 339 ? 16.541 -11.998 -34.189 1.00 90.94 339 GLU A O 1
ATOM 2584 N N . MET A 1 340 ? 15.078 -13.688 -34.513 1.00 90.88 340 MET A N 1
ATOM 2585 C CA . MET A 1 340 ? 14.182 -13.338 -33.407 1.00 90.88 340 MET A CA 1
ATOM 2586 C C . MET A 1 340 ? 14.572 -14.100 -32.139 1.00 90.88 340 MET A C 1
ATOM 2588 O O . MET A 1 340 ? 14.616 -15.327 -32.132 1.00 90.88 340 MET A O 1
ATOM 2592 N N . ALA A 1 341 ? 14.811 -13.378 -31.045 1.00 88.88 341 ALA A N 1
ATOM 2593 C CA . ALA A 1 341 ? 15.177 -13.966 -29.754 1.00 88.88 341 ALA A CA 1
ATOM 2594 C C . ALA A 1 341 ? 13.979 -14.116 -28.800 1.00 88.88 341 ALA A C 1
ATOM 2596 O O . ALA A 1 341 ? 14.025 -14.927 -27.876 1.00 88.88 341 ALA A O 1
ATOM 2597 N N . ALA A 1 342 ? 12.909 -13.353 -29.035 1.00 89.88 342 ALA A N 1
ATOM 2598 C CA . ALA A 1 342 ? 11.654 -13.410 -28.295 1.00 89.88 342 ALA A CA 1
ATOM 2599 C C . ALA A 1 342 ? 10.462 -13.558 -29.252 1.00 89.88 342 ALA A C 1
ATOM 2601 O O . ALA A 1 342 ? 10.544 -13.221 -30.434 1.00 89.88 342 ALA A O 1
ATOM 2602 N N . LYS A 1 343 ? 9.333 -14.035 -28.728 1.00 90.00 343 LYS A N 1
ATOM 2603 C CA . LYS A 1 343 ? 8.033 -14.081 -29.420 1.00 90.00 343 LYS A CA 1
ATOM 2604 C C . LYS A 1 343 ? 6.945 -13.409 -28.568 1.00 90.00 343 LYS A C 1
ATOM 2606 O O . LYS A 1 343 ? 7.147 -13.233 -27.364 1.00 90.00 343 LYS A O 1
ATOM 2611 N N . PRO A 1 344 ? 5.785 -13.053 -29.154 1.00 90.75 344 PRO A N 1
ATOM 2612 C CA . PRO A 1 344 ? 4.630 -12.613 -28.376 1.00 90.75 344 PRO A CA 1
ATOM 2613 C C . PRO A 1 344 ? 4.306 -13.582 -27.228 1.00 90.75 344 PRO A C 1
ATOM 2615 O O . PRO A 1 344 ? 4.483 -14.795 -27.364 1.00 90.75 344 PRO A O 1
ATOM 2618 N N . ASP A 1 345 ? 3.848 -13.021 -26.110 1.00 87.50 345 ASP A N 1
ATOM 2619 C CA . ASP A 1 345 ? 3.600 -13.655 -24.808 1.00 87.50 345 ASP A CA 1
ATOM 2620 C C . ASP A 1 345 ? 4.832 -14.112 -24.005 1.00 87.50 345 ASP A C 1
ATOM 2622 O O . ASP A 1 345 ? 4.681 -14.510 -22.844 1.00 87.50 345 ASP A O 1
ATOM 2626 N N . ASP A 1 346 ? 6.053 -14.003 -24.538 1.00 86.50 346 ASP A N 1
ATOM 2627 C CA . ASP A 1 346 ? 7.249 -14.276 -23.737 1.00 86.50 346 ASP A CA 1
ATOM 2628 C C . ASP A 1 346 ? 7.427 -13.233 -22.626 1.00 86.50 346 ASP A C 1
ATOM 2630 O O . ASP A 1 346 ? 7.141 -12.044 -22.775 1.00 86.50 346 ASP A O 1
ATOM 2634 N N . THR A 1 347 ? 7.940 -13.682 -21.482 1.00 84.12 347 THR A N 1
ATOM 2635 C CA . THR A 1 347 ? 8.391 -12.798 -20.404 1.00 84.12 347 THR A CA 1
ATOM 2636 C C . THR A 1 347 ? 9.868 -12.490 -20.593 1.00 84.12 347 THR A C 1
ATOM 2638 O O . THR A 1 347 ? 10.696 -13.400 -20.575 1.00 84.12 347 THR A O 1
ATOM 2641 N N . VAL A 1 348 ? 10.198 -11.206 -20.712 1.00 86.38 348 VAL A N 1
ATOM 2642 C CA . VAL A 1 348 ? 11.566 -10.712 -20.885 1.00 86.38 348 VAL A CA 1
ATOM 2643 C C . VAL A 1 348 ? 11.979 -9.840 -19.699 1.00 86.38 348 VAL A C 1
ATOM 2645 O O . VAL A 1 348 ? 11.154 -9.164 -19.085 1.00 86.38 348 VAL A O 1
ATOM 2648 N N . PHE A 1 349 ? 13.266 -9.873 -19.357 1.00 83.00 349 PHE A N 1
ATOM 2649 C CA . PHE A 1 349 ? 13.869 -9.021 -18.326 1.00 83.00 349 PHE A CA 1
ATOM 2650 C C . PHE A 1 349 ? 14.657 -7.872 -18.967 1.00 83.00 349 PHE A C 1
ATOM 2652 O O . PHE A 1 349 ? 15.025 -7.953 -20.139 1.00 83.00 349 PHE A O 1
ATOM 2659 N N . GLU A 1 350 ? 14.943 -6.821 -18.191 1.00 83.12 350 GLU A N 1
ATOM 2660 C CA . GLU A 1 350 ? 15.825 -5.719 -18.611 1.00 83.12 350 GLU A CA 1
ATOM 2661 C C . GLU A 1 350 ? 17.143 -6.290 -19.178 1.00 83.12 350 GLU A C 1
ATOM 2663 O O . GLU A 1 350 ? 17.817 -7.093 -18.528 1.00 83.12 350 GLU A O 1
ATOM 2668 N N . GLY A 1 351 ? 17.485 -5.915 -20.413 1.00 84.31 351 GLY A N 1
ATOM 2669 C CA . GLY A 1 351 ? 18.681 -6.364 -21.130 1.00 84.31 351 GLY A CA 1
ATOM 2670 C C . GLY A 1 351 ? 18.538 -7.667 -21.930 1.00 84.31 351 GLY A C 1
ATOM 2671 O O . GLY A 1 351 ? 19.438 -7.979 -22.714 1.00 84.31 351 GLY A O 1
ATOM 2672 N N . ALA A 1 352 ? 17.435 -8.413 -21.801 1.00 85.88 352 ALA A N 1
ATOM 2673 C CA . ALA A 1 352 ? 17.210 -9.624 -22.594 1.00 85.88 352 ALA A CA 1
ATOM 2674 C C . ALA A 1 352 ? 17.046 -9.282 -24.092 1.00 85.88 352 ALA A C 1
ATOM 2676 O O . ALA A 1 352 ? 16.313 -8.341 -24.408 1.00 85.88 352 ALA A O 1
ATOM 2677 N N . PRO A 1 353 ? 17.708 -10.010 -25.014 1.00 89.56 353 PRO A N 1
ATOM 2678 C CA . PRO A 1 353 ? 17.586 -9.753 -26.446 1.00 89.56 353 PRO A CA 1
ATOM 2679 C C . PRO A 1 353 ? 16.160 -10.050 -26.925 1.00 89.56 353 PRO A C 1
ATOM 2681 O O . PRO A 1 353 ? 15.606 -11.100 -26.608 1.00 89.56 353 PRO A O 1
ATOM 2684 N N . LEU A 1 354 ? 15.580 -9.135 -27.703 1.00 91.31 354 LEU A N 1
ATOM 2685 C CA . LEU A 1 354 ? 14.311 -9.343 -28.412 1.00 91.31 354 LEU A CA 1
ATOM 2686 C C . LEU A 1 354 ? 14.559 -9.874 -29.826 1.00 91.31 354 LEU A C 1
ATOM 2688 O O . LEU A 1 354 ? 13.855 -10.764 -30.298 1.00 91.31 354 LEU A O 1
ATOM 2692 N N . LEU A 1 355 ? 15.593 -9.347 -30.481 1.00 91.69 355 LEU A N 1
ATOM 2693 C CA . LEU A 1 355 ? 16.053 -9.747 -31.808 1.00 91.69 355 LEU A CA 1
ATOM 2694 C C . LEU A 1 355 ? 17.542 -9.429 -31.984 1.00 91.69 355 LEU A C 1
ATOM 2696 O O . LEU A 1 355 ? 18.124 -8.677 -31.197 1.00 91.69 355 LEU A O 1
ATOM 2700 N N . PHE A 1 356 ? 18.146 -9.975 -33.034 1.00 91.81 356 PHE A N 1
ATOM 2701 C CA . PHE A 1 356 ? 19.522 -9.704 -33.442 1.00 91.81 356 PHE A CA 1
ATOM 2702 C C . PHE A 1 356 ? 19.559 -8.963 -34.773 1.00 91.81 356 PHE A C 1
ATOM 2704 O O . PHE A 1 356 ? 18.941 -9.393 -35.749 1.00 91.81 356 PHE A O 1
ATOM 2711 N N . ILE A 1 357 ? 20.315 -7.867 -34.819 1.00 90.56 357 ILE A N 1
ATOM 2712 C CA . ILE A 1 357 ? 20.449 -7.006 -35.993 1.00 90.56 357 ILE A CA 1
ATOM 2713 C C . ILE A 1 357 ? 21.883 -7.036 -36.532 1.00 90.56 357 ILE A C 1
ATOM 2715 O O . ILE A 1 357 ? 22.845 -6.913 -35.777 1.00 90.56 357 ILE A O 1
ATOM 2719 N N . GLU A 1 358 ? 22.046 -7.204 -37.842 1.00 91.50 358 GLU A N 1
ATOM 2720 C CA . GLU A 1 358 ? 23.308 -6.918 -38.532 1.00 91.50 358 GLU A CA 1
ATOM 2721 C C . GLU A 1 358 ? 23.329 -5.426 -38.861 1.00 91.50 358 GLU A C 1
ATOM 2723 O O . GLU A 1 358 ? 22.543 -4.969 -39.698 1.00 91.50 358 GLU A O 1
ATOM 2728 N N . GLU A 1 359 ? 24.208 -4.668 -38.201 1.00 87.56 359 GLU A N 1
ATOM 2729 C CA . GLU A 1 359 ? 24.334 -3.231 -38.443 1.00 87.56 359 GLU A CA 1
ATOM 2730 C C . GLU A 1 359 ? 24.715 -2.982 -39.901 1.00 87.56 359 GLU A C 1
ATOM 2732 O O . GLU A 1 359 ? 25.746 -3.439 -40.402 1.00 87.56 359 GLU A O 1
ATOM 2737 N N . ARG A 1 360 ? 23.866 -2.231 -40.592 1.00 82.88 360 ARG A N 1
ATOM 2738 C CA . ARG A 1 360 ? 24.135 -1.730 -41.932 1.00 82.88 360 ARG A CA 1
ATOM 2739 C C . ARG A 1 360 ? 23.686 -0.294 -41.989 1.00 82.88 360 ARG A C 1
ATOM 2741 O O . ARG A 1 360 ? 22.714 0.083 -41.341 1.00 82.88 360 ARG A O 1
ATOM 2748 N N . ASP A 1 361 ? 24.381 0.480 -42.810 1.00 68.62 361 ASP A N 1
ATOM 2749 C CA . ASP A 1 361 ? 23.979 1.841 -43.133 1.00 68.62 361 ASP A CA 1
ATOM 2750 C C . ASP A 1 361 ? 22.766 1.762 -44.064 1.00 68.62 361 ASP A C 1
ATOM 2752 O O . ASP A 1 361 ? 22.850 1.851 -45.292 1.00 68.62 361 ASP A O 1
ATOM 2756 N N . VAL A 1 362 ? 21.621 1.436 -43.470 1.00 60.91 362 VAL A N 1
ATOM 2757 C CA . VAL A 1 362 ? 20.348 1.488 -44.155 1.00 60.91 362 VAL A CA 1
ATOM 2758 C C . VAL A 1 362 ? 19.952 2.954 -44.147 1.00 60.91 362 VAL A C 1
ATOM 2760 O O . VAL A 1 362 ? 19.302 3.442 -43.224 1.00 60.91 362 VAL A O 1
ATOM 2763 N N . GLY A 1 363 ? 20.392 3.680 -45.176 1.00 51.16 363 GLY A N 1
ATOM 2764 C CA . GLY A 1 363 ? 19.798 4.974 -45.486 1.00 51.16 363 GLY A CA 1
ATOM 2765 C C . GLY A 1 363 ? 18.286 4.794 -45.568 1.00 51.16 363 GLY A C 1
ATOM 2766 O O . GLY A 1 363 ? 17.835 3.751 -46.044 1.00 51.16 363 GLY A O 1
ATOM 2767 N N . MET A 1 364 ? 17.522 5.772 -45.076 1.00 45.00 364 MET A N 1
ATOM 2768 C CA . MET A 1 364 ? 16.062 5.785 -45.173 1.00 45.00 364 MET A CA 1
ATOM 2769 C C . MET A 1 364 ? 15.661 5.441 -46.613 1.00 45.00 364 MET A C 1
ATOM 2771 O O . MET A 1 364 ? 15.738 6.282 -47.506 1.00 45.00 364 MET A O 1
ATOM 2775 N N . SER A 1 365 ? 15.320 4.175 -46.864 1.00 40.16 365 SER A N 1
ATOM 2776 C CA . SER A 1 365 ? 14.739 3.745 -48.130 1.00 40.16 365 SER A CA 1
ATOM 2777 C C . SER A 1 365 ? 13.470 4.570 -48.319 1.00 40.16 365 SER A C 1
ATOM 2779 O O . SER A 1 365 ? 12.836 4.933 -47.334 1.00 40.16 365 SER A O 1
ATOM 2781 N N . GLU A 1 366 ? 13.040 4.856 -49.544 1.00 40.19 366 GLU A N 1
ATOM 2782 C CA . GLU A 1 366 ? 11.750 5.528 -49.788 1.00 40.19 366 GLU A CA 1
ATOM 2783 C C . GLU A 1 366 ? 10.546 4.748 -49.196 1.00 40.19 366 GLU A C 1
ATOM 2785 O O . GLU A 1 366 ? 9.444 5.279 -49.118 1.00 40.19 366 GLU A O 1
ATOM 2790 N N . SER A 1 367 ? 10.763 3.517 -48.704 1.00 43.19 367 SER A N 1
ATOM 2791 C CA . SER A 1 367 ? 9.829 2.717 -47.890 1.00 43.19 367 SER A CA 1
ATOM 2792 C C . SER A 1 367 ? 9.866 3.004 -46.375 1.00 43.19 367 SER A C 1
ATOM 2794 O O . SER A 1 367 ? 9.024 2.500 -45.638 1.00 43.19 367 SER A O 1
ATOM 2796 N N . ALA A 1 368 ? 10.861 3.745 -45.906 1.00 42.50 368 ALA A N 1
ATOM 2797 C CA . ALA A 1 368 ? 11.166 4.056 -44.515 1.00 42.50 368 ALA A CA 1
ATOM 2798 C C . ALA A 1 368 ? 11.661 5.506 -44.408 1.00 42.50 368 ALA A C 1
ATOM 2800 O O . ALA A 1 368 ? 12.609 5.815 -43.680 1.00 42.50 368 ALA A O 1
ATOM 2801 N N . ALA A 1 369 ? 10.977 6.429 -45.103 1.00 37.47 369 ALA A N 1
ATOM 2802 C CA . ALA A 1 369 ? 10.759 7.726 -44.482 1.00 37.47 369 ALA A CA 1
ATOM 2803 C C . ALA A 1 369 ? 10.326 7.415 -43.048 1.00 37.47 369 ALA A C 1
ATOM 2805 O O . ALA A 1 369 ? 9.461 6.553 -42.891 1.00 37.47 369 ALA A O 1
ATOM 2806 N N . ALA A 1 370 ? 10.954 8.028 -42.034 1.00 45.62 370 ALA A N 1
ATOM 2807 C CA . ALA A 1 370 ? 10.394 8.098 -40.699 1.00 45.62 370 ALA A CA 1
ATOM 2808 C C . ALA A 1 370 ? 8.928 8.366 -40.964 1.00 45.62 370 ALA A C 1
ATOM 2810 O O . ALA A 1 370 ? 8.627 9.418 -41.539 1.00 45.62 370 ALA A O 1
ATOM 2811 N N . ALA A 1 371 ? 8.074 7.353 -40.766 1.00 45.47 371 ALA A N 1
ATOM 2812 C CA . ALA A 1 371 ? 6.653 7.549 -40.900 1.00 45.47 371 ALA A CA 1
ATOM 2813 C C . ALA A 1 371 ? 6.469 8.655 -39.890 1.00 45.47 371 ALA A C 1
ATOM 2815 O O . ALA A 1 371 ? 6.734 8.422 -38.709 1.00 45.47 371 ALA A O 1
ATOM 2816 N N . ALA A 1 372 ? 6.296 9.887 -40.384 1.00 47.91 372 ALA A N 1
ATOM 2817 C CA . ALA A 1 372 ? 6.071 11.038 -39.546 1.00 47.91 372 ALA A CA 1
ATOM 2818 C C . ALA A 1 372 ? 4.962 10.524 -38.667 1.00 47.91 372 ALA A C 1
ATOM 2820 O O . ALA A 1 372 ? 3.941 10.165 -39.253 1.00 47.91 372 ALA A O 1
ATOM 2821 N N . VAL A 1 373 ? 5.279 10.255 -37.386 1.00 56.03 373 VAL A N 1
ATOM 2822 C CA . VAL A 1 373 ? 4.432 9.407 -36.547 1.00 56.03 373 VAL A CA 1
ATOM 2823 C C . VAL A 1 373 ? 3.079 10.021 -36.723 1.00 56.03 373 VAL A C 1
ATOM 2825 O O . VAL A 1 373 ? 2.924 11.203 -36.406 1.00 56.03 373 VAL A O 1
ATOM 2828 N N . ASP A 1 374 ? 2.207 9.300 -37.417 1.00 68.12 374 ASP A N 1
ATOM 2829 C CA . ASP A 1 374 ? 0.957 9.887 -37.820 1.00 68.12 374 ASP A CA 1
ATOM 2830 C C . ASP A 1 374 ? 0.208 9.950 -36.505 1.00 68.12 374 ASP A C 1
ATOM 2832 O O . ASP A 1 374 ? -0.259 8.936 -35.995 1.00 68.12 374 ASP A O 1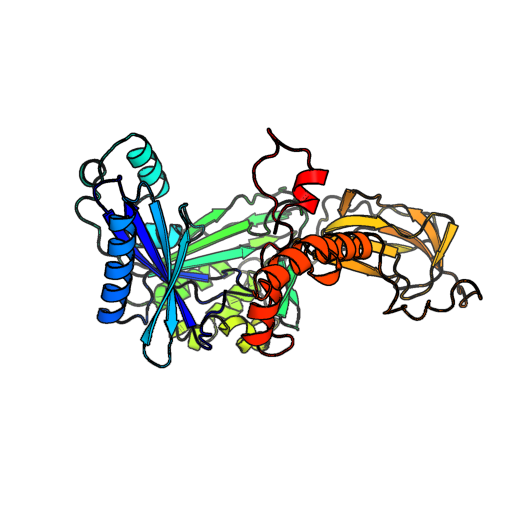
ATOM 2836 N N . LEU A 1 375 ? 0.258 11.119 -35.867 1.00 69.12 375 LEU A N 1
ATOM 2837 C CA . LEU A 1 375 ? -0.364 11.336 -34.571 1.00 69.12 375 LEU A CA 1
ATOM 2838 C C . LEU A 1 375 ? -1.882 11.154 -34.697 1.00 69.12 375 LEU A C 1
ATOM 2840 O O . LEU A 1 375 ? -2.545 10.946 -33.683 1.00 69.12 375 LEU A O 1
ATOM 2844 N N . ASP A 1 376 ? -2.395 11.179 -35.933 1.00 76.75 376 ASP A N 1
ATOM 2845 C CA . ASP A 1 376 ? -3.775 10.904 -36.289 1.00 76.75 376 ASP A CA 1
ATOM 2846 C C . ASP A 1 376 ? -4.002 9.423 -36.679 1.00 76.75 376 ASP A C 1
ATOM 2848 O O . ASP A 1 376 ? -5.155 9.005 -36.813 1.00 76.75 376 ASP A O 1
ATOM 2852 N N . TYR A 1 377 ? -2.952 8.594 -36.813 1.00 81.44 377 TYR A N 1
ATOM 2853 C CA . TYR A 1 377 ? -3.098 7.149 -37.013 1.00 81.44 377 TYR A CA 1
ATOM 2854 C C . TYR A 1 377 ? -3.585 6.488 -35.726 1.00 81.44 377 TYR A C 1
ATOM 2856 O O . TYR A 1 377 ? -2.868 6.340 -34.732 1.00 81.44 377 TYR A O 1
ATOM 2864 N N . ILE A 1 378 ? -4.831 6.035 -35.772 1.00 75.69 378 ILE A N 1
ATOM 2865 C CA . ILE A 1 378 ? -5.451 5.297 -34.683 1.00 75.69 378 ILE A CA 1
ATOM 2866 C C . ILE A 1 378 ? -5.029 3.831 -34.804 1.00 75.69 378 ILE A C 1
ATOM 2868 O O . ILE A 1 378 ? -5.343 3.158 -35.785 1.00 75.69 378 ILE A O 1
ATOM 2872 N N . ARG A 1 379 ? -4.306 3.326 -33.796 1.00 82.25 379 ARG A N 1
ATOM 2873 C CA . ARG A 1 379 ? -3.941 1.903 -33.719 1.00 82.25 379 ARG A CA 1
ATOM 2874 C C . ARG A 1 379 ? -5.214 1.028 -33.702 1.00 82.25 379 ARG A C 1
ATOM 2876 O O . ARG A 1 379 ? -6.186 1.443 -33.076 1.00 82.25 379 ARG A O 1
ATOM 2883 N N . PRO A 1 380 ? -5.232 -0.180 -34.300 1.00 81.19 380 PRO A N 1
ATOM 2884 C CA . PRO A 1 380 ? -6.447 -1.006 -34.377 1.00 81.19 380 PRO A CA 1
ATOM 2885 C C . PRO A 1 380 ? -7.068 -1.375 -33.017 1.00 81.19 380 PRO A C 1
ATOM 2887 O O . PRO A 1 380 ? -8.284 -1.460 -32.878 1.00 81.19 380 PRO A O 1
ATOM 2890 N N . ASP A 1 381 ? -6.237 -1.574 -31.996 1.00 74.62 381 ASP A N 1
ATOM 2891 C CA . ASP A 1 381 ? -6.654 -1.804 -30.610 1.00 74.62 381 ASP A CA 1
ATOM 2892 C C . ASP A 1 381 ? -7.276 -0.545 -29.980 1.00 74.62 381 ASP A C 1
ATOM 2894 O O . ASP A 1 381 ? -8.325 -0.611 -29.337 1.00 74.62 381 ASP A O 1
ATOM 2898 N N . LEU A 1 382 ? -6.664 0.622 -30.203 1.00 80.75 382 LEU A N 1
ATOM 2899 C CA . LEU A 1 382 ? -7.206 1.913 -29.791 1.00 80.75 382 LEU A CA 1
ATOM 2900 C C . LEU A 1 382 ? -8.513 2.220 -30.528 1.00 80.75 382 LEU A C 1
ATOM 2902 O O . LEU A 1 382 ? -9.444 2.731 -29.912 1.00 80.75 382 LEU A O 1
ATOM 2906 N N . GLU A 1 383 ? -8.608 1.880 -31.810 1.00 87.44 383 GLU A N 1
ATOM 2907 C CA . GLU A 1 383 ? -9.823 2.008 -32.608 1.00 87.44 383 GLU A CA 1
ATOM 2908 C C . GLU A 1 383 ? -10.944 1.149 -32.014 1.00 87.44 383 GLU A C 1
ATOM 2910 O O . GLU A 1 383 ? -12.031 1.671 -31.774 1.00 87.44 383 GLU A O 1
ATOM 2915 N N . GLU A 1 384 ? -10.675 -0.110 -31.644 1.00 86.62 384 GLU A N 1
ATOM 2916 C CA . GLU A 1 384 ? -11.655 -0.966 -30.958 1.00 86.62 384 GLU A CA 1
ATOM 2917 C C . GLU A 1 384 ? -12.128 -0.345 -29.630 1.00 86.62 384 GLU A C 1
ATOM 2919 O O . GLU A 1 384 ? -13.324 -0.361 -29.311 1.00 86.62 384 GLU A O 1
ATOM 2924 N N . VAL A 1 385 ? -11.211 0.232 -28.845 1.00 86.12 385 VAL A N 1
ATOM 2925 C CA . VAL A 1 385 ? -11.548 0.921 -27.590 1.00 86.12 385 VAL A CA 1
ATOM 2926 C C . VAL A 1 385 ? -12.401 2.163 -27.858 1.00 86.12 385 VAL A C 1
ATOM 2928 O O . VAL A 1 385 ? -13.441 2.334 -27.214 1.00 86.12 385 VAL A O 1
ATOM 2931 N N . ILE A 1 386 ? -12.008 3.006 -28.816 1.00 87.75 386 ILE A N 1
ATOM 2932 C CA . ILE A 1 386 ? -12.747 4.211 -29.213 1.00 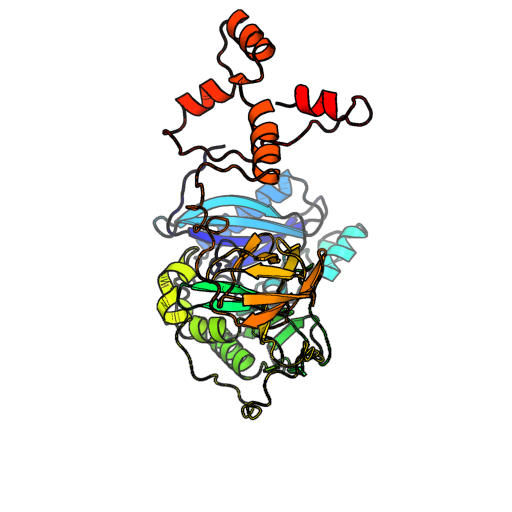87.75 386 ILE A CA 1
ATOM 2933 C C . ILE A 1 386 ? -14.146 3.829 -29.697 1.00 87.75 386 ILE A C 1
ATOM 2935 O O . ILE A 1 386 ? -15.125 4.422 -29.244 1.00 87.75 386 ILE A O 1
ATOM 2939 N N . GLU A 1 387 ? -14.273 2.813 -30.551 1.00 88.81 387 GLU A N 1
ATOM 2940 C CA . GLU A 1 387 ? -15.563 2.317 -31.029 1.00 88.81 387 GLU A CA 1
ATOM 2941 C C . GLU A 1 387 ? -16.435 1.813 -29.879 1.00 88.81 387 GLU A C 1
ATOM 2943 O O . GLU A 1 387 ? -17.618 2.161 -29.794 1.00 88.81 387 GLU A O 1
ATOM 2948 N N . ARG A 1 388 ? -15.862 1.043 -28.945 1.00 86.50 388 ARG A N 1
ATOM 2949 C CA . ARG A 1 388 ? -16.593 0.570 -27.763 1.00 86.50 388 ARG A CA 1
ATOM 2950 C C . ARG A 1 388 ? -17.103 1.707 -26.894 1.00 86.50 388 ARG A C 1
ATOM 2952 O O . ARG A 1 388 ? -18.250 1.649 -26.453 1.00 86.50 388 ARG A O 1
ATOM 2959 N N . HIS A 1 389 ? -16.279 2.719 -26.645 1.00 88.12 389 HIS A N 1
ATOM 2960 C CA . HIS A 1 389 ? -16.689 3.898 -25.886 1.00 88.12 389 HIS A CA 1
ATOM 2961 C C . HIS A 1 389 ? -17.751 4.706 -26.640 1.00 88.12 389 HIS A C 1
ATOM 2963 O O . HIS A 1 389 ? -18.748 5.120 -26.044 1.00 88.12 389 HIS A O 1
ATOM 2969 N N . ALA A 1 390 ? -17.593 4.865 -27.956 1.00 88.44 390 ALA A N 1
ATOM 2970 C CA . ALA A 1 390 ? -18.508 5.625 -28.796 1.00 88.44 390 ALA A CA 1
ATOM 2971 C C . ALA A 1 390 ? -19.937 5.065 -28.762 1.00 88.44 390 ALA A C 1
ATOM 2973 O O . ALA A 1 390 ? -20.884 5.847 -28.776 1.00 88.44 390 ALA A O 1
ATOM 2974 N N . ILE A 1 391 ? -20.121 3.740 -28.659 1.00 86.62 391 ILE A N 1
ATOM 2975 C CA . ILE A 1 391 ? -21.449 3.101 -28.548 1.00 86.62 391 ILE A CA 1
ATOM 2976 C C . ILE A 1 391 ? -22.259 3.637 -27.349 1.00 86.62 391 ILE A C 1
ATOM 2978 O O . ILE A 1 391 ? -23.488 3.718 -27.432 1.00 86.62 391 ILE A O 1
ATOM 2982 N N . GLY A 1 392 ? -21.594 4.023 -26.255 1.00 84.12 392 GLY A N 1
ATOM 2983 C CA . GLY A 1 392 ? -22.223 4.598 -25.059 1.00 84.12 392 GLY A CA 1
ATOM 2984 C C . GLY A 1 392 ? -22.537 6.099 -25.157 1.00 84.12 392 GLY A C 1
ATOM 2985 O O . GLY A 1 392 ? -23.192 6.651 -24.269 1.00 84.12 392 GLY A O 1
ATOM 2986 N N . LEU A 1 393 ? -22.091 6.781 -26.217 1.00 88.94 393 LEU A N 1
ATOM 2987 C CA . LEU A 1 393 ? -22.314 8.214 -26.417 1.00 88.94 393 LEU A CA 1
ATOM 2988 C C . LEU A 1 393 ? -23.670 8.491 -27.070 1.00 88.94 393 LEU A C 1
ATOM 2990 O O . LEU A 1 393 ? -24.185 7.698 -27.860 1.00 88.94 393 LEU A O 1
ATOM 2994 N N . ASP A 1 394 ? -24.233 9.665 -26.781 1.00 90.75 394 ASP A N 1
ATOM 2995 C CA . ASP A 1 394 ? -25.537 10.079 -27.309 1.00 90.75 394 ASP A CA 1
ATOM 2996 C C . ASP A 1 394 ? -25.577 10.064 -28.850 1.00 90.75 394 ASP A C 1
ATOM 2998 O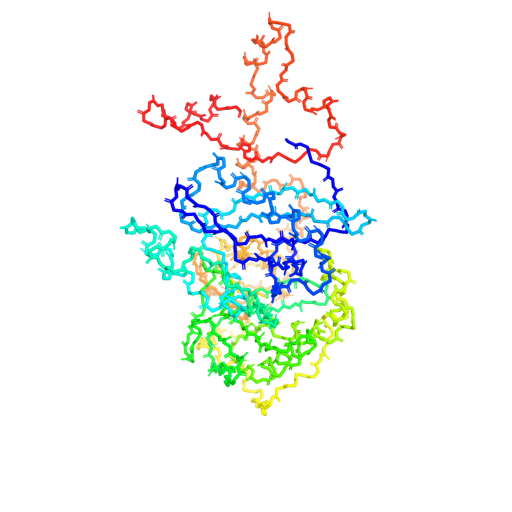 O . ASP A 1 394 ? -26.587 9.668 -29.437 1.00 90.75 394 ASP A O 1
ATOM 3002 N N . GLU A 1 395 ? -24.460 10.394 -29.507 1.00 91.50 395 GLU A N 1
ATOM 3003 C CA . GLU A 1 395 ? -24.304 10.381 -30.970 1.00 91.50 395 GLU A CA 1
ATOM 3004 C C . GLU A 1 395 ? -24.557 9.003 -31.596 1.00 91.50 395 GLU A C 1
ATOM 3006 O O . GLU A 1 395 ? -25.145 8.900 -32.674 1.00 91.50 395 GLU A O 1
ATOM 3011 N N . ARG A 1 396 ? -24.167 7.923 -30.908 1.00 89.81 396 ARG A N 1
ATOM 3012 C CA . ARG A 1 396 ? -24.386 6.539 -31.357 1.00 89.81 396 ARG A CA 1
ATOM 3013 C C . ARG A 1 396 ? -25.668 5.927 -30.784 1.00 89.81 396 ARG A C 1
ATOM 3015 O O . ARG A 1 396 ? -25.944 4.752 -31.032 1.00 89.81 396 ARG A O 1
ATOM 3022 N N . ARG A 1 397 ? -26.496 6.703 -30.068 1.00 88.88 397 ARG A N 1
ATOM 3023 C CA . ARG A 1 397 ? -27.758 6.241 -29.453 1.00 88.88 397 ARG A CA 1
ATOM 3024 C C . ARG A 1 397 ? -28.979 7.101 -29.821 1.00 88.88 397 ARG A C 1
ATOM 3026 O O . ARG A 1 397 ? -29.771 7.445 -28.932 1.00 88.88 397 ARG A O 1
ATOM 3033 N N . PRO A 1 398 ? -29.228 7.379 -31.116 1.00 92.12 398 PRO A N 1
ATOM 3034 C CA . PRO A 1 398 ? -30.266 8.318 -31.551 1.00 92.12 398 PRO A CA 1
ATOM 3035 C C . PRO A 1 398 ? -31.670 7.962 -31.036 1.00 92.12 398 PRO A C 1
ATOM 3037 O O . PRO A 1 398 ? -32.414 8.844 -30.612 1.00 92.12 398 PRO A O 1
ATOM 3040 N N . ASP A 1 399 ? -32.021 6.674 -30.966 1.00 90.19 399 ASP A N 1
ATOM 3041 C CA . ASP A 1 399 ? -33.331 6.227 -30.470 1.00 90.19 399 ASP A CA 1
ATOM 3042 C C . ASP A 1 399 ? -33.530 6.489 -28.968 1.00 90.19 399 ASP A C 1
ATOM 3044 O O . ASP A 1 399 ? -34.640 6.758 -28.495 1.00 90.19 399 ASP A O 1
ATOM 3048 N N . ALA A 1 400 ? -32.467 6.379 -28.166 1.00 88.12 400 ALA A N 1
ATOM 3049 C CA . ALA A 1 400 ? -32.527 6.667 -26.736 1.00 88.12 400 ALA A CA 1
ATOM 3050 C C . ALA A 1 400 ? -32.645 8.176 -26.489 1.00 88.12 400 ALA A C 1
ATOM 3052 O O . ALA A 1 400 ? -33.501 8.596 -25.701 1.00 88.12 400 ALA A O 1
ATOM 3053 N N . VAL A 1 401 ? -31.863 8.971 -27.224 1.00 92.19 401 VAL A N 1
ATOM 3054 C CA . VAL A 1 401 ? -31.905 10.438 -27.194 1.00 92.19 401 VAL A CA 1
ATOM 3055 C C . VAL A 1 401 ? -33.284 10.945 -27.620 1.00 92.19 401 VAL A C 1
ATOM 3057 O O . VAL A 1 401 ? -33.910 11.718 -26.894 1.00 92.19 401 VAL A O 1
ATOM 3060 N N . ALA A 1 402 ? -33.829 10.444 -28.733 1.00 93.06 402 ALA A N 1
ATOM 3061 C CA . ALA A 1 402 ? -35.153 10.823 -29.223 1.00 93.06 402 ALA A CA 1
ATOM 3062 C C . ALA A 1 402 ? -36.262 10.514 -28.203 1.00 93.06 402 ALA A C 1
ATOM 3064 O O . ALA A 1 402 ? -37.145 11.342 -27.975 1.00 93.06 402 ALA A O 1
ATOM 3065 N N . ARG A 1 403 ? -36.200 9.361 -27.518 1.00 92.00 403 ARG A N 1
ATOM 3066 C CA . ARG A 1 403 ? -37.154 9.011 -26.447 1.00 92.00 403 ARG A CA 1
ATOM 3067 C C . ARG A 1 403 ? -37.071 9.946 -25.239 1.00 92.00 403 ARG A C 1
ATOM 3069 O O . ARG A 1 403 ? -38.109 10.242 -24.647 1.00 92.00 403 ARG A O 1
ATOM 3076 N N . ARG A 1 404 ? -35.871 10.400 -24.858 1.00 91.94 404 ARG A N 1
ATOM 3077 C CA . ARG A 1 404 ? -35.676 11.387 -23.779 1.00 91.94 404 ARG A CA 1
ATOM 3078 C C . ARG A 1 404 ? -36.221 12.756 -24.181 1.00 91.94 404 ARG A C 1
ATOM 3080 O O . ARG A 1 404 ? -37.054 13.308 -23.462 1.00 91.94 404 ARG A O 1
ATOM 3087 N N . ARG A 1 405 ? -35.866 13.233 -25.375 1.00 91.69 405 ARG A N 1
ATOM 3088 C CA . ARG A 1 405 ? -36.342 14.514 -25.921 1.00 91.69 405 ARG A CA 1
ATOM 3089 C C . ARG A 1 405 ? -37.856 14.539 -26.127 1.00 91.69 405 ARG A C 1
ATOM 3091 O O . ARG A 1 405 ? -38.497 15.524 -25.783 1.00 91.69 405 ARG A O 1
ATOM 3098 N N . GLY A 1 406 ? -38.456 13.428 -26.560 1.00 93.44 406 GLY A N 1
ATOM 3099 C CA . GLY A 1 406 ? -39.913 13.276 -26.662 1.00 93.44 406 GLY A CA 1
ATOM 3100 C C . GLY A 1 406 ? -40.654 13.372 -25.320 1.00 93.44 406 GLY A C 1
ATOM 3101 O O . GLY A 1 406 ? -41.857 13.613 -25.299 1.00 93.44 406 GLY A O 1
ATOM 3102 N N . ARG A 1 407 ? -39.948 13.220 -24.192 1.00 94.44 407 ARG A N 1
ATOM 3103 C CA . ARG A 1 407 ? -40.462 13.446 -22.829 1.00 94.44 407 ARG A CA 1
ATOM 3104 C C . ARG A 1 407 ? -40.029 14.793 -22.245 1.00 94.44 407 ARG A C 1
ATOM 3106 O O . ARG A 1 407 ? -40.192 15.006 -21.048 1.00 94.44 407 ARG A O 1
ATOM 3113 N N . ASN A 1 408 ? -39.474 15.676 -23.075 1.00 93.38 408 ASN A N 1
ATOM 3114 C CA . ASN A 1 408 ? -38.905 16.962 -22.687 1.00 93.38 408 ASN A CA 1
ATOM 3115 C C . ASN A 1 408 ? -37.820 16.842 -21.596 1.00 93.38 408 ASN A C 1
ATOM 3117 O O . ASN A 1 408 ? -37.756 17.650 -20.672 1.00 93.38 408 ASN A O 1
ATOM 3121 N N . GLN A 1 409 ? -37.001 15.789 -21.672 1.00 93.50 409 GLN A N 1
ATOM 3122 C CA . GLN A 1 409 ? -35.890 15.528 -20.756 1.00 93.50 409 GLN A CA 1
ATOM 3123 C C . GLN A 1 409 ? -34.556 15.601 -21.499 1.00 93.50 409 GLN A C 1
ATOM 3125 O O . GLN A 1 409 ? -34.452 15.103 -22.622 1.00 93.50 409 GLN A O 1
ATOM 3130 N N . ARG A 1 410 ? -33.536 16.149 -20.828 1.00 93.44 410 ARG A N 1
ATOM 3131 C CA . ARG A 1 410 ? -32.129 16.030 -21.232 1.00 93.44 410 ARG A CA 1
ATOM 3132 C C . ARG A 1 410 ? -31.631 14.590 -21.071 1.00 93.44 410 ARG A C 1
ATOM 3134 O O . ARG A 1 410 ? -32.191 13.812 -20.284 1.00 93.44 410 ARG A O 1
ATOM 3141 N N . THR A 1 411 ? -30.591 14.222 -21.808 1.00 93.50 411 THR A N 1
ATOM 3142 C CA . THR A 1 411 ? -29.871 12.958 -21.608 1.00 93.50 411 THR A CA 1
ATOM 3143 C C . THR A 1 411 ? -29.033 13.009 -20.327 1.00 93.50 411 THR A C 1
ATOM 3145 O O . THR A 1 411 ? -28.926 14.039 -19.662 1.00 93.50 411 THR A O 1
ATOM 3148 N N . ALA A 1 412 ? -28.471 11.870 -19.919 1.00 90.31 412 ALA A N 1
ATOM 3149 C CA . ALA A 1 412 ? -27.579 11.848 -18.762 1.00 90.31 412 ALA A CA 1
ATOM 3150 C C . ALA A 1 412 ? -26.292 12.648 -19.029 1.00 90.31 412 ALA A C 1
ATOM 3152 O O . ALA A 1 412 ? -25.879 13.399 -18.152 1.00 90.31 412 ALA A O 1
ATOM 3153 N N . ARG A 1 413 ? -25.719 12.534 -20.239 1.00 90.06 413 ARG A N 1
ATOM 3154 C CA . ARG A 1 413 ? -24.502 13.253 -20.642 1.00 90.06 413 ARG A CA 1
ATOM 3155 C C . ARG A 1 413 ? -24.743 14.752 -20.785 1.00 90.06 413 ARG A C 1
ATOM 3157 O O . ARG A 1 413 ? -24.030 15.510 -20.151 1.00 90.06 413 ARG A O 1
ATOM 3164 N N . GLU A 1 414 ? -25.848 15.171 -21.410 1.00 93.00 414 GLU A N 1
ATOM 3165 C CA . GLU A 1 414 ? -26.232 16.595 -21.490 1.00 93.00 414 GLU A CA 1
ATOM 3166 C C . GLU A 1 414 ? -26.344 17.269 -20.104 1.00 93.00 414 GLU A C 1
ATOM 3168 O O . GLU A 1 414 ? -26.118 18.467 -19.982 1.00 93.00 414 GLU A O 1
ATOM 3173 N N . ASN A 1 415 ? -26.707 16.532 -19.045 1.00 93.25 415 ASN A N 1
ATOM 3174 C CA . ASN A 1 415 ? -26.719 17.081 -17.681 1.00 93.25 415 ASN A CA 1
ATOM 3175 C C . ASN A 1 415 ? -25.325 17.134 -17.040 1.00 93.25 415 ASN A C 1
ATOM 3177 O O . ASN A 1 415 ? -25.092 17.987 -16.191 1.00 93.25 415 ASN A O 1
ATOM 3181 N N . ILE A 1 416 ? -24.439 16.198 -17.386 1.00 91.00 416 ILE A N 1
ATOM 3182 C CA . ILE A 1 416 ? -23.060 16.176 -16.888 1.00 91.00 416 ILE A CA 1
ATOM 3183 C C . ILE A 1 416 ? -22.260 17.296 -17.556 1.00 91.00 416 ILE A C 1
ATOM 3185 O O . ILE A 1 416 ? -21.597 18.049 -16.852 1.00 91.00 416 ILE A O 1
ATOM 3189 N N . ASP A 1 417 ? -22.397 17.457 -18.870 1.00 91.19 417 ASP A N 1
ATOM 3190 C CA . ASP A 1 417 ? -21.698 18.483 -19.650 1.00 91.19 417 ASP A CA 1
ATOM 3191 C C . ASP A 1 417 ? -22.120 19.908 -19.248 1.00 91.19 417 ASP A C 1
ATOM 3193 O O . ASP A 1 417 ? -21.321 20.831 -19.320 1.00 91.19 417 ASP A O 1
ATOM 3197 N N . ASP A 1 418 ? -23.365 20.095 -18.788 1.00 93.25 418 ASP A N 1
ATOM 3198 C CA . ASP A 1 418 ? -23.855 21.377 -18.246 1.00 93.25 418 ASP A CA 1
ATOM 3199 C C . ASP A 1 418 ? -23.364 21.645 -16.809 1.00 93.25 418 ASP A C 1
ATOM 3201 O O . ASP A 1 418 ? -23.351 22.786 -16.354 1.00 93.25 418 ASP A O 1
ATOM 3205 N N . LEU A 1 419 ? -22.993 20.595 -16.065 1.00 92.44 419 LEU A N 1
ATOM 3206 C CA . LEU A 1 419 ? -22.555 20.691 -14.669 1.00 92.44 419 LEU A CA 1
ATOM 3207 C C . LEU A 1 419 ? -21.033 20.834 -14.531 1.00 92.44 419 LEU A C 1
ATOM 3209 O O . LEU A 1 419 ? -20.567 21.488 -13.598 1.00 92.44 419 LEU A O 1
ATOM 3213 N N . CYS A 1 420 ? -20.272 20.163 -15.392 1.00 90.00 420 CYS A N 1
ATOM 3214 C CA . CYS A 1 420 ? -18.815 20.112 -15.344 1.00 90.00 420 CYS A CA 1
ATOM 3215 C C . CYS A 1 420 ? -18.188 21.207 -16.214 1.00 90.00 420 CYS A C 1
ATOM 3217 O O . CYS A 1 420 ? -18.710 21.546 -17.272 1.00 90.00 420 CYS A O 1
ATOM 3219 N N . ASP A 1 421 ? -17.026 21.719 -15.801 1.00 91.06 421 ASP A N 1
ATOM 3220 C CA . ASP A 1 421 ? -16.223 22.576 -16.673 1.00 91.06 421 ASP A CA 1
ATOM 3221 C C . ASP A 1 421 ? -15.785 21.786 -17.924 1.00 91.06 421 ASP A C 1
ATOM 3223 O O . ASP A 1 421 ? -15.559 20.569 -17.819 1.00 91.06 421 ASP A O 1
ATOM 3227 N N . PRO A 1 422 ? -15.627 22.440 -19.091 1.00 89.00 422 PRO A N 1
ATOM 3228 C CA . PRO A 1 422 ? -15.153 21.780 -20.304 1.00 89.00 422 PRO A CA 1
ATOM 3229 C C . PRO A 1 422 ? -13.876 20.964 -20.054 1.00 89.00 422 PRO A C 1
ATOM 3231 O O . PRO A 1 422 ? -12.965 21.427 -19.367 1.00 89.00 422 PRO A O 1
ATOM 3234 N N . ASP A 1 423 ? -13.838 19.737 -20.578 1.00 81.31 423 ASP A N 1
ATOM 3235 C CA . ASP A 1 423 ? -12.715 18.789 -20.486 1.00 81.31 423 ASP A CA 1
ATOM 3236 C C . ASP A 1 423 ? -12.303 18.353 -19.060 1.00 81.31 423 ASP A C 1
ATOM 3238 O O . ASP A 1 423 ? -11.262 17.725 -18.870 1.00 81.31 423 ASP A O 1
ATOM 3242 N N . SER A 1 424 ? -13.123 18.635 -18.038 1.00 84.06 424 SER A N 1
ATOM 3243 C CA . SER A 1 424 ? -12.825 18.271 -16.638 1.00 84.06 424 SER A CA 1
ATOM 3244 C C . SER A 1 424 ? -13.404 16.922 -16.191 1.00 84.06 424 SER A C 1
ATOM 3246 O O . SER A 1 424 ? -12.995 16.372 -15.163 1.00 84.06 424 SER A O 1
ATOM 3248 N N . PHE A 1 425 ? -14.370 16.374 -16.933 1.00 87.81 425 PHE A N 1
ATOM 3249 C CA . PHE A 1 425 ? -15.078 15.158 -16.540 1.00 87.81 425 PHE A CA 1
ATOM 3250 C C . PHE A 1 425 ? -14.281 13.891 -16.884 1.00 87.81 425 PHE A C 1
ATOM 3252 O O . PHE A 1 425 ? -13.982 13.623 -18.044 1.00 87.81 425 PHE A O 1
ATOM 3259 N N . ILE A 1 426 ? -13.992 13.067 -15.870 1.00 85.00 426 ILE A N 1
ATOM 3260 C CA . ILE A 1 426 ? -13.348 11.754 -16.029 1.00 85.00 426 ILE A CA 1
ATOM 3261 C C . ILE A 1 426 ? -14.371 10.662 -15.703 1.00 85.00 426 ILE A C 1
ATOM 3263 O O . ILE A 1 426 ? -14.790 10.498 -14.553 1.00 85.00 426 ILE A O 1
ATOM 3267 N N . GLU A 1 427 ? -14.782 9.909 -16.721 1.00 84.69 427 GLU A N 1
ATOM 3268 C CA . GLU A 1 427 ? -15.801 8.868 -16.594 1.00 84.69 427 GLU A CA 1
ATOM 3269 C C . GLU A 1 427 ? -15.213 7.541 -16.091 1.00 84.69 427 GLU A C 1
ATOM 3271 O O . GLU A 1 427 ? -14.275 6.994 -16.668 1.00 84.69 427 GLU A O 1
ATOM 3276 N N . TYR A 1 428 ? -15.810 6.975 -15.039 1.00 82.50 428 TYR A N 1
ATOM 3277 C CA . TYR A 1 428 ? -15.445 5.658 -14.514 1.00 82.50 428 TYR A CA 1
ATOM 3278 C C . TYR A 1 428 ? -16.467 4.606 -14.936 1.00 82.50 428 TYR A C 1
ATOM 3280 O O . TYR A 1 428 ? -17.669 4.788 -14.755 1.00 82.50 428 TYR A O 1
ATOM 3288 N N . GLY A 1 429 ? -15.982 3.468 -15.438 1.00 84.00 429 GLY A N 1
ATOM 3289 C CA . GLY A 1 429 ? -16.839 2.328 -15.764 1.00 84.00 429 GLY A CA 1
ATOM 3290 C C . GLY A 1 429 ? -17.714 2.520 -17.007 1.00 84.00 429 GLY A C 1
ATOM 3291 O O . GLY A 1 429 ? -18.751 1.871 -17.101 1.00 84.00 429 GLY A O 1
ATOM 3292 N N . ALA A 1 430 ? -17.292 3.346 -17.970 1.00 84.56 430 ALA A N 1
ATOM 3293 C CA . ALA A 1 430 ? -18.036 3.618 -19.208 1.00 84.56 430 ALA A CA 1
ATOM 3294 C C . ALA A 1 430 ? -18.403 2.354 -20.021 1.00 84.56 430 ALA A C 1
ATOM 3296 O O . ALA A 1 430 ? -19.349 2.364 -20.798 1.00 84.56 430 ALA A O 1
ATOM 3297 N N . LEU A 1 431 ? -17.670 1.249 -19.835 1.00 87.31 431 LEU A N 1
ATOM 3298 C CA . LEU A 1 431 ? -17.887 -0.025 -20.533 1.00 87.31 431 LEU A CA 1
ATOM 3299 C C . LEU A 1 431 ? -18.581 -1.095 -19.665 1.00 87.31 431 LEU A C 1
ATOM 3301 O O . LEU A 1 431 ? -18.594 -2.279 -20.016 1.00 87.31 431 LEU A O 1
ATOM 3305 N N . VAL A 1 432 ? -19.122 -0.723 -18.499 1.00 85.06 432 VAL A N 1
ATOM 3306 C CA . VAL A 1 432 ? -19.789 -1.668 -17.592 1.00 85.06 432 VAL A CA 1
ATOM 3307 C C . VAL A 1 432 ? -21.130 -2.113 -18.175 1.00 85.06 432 VAL A C 1
ATOM 3309 O O . VAL A 1 432 ? -22.002 -1.313 -18.497 1.00 85.06 432 VAL A O 1
ATOM 3312 N N . LEU A 1 433 ? -21.326 -3.431 -18.246 1.00 83.06 433 LEU A N 1
ATOM 3313 C CA . LEU A 1 433 ? -22.561 -4.035 -18.740 1.00 83.06 433 LEU A CA 1
ATOM 3314 C C . LEU A 1 433 ? -23.477 -4.468 -17.597 1.00 83.06 433 LEU A C 1
ATOM 3316 O O . LEU A 1 433 ? -23.023 -4.935 -16.549 1.00 83.06 433 LEU A O 1
ATOM 3320 N N . ALA A 1 434 ? -24.788 -4.426 -17.835 1.00 83.75 434 ALA A N 1
ATOM 3321 C CA . ALA A 1 434 ? -25.750 -5.000 -16.902 1.00 83.75 434 ALA A CA 1
ATOM 3322 C C . ALA A 1 434 ? -25.479 -6.504 -16.682 1.00 83.75 434 ALA A C 1
ATOM 3324 O O . ALA A 1 434 ? -25.324 -7.276 -17.633 1.00 83.75 434 ALA A O 1
ATOM 3325 N N . ALA A 1 435 ? -25.484 -6.949 -15.421 1.00 84.25 435 ALA A N 1
ATOM 3326 C CA . ALA A 1 435 ? -25.210 -8.335 -15.023 1.00 84.25 435 ALA A CA 1
ATOM 3327 C C . ALA A 1 435 ? -26.380 -9.299 -15.342 1.00 84.25 435 ALA A C 1
ATOM 3329 O O . ALA A 1 435 ? -26.940 -9.958 -14.468 1.00 84.25 435 ALA A O 1
ATOM 3330 N N . GLN A 1 436 ? -26.781 -9.378 -16.614 1.00 86.62 436 GLN A N 1
ATOM 3331 C CA . GLN A 1 436 ? -27.940 -10.138 -17.097 1.00 86.62 436 GLN A CA 1
ATOM 3332 C C . GLN A 1 436 ? -27.585 -11.131 -18.216 1.00 86.62 436 GLN A C 1
ATOM 3334 O O . GLN A 1 436 ? -28.451 -11.525 -18.996 1.00 86.62 436 GLN A O 1
ATOM 3339 N N . ARG A 1 437 ? -26.333 -11.607 -18.258 1.00 82.75 437 ARG A N 1
ATOM 3340 C CA . ARG A 1 437 ? -25.821 -12.547 -19.282 1.00 82.75 437 ARG A CA 1
ATOM 3341 C C . ARG A 1 437 ? -26.585 -13.876 -19.381 1.00 82.75 437 ARG A C 1
ATOM 3343 O O . ARG A 1 437 ? -26.494 -14.562 -20.385 1.00 82.75 437 ARG A O 1
ATOM 3350 N N . ARG A 1 438 ? -27.365 -14.247 -18.356 1.00 83.56 438 ARG A N 1
ATOM 3351 C CA . ARG A 1 438 ? -28.259 -15.424 -18.398 1.00 83.56 438 ARG A CA 1
ATOM 3352 C C . ARG A 1 438 ? -29.544 -15.194 -19.201 1.00 83.56 438 ARG A C 1
ATOM 3354 O O . ARG A 1 438 ? -30.208 -16.158 -19.555 1.00 83.56 438 ARG A O 1
ATOM 3361 N N . ARG A 1 439 ? -29.942 -13.935 -19.407 1.00 85.19 439 ARG A N 1
ATOM 3362 C CA . ARG A 1 439 ? -31.217 -13.547 -20.036 1.00 85.19 439 ARG A CA 1
ATOM 3363 C C . ARG A 1 439 ? -31.039 -12.865 -21.389 1.00 85.19 439 ARG A C 1
ATOM 3365 O O . ARG A 1 439 ? -32.014 -12.747 -22.120 1.00 85.19 439 ARG A O 1
ATOM 3372 N N . ARG A 1 440 ? -29.842 -12.360 -21.685 1.00 84.12 440 ARG A N 1
ATOM 3373 C CA . ARG A 1 440 ? -29.539 -11.578 -22.887 1.00 84.12 440 ARG A CA 1
ATOM 3374 C C . ARG A 1 440 ? -28.160 -11.931 -23.415 1.00 84.12 440 ARG A C 1
ATOM 3376 O O . ARG A 1 440 ? -27.281 -12.291 -22.630 1.00 84.12 440 ARG A O 1
ATOM 3383 N N . SER A 1 441 ? -27.999 -11.810 -24.728 1.00 89.38 441 SER A N 1
ATOM 3384 C CA . SER A 1 441 ? -26.705 -11.978 -25.381 1.00 89.38 441 SER A CA 1
ATOM 3385 C C . SER A 1 441 ? -25.743 -10.851 -24.986 1.00 89.38 441 SER A C 1
ATOM 3387 O O . SER A 1 441 ? -26.160 -9.803 -24.487 1.00 89.38 441 SER A O 1
ATOM 3389 N N . MET A 1 442 ? -24.442 -11.062 -25.200 1.00 83.44 442 MET A N 1
ATOM 3390 C CA . MET A 1 442 ? -23.444 -10.019 -24.955 1.00 83.44 442 MET A CA 1
ATOM 3391 C C . MET A 1 442 ? -23.678 -8.800 -25.857 1.00 83.44 442 MET A C 1
ATOM 3393 O O . MET A 1 442 ? -23.629 -7.675 -25.374 1.00 83.44 442 MET A O 1
ATOM 3397 N N . GLU A 1 443 ? -23.990 -9.020 -27.135 1.00 84.31 443 GLU A N 1
ATOM 3398 C CA . GLU A 1 443 ? -24.259 -7.948 -28.100 1.00 84.31 443 GLU A CA 1
ATOM 3399 C C . GLU A 1 443 ? -25.460 -7.089 -27.689 1.00 84.31 443 GLU A C 1
ATOM 3401 O O . GLU A 1 443 ? -25.395 -5.860 -27.741 1.00 84.31 443 GLU A O 1
ATOM 3406 N N . ASP A 1 444 ? -26.535 -7.718 -27.206 1.00 83.12 444 ASP A N 1
ATOM 3407 C CA . ASP A 1 444 ? -27.700 -6.989 -26.698 1.00 83.12 444 ASP A CA 1
ATOM 3408 C C . ASP A 1 444 ? -27.344 -6.168 -25.460 1.00 83.12 444 ASP A C 1
ATOM 3410 O O . ASP A 1 444 ? -27.804 -5.038 -25.301 1.00 83.12 444 ASP A O 1
ATOM 3414 N N . LEU A 1 445 ? -26.517 -6.719 -24.567 1.00 84.81 445 LEU A N 1
ATOM 3415 C CA . LEU A 1 445 ? -26.080 -6.010 -23.368 1.00 84.81 445 LEU A CA 1
ATOM 3416 C C . LEU A 1 445 ? -25.197 -4.812 -23.709 1.00 84.81 445 LEU A C 1
ATOM 3418 O O . LEU A 1 445 ? -25.370 -3.776 -23.075 1.00 84.81 445 LEU A O 1
ATOM 3422 N N . ILE A 1 446 ? -24.321 -4.921 -24.707 1.00 83.12 446 ILE A N 1
ATOM 3423 C CA . ILE A 1 446 ? -23.480 -3.812 -25.179 1.00 83.12 446 ILE A CA 1
ATOM 3424 C C . ILE A 1 446 ? -24.348 -2.678 -25.737 1.00 83.12 446 ILE A C 1
ATOM 3426 O O . ILE A 1 446 ? -24.149 -1.524 -25.381 1.00 83.12 446 ILE A O 1
ATOM 3430 N N . LYS A 1 447 ? -25.380 -2.989 -26.531 1.00 78.25 447 LYS A N 1
ATOM 3431 C CA . LYS A 1 447 ? -26.285 -1.964 -27.093 1.00 78.25 447 LYS A CA 1
ATOM 3432 C C . LYS A 1 447 ? -27.214 -1.329 -26.049 1.00 78.25 447 LYS A C 1
ATOM 3434 O O . LYS A 1 447 ? -27.605 -0.164 -26.166 1.00 78.25 447 LYS A O 1
ATOM 3439 N N . MET A 1 448 ? -27.643 -2.110 -25.057 1.00 71.50 448 MET A N 1
ATOM 3440 C CA . MET A 1 448 ? -28.652 -1.685 -24.083 1.00 71.50 448 MET A CA 1
ATOM 3441 C C . MET A 1 448 ? -28.086 -1.057 -22.815 1.00 71.50 448 MET A C 1
ATOM 3443 O O . MET A 1 448 ? -28.817 -0.302 -22.168 1.00 71.50 448 MET A O 1
ATOM 3447 N N . SER A 1 449 ? -26.858 -1.396 -22.420 1.00 66.31 449 SER A N 1
ATOM 3448 C CA . SER A 1 449 ? -26.268 -0.848 -21.194 1.00 66.31 449 SER A CA 1
ATOM 3449 C C . SER A 1 449 ? -26.092 0.677 -21.324 1.00 66.31 449 SER A C 1
ATOM 3451 O O . SER A 1 449 ? -26.056 1.181 -22.451 1.00 66.31 449 SER A O 1
ATOM 3453 N N . PRO A 1 450 ? -26.180 1.428 -20.210 1.00 56.69 450 PRO A N 1
ATOM 3454 C CA . PRO A 1 450 ? -26.136 2.889 -20.214 1.00 56.69 450 PRO A CA 1
ATOM 3455 C C . PRO A 1 450 ? -24.903 3.455 -20.898 1.00 56.69 450 PRO A C 1
ATOM 3457 O O . PRO A 1 450 ? -23.823 2.856 -20.734 1.00 56.69 450 PRO A O 1
#

Radius of gyration: 26.89 Å; chains: 1; bounding box: 73×43×76 Å

Foldseek 3Di:
DDDDDQDFWWKKKWKWAALLADIDTLFMKTQFCADPPHGFKIKPPQLPDDPVLSVVVRVVVRVVCNVVSHAAIKMWIWIQRPVPRDIDTDDIGNDDDPPCVFSCQFQVDDRVVSRVCSVVSDGCVRVPNPPGGDGFFMKMKGFKFLWDAALLRDTAHKWFFWQDWDFFDDPQWDKDFDDDHGDGDDLVDGRRGIIIMGGDRDSQNVVSLVRSLVRLLATDTALTDILSLLSNQQSPPVCVNVSVGGNCRSVVCSNSSNDPDPRSHPDDPPDPPPRVGVDLPPVVPPPQWDFQADQAWFAWADAPDDAFDWFAAQQFGTWGQGPNDIDTRGHNATAGWHFAPDHGRDTGGRGRGRTIGNGDPPDQDPVRPPPVPPPPDQDPVNVVVVVLLVLLDCVVVVVVCVVQVVVVHHDPVRVVPVVDDPPPDDDDPSNDWDPPVVPDPPVVRSNPPD

Sequence (450 aa):
YVERLITKARHIEIQIVGDGKDVVHLGERECSLQRRRQKLVEIAPSPTLSEGLRKQLTDAAVKLAKEASYDNIGTFEFLVDEADQSFAFMETNARLQVEHTVTEEITGVDLVKTQLRIATGKTLSAIGLGIVPEPRGYAIQLRINMESMNADGEALPSGGTLTAYQAPSGPGIRVDGFGYTGYTSSPHYDSLLAKLIAYSPSTDYQDAVKRAQRALDEFFIDGVKTNIPLHQNLLRIPTFASNDVYTTFIADHTAALTKDSARRSRYAASKETGAVVAPSVQATGPDGTRPLSAHLQGRVVSIDVSEGDSVAPGQQIAVLESMKMEHIVSAETGGIVREMAAKPDDTVFEGAPLLFIEERDVGMSESAAAAAVDLDYIRPDLEEVIERHAIGLDERRPDAVARRRGRNQRTARENIDDLCDPDSFIEYGALVLAAQRRRRSMEDLIKMSP

Secondary structure (DSSP, 8-state):
------SSEEEEEEEEEEESS-EEEEEEEEEEEEETTEEEEEEES-TT--HHHHHHHHHHHHHHHHHTT-EEEEEEEEEEETTT--EEEEEEE-S--TTHHHHHHHH---HHHHHHHHHTT--TGGGT-SSPPPP-SEEEEEEEESEEE-TTSPEEE--SB-SEEE---STTEEEEE---TTPBP-TTS-SEEEEEEEEE-SS-HHHHHHHHHHHHHH-EEESS--SHHHHHHHTTSHHHHTT---TTHHHHTHHHHSS------SSPPP-------TT------STT-EEEE-SS-EEEEEE---TT-EE-TT-EEEEEEETTEEEEEE-SS-EEEEEE---TT-EE-TT-EEEEEEE------TT-S-----TT---HHHHHHHHHHHHTSGGG-HHHHHHHHTTT---HHHHHHHHSPTT----S-TTPPPS-TTTS-HHHHHHH--